Protein AF-A0A818ICC1-F1 (afdb_monomer)

Sequence (560 aa):
MNYYYYNKTNQCQLQPTDWTPQFDLTGRYQLGWGNFFMDISQTGYDVQWTYETTDDRYTFVGQYINETMISGMQTNIKKRTNCVVLQNFELSVVGKRNFCRIRATFTCYCIDELPGINDISSGYEAAKMLSASEQNSKYRIFDLSEESTTPFRTKVLEQDRIFTRPKLVQITEINVRKQDTYHQAYYNQFIETYGTHYISRIIVGGTAHLYTLLDSSYHKVSSYEETSSQVSLMFQYKGSYGQYGSDTNQIWASMKETFKKTSATFSIFQPPVASQNNKSDWETWQQTAGNYPVVVNRTLFSIHNLIKNKPTIREHLRKTIEFYLQKGVMPTLAELNGQITSRSSLILSKPQNSIMGLDIVGCGYDPLLMESKYCLFDQNNFTDNEQWSDPYNKTLTYSIPNGWFVVNTPESLTFDGSILITSIEDYFRSIRTVNVRKSGNWLGIDRRHSQKLVTEFYRRFYQDNYNLVLRMKQIGWYTLSVTAFPYPKLNPTAQIAFNNLPTYFDIKDLKIWKNFFNIFGTHIVVSSNMGGQVWAETWYETCLTYEYPQTWIDEQVNKN

Foldseek 3Di:
DWFWWDDDDDFQDADDDDPWQRDQPADWTAGPPPRKIKGWHDDTQWIWIWIDDPVDIWIWIWGDPDNFATATATDDDDDDAPWGWHWGWTFDQDPDPRDGTTTTDTDTDRPPPDACPLQQQFAAAPLCVPPPDPPRTADGQFDPDPPPPDPPQDFDQDPNDTDTDTDGPPPVVPPPPPDDDPFLVVLVVVCVHGNFKGFPDFDWFKDKDKDKDFAPVCPVPDDVVLVVLLVVLVVCLLQVLQPPVDDSVVSVVPHDPNRVVGMDMWMQMVVGDPDTDDSVRNNVRNVCRVVPIHGPDTDIDTPLVVVDPCVVVSVSSVLQSVCCSVPVDGDGPCVSVVCVVADDPPPDPDPDFADPCPQAAQAFAALVQLDTFGGFFDFNQFDPPDWDAQPVHNVRIHTGHPQKDKFFPPDFPFPFDKQKALDVVSVVCVQVVQPPPDDDHARDDDNVCPPVVVVVCCCCVPVVQKIKIKTKTTGFGIKMFGHPPPGHHTDPVNVVLVVPDDPDDDPVCVVSVVSNCSRGNPDGRGMHGDDDMDMDMDIDHNVCVVVDPPVVVVVVVVVD

Mean predicted aligned error: 19.07 Å

Radius of gyration: 32.46 Å; Cα contacts (8 Å, |Δi|>4): 835; chains: 1; bounding box: 69×84×82 Å

Solvent-accessible surface area (backbone atoms only — not comparable to full-atom values): 32923 Å² total; per-residue (Å²): 110,90,58,67,55,84,82,94,82,79,84,91,70,88,80,87,87,66,105,57,76,84,64,85,71,55,45,78,41,66,43,84,68,75,94,33,46,34,41,30,47,62,59,86,59,40,38,35,38,37,37,48,57,99,88,50,65,45,39,35,46,25,35,58,79,49,101,51,35,51,54,53,53,68,58,77,80,85,94,85,73,89,57,65,57,65,61,62,49,49,48,53,75,55,90,71,78,98,49,67,44,54,42,61,44,76,51,81,44,76,68,68,75,64,67,50,51,70,54,47,23,12,9,25,41,74,86,54,64,84,52,91,61,92,74,54,65,40,44,67,47,39,44,77,69,83,81,62,86,61,94,75,65,53,70,43,82,53,94,96,37,82,43,72,54,68,43,65,41,77,68,66,72,71,83,72,62,93,63,99,63,88,56,42,63,57,54,46,51,48,34,74,48,31,22,49,22,30,38,82,44,73,42,69,28,58,50,76,47,81,45,75,47,68,42,72,72,46,64,75,76,43,54,66,68,54,48,51,50,45,51,50,40,48,50,47,31,62,55,40,50,34,73,64,85,52,71,42,65,58,44,53,64,73,42,54,70,65,54,66,73,35,43,51,74,50,69,50,50,38,41,76,57,100,57,85,84,55,68,59,38,52,41,50,30,54,51,41,14,70,77,48,36,32,70,69,43,76,42,75,42,57,49,39,74,74,46,75,93,41,62,71,60,21,52,53,40,43,53,48,43,53,48,23,69,75,68,76,47,79,68,52,61,64,60,58,55,67,44,53,84,70,64,77,81,79,76,68,85,71,63,91,49,53,48,86,60,57,89,46,40,41,9,11,22,25,84,90,71,38,38,84,32,44,49,41,36,42,77,79,50,58,54,100,78,47,68,48,59,40,92,90,45,71,88,46,62,22,44,42,30,56,41,49,51,75,44,76,38,95,54,60,57,64,51,80,47,77,47,78,26,86,42,72,66,42,46,53,38,58,57,41,63,37,55,67,62,71,97,83,54,59,77,95,53,65,54,89,51,47,62,60,46,49,51,49,43,51,44,39,40,71,74,65,42,31,26,36,39,39,36,40,43,37,37,37,55,27,35,41,29,49,38,90,72,71,62,46,58,59,15,70,68,40,49,53,52,59,74,68,51,70,97,62,96,47,82,89,48,44,66,58,54,52,51,48,35,71,41,33,21,85,42,64,32,50,58,45,73,41,71,53,73,49,76,49,80,48,75,44,55,48,68,53,67,78,77,43,61,66,72,57,55,54,53,59,60,71,75,112

Secondary structure (DSSP, 8-state):
--------S-------SSSS-SS---EEEE-SSSS-EEEEEEETTEEEEEEE-SS-EEEEEEEEEETTEEEEEEE---SS---B--EEEE-----SSS-PPPEEEE--B---S-TTHHHHHEEE-TTTTTS--S--EEEESEE--TT---TT--EEEETTEEEEPPEEP--------S-S---HHHHHHHHHHHBSEEEEEEEEE-EEEEEEEE-HHHHTTS-HHHHHHHHHHHHHHHHHHTTT---HHHHHHHS-HHHHHHEEEEEEEESPPS-SSSTHHHHHHHHHHHHS-EEEEEEEEEGGGG--S-HHHHHHHHHHHHHHHHHSSPPPHHHHHHHHTT-------PPTTBPTTTTTTTEEEETTTTEEEEESB-TT---TT-EEE-SS-TT-EEE--TTEEEEE-SS-----EEEEE-SHHHHHHHHHHHHHSSSS------HHHHHHHHHHHHIIIIIS-EEEEEEEEEEEEEEEEE-SSSPPPBPHHHHHHHHTS-SS--GGGHHHHHHHHHHH-SEE--EEEEEEEEEEEEEEETTHHHHS-HHHHHHHHTT-

Structure (mmCIF, N/CA/C/O backbone):
data_AF-A0A818ICC1-F1
#
_entry.id   AF-A0A818ICC1-F1
#
loop_
_atom_site.group_PDB
_atom_site.id
_atom_site.type_symbol
_atom_site.label_atom_id
_atom_site.label_alt_id
_atom_site.label_comp_id
_atom_site.label_asym_id
_atom_site.label_entity_id
_atom_site.label_seq_id
_atom_site.pdbx_PDB_ins_code
_atom_site.Cartn_x
_atom_site.Cartn_y
_atom_site.Cartn_z
_atom_site.occupancy
_atom_site.B_iso_or_equiv
_atom_site.auth_seq_id
_atom_site.auth_comp_id
_atom_site.auth_asym_id
_atom_site.auth_atom_id
_atom_site.pdbx_PDB_model_num
ATOM 1 N N . MET A 1 1 ? -14.261 28.613 -37.392 1.00 32.12 1 MET A N 1
ATOM 2 C CA . MET A 1 1 ? -14.937 29.540 -38.338 1.00 32.12 1 MET A CA 1
ATOM 3 C C . MET A 1 1 ? -14.171 30.865 -38.349 1.00 32.12 1 MET A C 1
ATOM 5 O O . MET A 1 1 ? -13.723 31.267 -37.286 1.00 32.12 1 MET A O 1
ATOM 9 N N . ASN A 1 2 ? -13.960 31.504 -39.508 1.00 27.84 2 ASN A N 1
ATOM 10 C CA . ASN A 1 2 ? -13.250 32.793 -39.620 1.00 27.84 2 ASN A CA 1
ATOM 11 C C . ASN A 1 2 ? -14.263 33.936 -39.788 1.00 27.84 2 ASN A C 1
ATOM 13 O O . ASN A 1 2 ? -15.087 33.860 -40.696 1.00 27.84 2 ASN A O 1
ATOM 17 N N . TYR A 1 3 ? -14.174 34.995 -38.980 1.00 41.56 3 TYR A N 1
ATOM 18 C CA . TYR A 1 3 ? -15.092 36.143 -39.045 1.00 41.56 3 TYR A CA 1
ATOM 19 C C . TYR A 1 3 ? -14.359 37.464 -39.331 1.00 41.56 3 TYR A C 1
ATOM 21 O O . TYR A 1 3 ? -13.153 37.578 -39.099 1.00 41.56 3 TYR A O 1
ATOM 29 N N . TYR A 1 4 ? -15.089 38.443 -39.875 1.00 36.34 4 TYR A N 1
ATOM 30 C CA . TYR A 1 4 ? -14.592 39.758 -40.295 1.00 36.34 4 TYR A CA 1
ATOM 31 C C . TYR A 1 4 ? -15.503 40.854 -39.721 1.00 36.34 4 TYR A C 1
ATOM 33 O O . TYR A 1 4 ? -16.720 40.681 -39.724 1.00 36.34 4 TYR A O 1
ATOM 41 N N . TYR A 1 5 ? -14.928 41.973 -39.266 1.00 45.31 5 TYR A N 1
ATOM 42 C CA . TYR A 1 5 ? -15.661 43.085 -38.644 1.00 45.31 5 TYR A CA 1
ATOM 43 C C . TYR A 1 5 ? -15.259 44.431 -39.251 1.00 45.31 5 TYR A C 1
ATOM 45 O O . TYR A 1 5 ? -14.113 44.603 -39.667 1.00 45.31 5 TYR A O 1
ATOM 53 N N . TYR A 1 6 ? -16.191 45.388 -39.262 1.00 38.62 6 TYR A N 1
ATOM 54 C CA . TYR A 1 6 ? -15.980 46.752 -39.751 1.00 38.62 6 TYR A CA 1
ATOM 55 C C . TYR A 1 6 ? -16.524 47.761 -38.732 1.00 38.62 6 TYR A C 1
ATOM 57 O O . TYR A 1 6 ? -17.697 47.697 -38.376 1.00 38.62 6 TYR A O 1
ATOM 65 N N . ASN A 1 7 ? -15.697 48.716 -38.299 1.00 42.44 7 ASN A N 1
ATOM 66 C CA . ASN A 1 7 ? -16.136 49.909 -37.570 1.00 42.44 7 ASN A CA 1
ATOM 67 C C . ASN A 1 7 ? -15.894 51.135 -38.467 1.00 42.44 7 ASN A C 1
ATOM 69 O O . ASN A 1 7 ? -14.825 51.254 -39.065 1.00 42.44 7 ASN A O 1
ATOM 73 N N . LYS A 1 8 ? -16.895 52.011 -38.615 1.00 41.28 8 LYS A N 1
ATOM 74 C CA . LYS A 1 8 ? -16.864 53.153 -39.543 1.00 41.28 8 LYS A CA 1
ATOM 75 C C . LYS A 1 8 ? -16.506 54.494 -38.892 1.00 41.28 8 LYS A C 1
ATOM 77 O O . LYS A 1 8 ? -16.390 55.463 -39.635 1.00 41.28 8 LYS A O 1
ATOM 82 N N . THR A 1 9 ? -16.334 54.584 -37.569 1.00 44.50 9 THR A N 1
ATOM 83 C CA . THR A 1 9 ? -16.364 55.905 -36.902 1.00 44.50 9 THR A CA 1
ATOM 84 C C . THR A 1 9 ? -15.182 56.299 -36.019 1.00 44.50 9 THR A C 1
ATOM 86 O O . THR A 1 9 ? -15.086 57.486 -35.733 1.00 44.50 9 THR A O 1
ATOM 89 N N . ASN A 1 10 ? -14.231 55.424 -35.674 1.00 43.75 10 ASN A N 1
ATOM 90 C CA . ASN A 1 10 ? -13.093 55.821 -34.823 1.00 43.75 10 ASN A CA 1
ATOM 91 C C . ASN A 1 10 ? -11.738 55.583 -35.513 1.00 43.75 10 ASN A C 1
ATOM 93 O O . ASN A 1 10 ? -11.404 54.457 -35.875 1.00 43.75 10 ASN A O 1
ATOM 97 N N . GLN A 1 11 ? -10.958 56.655 -35.704 1.00 41.56 11 GLN A N 1
ATOM 98 C CA . GLN A 1 11 ? -9.563 56.585 -36.152 1.00 41.56 11 GLN A CA 1
ATOM 99 C C . GLN A 1 11 ? -8.666 56.152 -34.984 1.00 41.56 11 GLN A C 1
ATOM 101 O O . GLN A 1 11 ? -8.707 56.759 -33.917 1.00 41.56 11 GLN A O 1
ATOM 106 N N . CYS A 1 12 ? -7.837 55.125 -35.182 1.00 36.06 12 CYS A N 1
ATOM 107 C CA . CYS A 1 12 ? -6.843 54.697 -34.197 1.00 36.06 12 CYS A CA 1
ATOM 108 C C . CYS A 1 12 ? -5.711 55.735 -34.113 1.00 36.06 12 CYS A C 1
ATOM 110 O O . CYS A 1 12 ? -4.927 55.855 -35.055 1.00 36.06 12 CYS A O 1
ATOM 112 N N . GLN A 1 13 ? -5.612 56.475 -33.007 1.00 36.75 13 GLN A N 1
ATOM 113 C CA . GLN A 1 13 ? -4.448 57.313 -32.703 1.00 36.75 13 GLN A CA 1
ATOM 114 C C . GLN A 1 13 ? -3.625 56.673 -31.581 1.00 36.75 13 GLN A C 1
ATOM 116 O O . GLN A 1 13 ? -4.163 56.331 -30.534 1.00 36.75 13 GLN A O 1
ATOM 121 N N . LEU A 1 14 ? -2.323 56.506 -31.824 1.00 33.41 14 LEU A N 1
ATOM 122 C CA . LEU A 1 14 ? -1.356 55.975 -30.861 1.00 33.41 14 LEU A CA 1
ATOM 123 C C . LEU A 1 14 ? -0.844 57.109 -29.957 1.00 33.41 14 LEU A C 1
ATOM 125 O O . LEU A 1 14 ? -0.434 58.153 -30.463 1.00 33.41 14 LEU A O 1
ATOM 129 N N . GLN A 1 15 ? -0.823 56.889 -28.642 1.00 34.72 15 GLN A N 1
ATOM 130 C CA . GLN A 1 15 ? -0.141 57.738 -27.654 1.00 34.72 15 GLN A CA 1
ATOM 131 C C . GLN A 1 15 ? 0.983 56.916 -26.997 1.00 34.72 15 GLN A C 1
ATOM 133 O O . GLN A 1 15 ? 0.758 55.734 -26.721 1.00 34.72 15 GLN A O 1
ATOM 138 N N . PRO A 1 16 ? 2.190 57.470 -26.768 1.00 37.41 16 PRO A N 1
ATOM 139 C CA . PRO A 1 16 ? 3.297 56.691 -26.238 1.00 37.41 16 PRO A CA 1
ATOM 140 C C . PRO A 1 16 ? 3.344 56.681 -24.704 1.00 37.41 16 PRO A C 1
ATOM 142 O O . PRO A 1 16 ? 3.225 57.714 -24.053 1.00 37.41 16 PRO A O 1
ATOM 145 N N . THR A 1 17 ? 3.626 55.476 -24.201 1.00 45.06 17 THR A N 1
ATOM 146 C CA . THR A 1 17 ? 4.262 55.132 -22.918 1.00 45.06 17 THR A CA 1
ATOM 147 C C . THR A 1 17 ? 3.549 55.559 -21.638 1.00 45.06 17 THR A C 1
ATOM 149 O O . THR A 1 17 ? 3.961 56.502 -20.980 1.00 45.06 17 THR A O 1
ATOM 152 N N . ASP A 1 18 ? 2.553 54.759 -21.266 1.00 43.19 18 ASP A N 1
ATOM 153 C CA . ASP A 1 18 ? 2.395 54.161 -19.935 1.00 43.19 18 ASP A CA 1
ATOM 154 C C . ASP A 1 18 ? 1.570 52.876 -20.113 1.00 43.19 18 ASP A C 1
ATOM 156 O O . ASP A 1 18 ? 0.815 52.775 -21.085 1.00 43.19 18 ASP A O 1
ATOM 160 N N . TRP A 1 19 ? 1.752 51.864 -19.251 1.00 48.62 19 TRP A N 1
ATOM 161 C CA . TRP A 1 19 ? 1.046 50.570 -19.316 1.00 48.62 19 TRP A CA 1
ATOM 162 C C . TRP A 1 19 ? -0.463 50.768 -19.075 1.00 48.62 19 TRP A C 1
ATOM 164 O O . TRP A 1 19 ? -1.004 50.514 -18.002 1.00 48.62 19 TRP A O 1
ATOM 174 N N . THR A 1 20 ? -1.137 51.259 -20.102 1.00 53.56 20 THR A N 1
ATOM 175 C CA . THR A 1 20 ? -2.576 51.444 -20.251 1.00 53.56 20 THR A CA 1
ATOM 176 C C . THR A 1 20 ? -2.927 50.795 -21.588 1.00 53.56 20 THR A C 1
ATOM 178 O O . THR A 1 20 ? -2.155 50.952 -22.539 1.00 53.56 20 THR A O 1
ATOM 181 N N . PRO A 1 21 ? -4.032 50.035 -21.697 1.00 54.91 21 PRO A N 1
ATOM 182 C CA . PRO A 1 21 ? -4.400 49.391 -22.954 1.00 54.91 21 PRO A CA 1
ATOM 183 C C . PRO A 1 21 ? -4.428 50.425 -24.086 1.00 54.91 21 PRO A C 1
ATOM 185 O O . PRO A 1 21 ? -5.155 51.411 -24.001 1.00 54.91 21 PRO A O 1
ATOM 188 N N . GLN A 1 22 ? -3.622 50.220 -25.132 1.00 56.84 22 GLN A N 1
ATOM 189 C CA . GLN A 1 22 ? -3.441 51.209 -26.207 1.00 56.84 22 GLN A CA 1
ATOM 190 C C . GLN A 1 22 ? -4.710 51.455 -27.041 1.00 56.84 22 GLN A C 1
ATOM 192 O O . GLN A 1 22 ? -4.756 52.391 -27.839 1.00 56.84 22 GLN A O 1
ATOM 197 N N . PHE A 1 23 ? -5.741 50.626 -26.868 1.00 64.50 23 PHE A N 1
ATOM 198 C CA . PHE A 1 23 ? -6.998 50.702 -27.597 1.00 64.50 23 PHE A CA 1
ATOM 199 C C . PHE A 1 23 ? -8.171 50.641 -26.616 1.00 64.50 23 PHE A C 1
ATOM 201 O O . PHE A 1 23 ? -8.264 49.707 -25.817 1.00 64.50 23 PHE A O 1
ATOM 208 N N . ASP A 1 24 ? -9.078 51.615 -26.706 1.00 77.25 24 ASP A N 1
ATOM 209 C CA . ASP A 1 24 ? -10.407 51.510 -26.106 1.00 77.25 24 ASP A CA 1
ATOM 210 C C . ASP A 1 24 ? -11.279 50.649 -27.026 1.00 77.25 24 ASP A C 1
ATOM 212 O O . ASP A 1 24 ? -11.613 51.044 -28.148 1.00 77.25 24 ASP A O 1
ATOM 216 N N . LEU A 1 25 ? -11.591 49.434 -26.571 1.00 78.06 25 LEU A N 1
ATOM 217 C CA . LEU A 1 25 ? -12.466 48.510 -27.291 1.00 78.06 25 LEU A CA 1
ATOM 218 C C . LEU A 1 25 ? -13.950 48.746 -26.986 1.00 78.06 25 LEU A C 1
ATOM 220 O O . LEU A 1 25 ? -14.789 47.997 -27.481 1.00 78.06 25 LEU A O 1
ATOM 224 N N . THR A 1 26 ? -14.290 49.746 -26.169 1.00 82.12 26 THR A N 1
ATOM 225 C CA . THR A 1 26 ? -15.672 50.009 -25.770 1.00 82.12 26 THR A CA 1
ATOM 226 C C . THR A 1 26 ? -16.515 50.413 -26.977 1.00 82.12 26 THR A C 1
ATOM 228 O O . THR A 1 26 ? -16.231 51.388 -27.675 1.00 82.12 26 THR A O 1
ATOM 231 N N . GLY A 1 27 ? -17.591 49.671 -27.230 1.00 86.75 27 GLY A N 1
ATOM 232 C CA . GLY A 1 27 ? -18.484 49.953 -28.345 1.00 86.75 27 GLY A CA 1
ATOM 233 C C . GLY A 1 27 ? -19.417 48.805 -28.703 1.00 86.75 27 GLY A C 1
ATOM 234 O O . GLY A 1 27 ? -19.283 47.683 -28.220 1.00 86.75 27 GLY A O 1
ATOM 235 N N . ARG A 1 28 ? -20.372 49.105 -29.587 1.00 84.94 28 ARG A N 1
ATOM 236 C CA . ARG A 1 28 ? -21.294 48.128 -30.170 1.00 84.94 28 ARG A CA 1
ATOM 237 C C . ARG A 1 28 ? -20.820 47.738 -31.567 1.00 84.94 28 ARG A C 1
ATOM 239 O O . ARG A 1 28 ? -20.679 48.593 -32.440 1.00 84.94 28 ARG A O 1
ATOM 246 N N . TYR A 1 29 ? -20.632 46.444 -31.793 1.00 82.19 29 TYR A N 1
ATOM 247 C CA . TYR A 1 29 ? -20.128 45.872 -33.037 1.00 82.19 29 TYR A CA 1
ATOM 248 C C . TYR A 1 29 ? -21.181 44.956 -33.654 1.00 82.19 29 TYR A C 1
ATOM 250 O O . TYR A 1 29 ? -21.694 44.055 -32.995 1.00 82.19 29 TYR A O 1
ATOM 258 N N . GLN A 1 30 ? -21.508 45.167 -34.928 1.00 79.31 30 GLN A N 1
ATOM 259 C CA . GLN A 1 30 ? -22.394 44.259 -35.653 1.00 79.31 30 GLN A CA 1
ATOM 260 C C . GLN A 1 30 ? -21.620 43.002 -36.067 1.00 79.31 30 GLN A C 1
ATOM 262 O O . GLN A 1 30 ? -20.548 43.090 -36.674 1.00 79.31 30 GLN A O 1
ATOM 267 N N . LEU A 1 31 ? -22.166 41.830 -35.748 1.00 74.31 31 LEU A N 1
ATOM 268 C CA . LEU A 1 31 ? -21.604 40.552 -36.169 1.00 74.31 31 LEU A CA 1
ATOM 269 C C . LEU A 1 31 ? -21.960 40.308 -37.642 1.00 74.31 31 LEU A C 1
ATOM 271 O O . LEU A 1 31 ? -23.080 40.575 -38.063 1.00 74.31 31 LEU A O 1
ATOM 275 N N . GLY A 1 32 ? -21.022 39.790 -38.441 1.00 65.69 32 GLY A N 1
ATOM 276 C CA . GLY A 1 32 ? -21.166 39.669 -39.904 1.00 65.69 32 GLY A CA 1
ATOM 277 C C . GLY A 1 32 ? -22.286 38.745 -40.419 1.00 65.69 32 GLY A C 1
ATOM 278 O O . GLY A 1 32 ? -22.362 38.510 -41.620 1.00 65.69 32 GLY A O 1
ATOM 279 N N . TRP A 1 33 ? -23.131 38.206 -39.538 1.00 48.19 33 TRP A N 1
ATOM 280 C CA . TRP A 1 33 ? -24.251 37.327 -39.857 1.00 48.19 33 TRP A CA 1
ATOM 281 C C . TRP A 1 33 ? -25.515 37.914 -39.214 1.00 48.19 33 TRP A C 1
ATOM 283 O O . TRP A 1 33 ? -25.744 37.723 -38.030 1.00 48.19 33 TRP A O 1
ATOM 293 N N . GLY A 1 34 ? -26.340 38.641 -39.970 1.00 68.88 34 GLY A N 1
ATOM 294 C CA . GLY A 1 34 ? -27.637 39.140 -39.486 1.00 68.88 34 GLY A CA 1
ATOM 295 C C . GLY A 1 34 ? -27.589 40.374 -38.565 1.00 68.88 34 GLY A C 1
ATOM 296 O O . GLY A 1 34 ? -26.669 41.190 -38.620 1.00 68.88 34 GLY A O 1
ATOM 297 N N . ASN A 1 35 ? -28.637 40.532 -37.747 1.00 74.19 35 ASN A N 1
ATOM 298 C CA . ASN A 1 35 ? -28.851 41.676 -36.845 1.00 74.19 35 ASN A CA 1
ATOM 299 C C . ASN A 1 35 ? -28.319 41.416 -35.423 1.00 74.19 35 ASN A C 1
ATOM 301 O O . ASN A 1 35 ? -28.901 41.893 -34.451 1.00 74.19 35 ASN A O 1
ATOM 305 N N . PHE A 1 36 ? -27.252 40.626 -35.280 1.00 76.94 36 PHE A N 1
ATOM 306 C CA . PHE A 1 36 ? -26.649 40.376 -33.972 1.00 76.94 36 PHE A CA 1
ATOM 307 C C . PHE A 1 36 ? -25.603 41.439 -33.655 1.00 76.94 36 PHE A C 1
ATOM 309 O O . PHE A 1 36 ? -24.783 41.809 -34.502 1.00 76.94 36 PHE A O 1
ATOM 316 N N . PHE A 1 37 ? -25.628 41.909 -32.414 1.00 82.12 37 PHE A N 1
ATOM 317 C CA . PHE A 1 37 ? -24.724 42.931 -31.915 1.00 82.12 37 PHE A CA 1
ATOM 318 C C . PHE A 1 37 ? -23.919 42.381 -30.743 1.00 82.12 37 PHE A C 1
ATOM 320 O O . PHE A 1 37 ? -24.418 41.602 -29.931 1.00 82.12 37 PHE A O 1
ATOM 327 N N . MET A 1 38 ? -22.663 42.800 -30.679 1.00 84.38 38 MET A N 1
ATOM 328 C CA . MET A 1 38 ? -21.761 42.571 -29.565 1.00 84.38 38 MET A CA 1
ATOM 329 C C . MET A 1 38 ? -21.450 43.916 -28.925 1.00 84.38 38 MET A C 1
ATOM 331 O O . MET A 1 38 ? -20.893 44.797 -29.573 1.00 84.38 38 MET A O 1
ATOM 335 N N . ASP A 1 39 ? -21.816 44.065 -27.664 1.00 85.69 39 ASP A N 1
ATOM 336 C CA . ASP A 1 39 ? -21.476 45.210 -26.835 1.00 85.69 39 ASP A CA 1
ATOM 337 C C . ASP A 1 39 ? -20.214 44.884 -26.053 1.00 85.69 39 ASP A C 1
ATOM 339 O O . ASP A 1 39 ? -20.205 43.938 -25.273 1.00 85.69 39 ASP A O 1
ATOM 343 N N . ILE A 1 40 ? -19.150 45.648 -26.259 1.00 84.88 40 ILE A N 1
ATOM 344 C CA . ILE A 1 40 ? -17.906 45.543 -25.501 1.00 84.88 40 ILE A CA 1
ATOM 345 C C . ILE A 1 40 ? -17.836 46.745 -24.559 1.00 84.88 40 ILE A C 1
ATOM 347 O O . ILE A 1 40 ? -18.061 47.881 -24.974 1.00 84.88 40 ILE A O 1
ATOM 351 N N . SER A 1 41 ? -17.524 46.498 -23.293 1.00 85.75 41 SER A N 1
ATOM 352 C CA . SER A 1 41 ? -17.233 47.503 -22.276 1.00 85.75 41 SER A CA 1
ATOM 353 C C . SER A 1 41 ? -15.888 47.197 -21.639 1.00 85.75 41 SER A C 1
ATOM 355 O O . SER A 1 41 ? -15.664 46.078 -21.176 1.00 85.75 41 SER A O 1
ATOM 357 N N . GLN A 1 42 ? -15.010 48.190 -21.589 1.00 82.69 42 GLN A N 1
ATOM 358 C CA . GLN A 1 42 ? -13.689 48.058 -20.993 1.00 82.69 42 GLN A CA 1
ATOM 359 C C . GLN A 1 42 ? -13.573 48.943 -19.749 1.00 82.69 42 GLN A C 1
ATOM 361 O O . GLN A 1 42 ? -14.000 50.095 -19.742 1.00 82.69 42 GLN A O 1
ATOM 366 N N . THR A 1 43 ? -13.009 48.411 -18.667 1.00 81.50 43 THR A N 1
ATOM 367 C CA . THR A 1 43 ? -12.703 49.165 -17.444 1.00 81.50 43 THR A CA 1
ATOM 368 C C . THR A 1 43 ? -11.299 48.793 -16.984 1.00 81.50 43 THR A C 1
ATOM 370 O O . THR A 1 43 ? -11.070 47.733 -16.412 1.00 81.50 43 THR A O 1
ATOM 373 N N . GLY A 1 44 ? -10.326 49.657 -17.282 1.00 85.44 44 GLY A N 1
ATOM 374 C CA . GLY A 1 44 ? -8.915 49.330 -17.085 1.00 85.44 44 GLY A CA 1
ATOM 375 C C . GLY A 1 44 ? -8.503 48.133 -17.946 1.00 85.44 44 GLY A C 1
ATOM 376 O O . GLY A 1 44 ? -8.629 48.177 -19.170 1.00 85.44 44 GLY A O 1
ATOM 377 N N . TYR A 1 45 ? -8.018 47.075 -17.295 1.00 76.19 45 TYR A N 1
ATOM 378 C CA . TYR A 1 45 ? -7.605 45.826 -17.941 1.00 76.19 45 TYR A CA 1
ATOM 379 C C . TYR A 1 45 ? -8.744 44.826 -18.132 1.00 76.19 45 TYR A C 1
ATOM 381 O O . TYR A 1 45 ? -8.579 43.881 -18.904 1.00 76.19 45 TYR A O 1
ATOM 389 N N . ASP A 1 46 ? -9.875 45.039 -17.459 1.00 78.62 46 ASP A N 1
ATOM 390 C CA . ASP A 1 46 ? -11.047 44.187 -17.576 1.00 78.62 46 ASP A CA 1
ATOM 391 C C . ASP A 1 46 ? -11.818 44.552 -18.845 1.00 78.62 46 ASP A C 1
ATOM 393 O O . ASP A 1 46 ? -12.216 45.700 -19.060 1.00 78.62 46 ASP A O 1
ATOM 397 N N . VAL A 1 47 ? -12.043 43.558 -19.692 1.00 79.75 47 VAL A N 1
ATOM 398 C CA . VAL A 1 47 ? -12.889 43.645 -20.875 1.00 79.75 47 VAL A CA 1
ATOM 399 C C . VAL A 1 47 ? -14.073 42.728 -20.648 1.00 79.75 47 VAL A C 1
ATOM 401 O O . VAL A 1 47 ? -13.929 41.515 -20.492 1.00 79.75 47 VAL A O 1
ATOM 404 N N . GLN A 1 48 ? -15.259 43.314 -20.653 1.00 83.88 48 GLN A N 1
ATOM 405 C CA . GLN A 1 48 ? -16.502 42.575 -20.701 1.00 83.88 48 GLN A CA 1
ATOM 406 C C . GLN A 1 48 ? -17.100 42.737 -22.089 1.00 83.88 48 GLN A C 1
ATOM 408 O O . GLN A 1 48 ? -17.201 43.852 -22.589 1.00 83.88 48 GLN A O 1
ATOM 413 N N . TRP A 1 49 ? -17.552 41.652 -22.706 1.00 85.25 49 TRP A N 1
ATOM 414 C CA . TRP A 1 49 ? -18.451 41.779 -23.844 1.00 85.25 49 TRP A CA 1
ATOM 415 C C . TRP A 1 49 ? -19.694 40.938 -23.672 1.00 85.25 49 TRP A C 1
ATOM 417 O O . TRP A 1 49 ? -19.702 39.870 -23.058 1.00 85.25 49 TRP A O 1
ATOM 427 N N . THR A 1 50 ? -20.774 41.451 -24.226 1.00 81.56 50 THR A N 1
ATOM 428 C CA . THR A 1 50 ? -22.073 40.824 -24.239 1.00 81.56 50 THR A CA 1
ATOM 429 C C . THR A 1 50 ? -22.522 40.709 -25.681 1.00 81.56 50 THR A C 1
ATOM 431 O O . THR A 1 50 ? -22.494 41.696 -26.406 1.00 81.56 50 THR A O 1
ATOM 434 N N . TYR A 1 51 ? -22.960 39.530 -26.108 1.00 81.81 51 TYR A N 1
ATOM 435 C CA . TYR A 1 51 ? -23.719 39.419 -27.349 1.00 81.81 51 TYR A CA 1
ATOM 436 C C . TYR A 1 51 ? -25.088 38.814 -27.064 1.00 81.81 51 TYR A C 1
ATOM 438 O O . TYR A 1 51 ? -25.226 37.894 -26.253 1.00 81.81 51 TYR A O 1
ATOM 446 N N . GLU A 1 52 ? -26.104 39.370 -27.711 1.00 75.94 52 GLU A N 1
ATOM 447 C CA . GLU A 1 52 ? -27.488 38.923 -27.591 1.00 75.94 52 GLU A CA 1
ATOM 448 C C . GLU A 1 52 ? -27.912 38.254 -28.899 1.00 75.94 52 GLU A C 1
ATOM 450 O O . GLU A 1 52 ? -27.705 38.777 -29.996 1.00 75.94 52 GLU A O 1
ATOM 455 N N . THR A 1 53 ? -28.481 37.063 -28.764 1.00 76.12 53 THR A N 1
ATOM 456 C CA . THR A 1 53 ? -29.216 36.357 -29.814 1.00 76.12 53 THR A CA 1
ATOM 457 C C . THR A 1 53 ? -30.715 36.532 -29.568 1.00 76.12 53 THR A C 1
ATOM 459 O O . THR A 1 53 ? -31.113 37.143 -28.579 1.00 76.12 53 THR A O 1
ATOM 462 N N . THR A 1 54 ? -31.565 36.008 -30.454 1.00 71.94 54 THR A N 1
ATOM 463 C CA . THR A 1 54 ? -33.026 36.059 -30.272 1.00 71.94 54 THR A CA 1
ATOM 464 C C . THR A 1 54 ? -33.493 35.406 -28.974 1.00 71.94 54 THR A C 1
ATOM 466 O O . THR A 1 54 ? -34.499 35.836 -28.417 1.00 71.94 54 THR A O 1
ATOM 469 N N . ASP A 1 55 ? -32.755 34.404 -28.493 1.00 70.00 55 ASP A N 1
ATOM 470 C CA . ASP A 1 55 ? -33.189 33.538 -27.397 1.00 70.00 55 ASP A CA 1
ATOM 471 C C . ASP A 1 55 ? -32.293 33.640 -26.154 1.00 70.00 55 ASP A C 1
ATOM 473 O O . ASP A 1 55 ? -32.745 33.341 -25.051 1.00 70.00 55 ASP A O 1
ATOM 477 N N . ASP A 1 56 ? -31.053 34.120 -26.304 1.00 68.69 56 ASP A N 1
ATOM 478 C CA . ASP A 1 56 ? -30.044 34.097 -25.243 1.00 68.69 56 ASP A CA 1
ATOM 479 C C . ASP A 1 56 ? -29.140 35.334 -25.219 1.00 68.69 56 ASP A C 1
ATOM 481 O O . ASP A 1 56 ? -28.773 35.886 -26.260 1.00 68.69 56 ASP A O 1
ATOM 485 N N . ARG A 1 57 ? -28.678 35.688 -24.015 1.00 75.50 57 ARG A N 1
ATOM 486 C CA . ARG A 1 57 ? -27.636 36.691 -23.767 1.00 75.50 57 ARG A CA 1
ATOM 487 C C . ARG A 1 57 ? -26.383 36.014 -23.228 1.00 75.50 57 ARG A C 1
ATOM 489 O O . ARG A 1 57 ? -26.438 35.314 -22.221 1.00 75.50 57 ARG A O 1
ATOM 496 N N . TYR A 1 58 ? -25.247 36.277 -23.855 1.00 74.56 58 TYR A N 1
ATOM 497 C CA . TYR A 1 58 ? -23.965 35.703 -23.467 1.00 74.56 58 TYR A CA 1
ATOM 498 C C . TYR A 1 58 ? -23.031 36.807 -22.992 1.00 74.56 58 TYR A C 1
ATOM 500 O O . TYR A 1 58 ? -22.775 37.741 -23.748 1.00 74.56 58 TYR A O 1
ATOM 508 N N . THR A 1 59 ? -22.502 36.685 -21.773 1.00 78.06 59 THR A N 1
ATOM 509 C CA . THR A 1 59 ? -21.518 37.622 -21.216 1.00 78.06 59 THR A CA 1
ATOM 510 C C . THR A 1 59 ? -20.176 36.927 -21.019 1.00 78.06 59 THR A C 1
ATOM 512 O O . THR A 1 59 ? -20.091 35.801 -20.526 1.00 78.06 59 THR A O 1
ATOM 515 N N . PHE A 1 60 ? -19.114 37.619 -21.402 1.00 75.00 60 PHE A N 1
ATOM 516 C CA . PHE A 1 60 ? -17.736 37.191 -21.223 1.00 75.00 60 PHE A CA 1
ATOM 517 C C . PHE A 1 60 ? -17.008 38.277 -20.469 1.00 75.00 60 PHE A C 1
ATOM 519 O O . PHE A 1 60 ? -17.211 39.455 -20.756 1.00 75.00 60 PHE A O 1
ATOM 526 N N . VAL A 1 61 ? -16.170 37.870 -19.523 1.00 75.88 61 VAL A N 1
ATOM 527 C CA . VAL A 1 61 ? -15.300 38.778 -18.783 1.00 75.88 61 VAL A CA 1
ATOM 528 C C . VAL A 1 61 ? -13.886 38.236 -18.900 1.00 75.88 61 VAL A C 1
ATOM 530 O O . VAL A 1 61 ? -13.632 37.066 -18.601 1.00 75.88 61 VAL A O 1
ATOM 533 N N . GLY A 1 62 ? -12.977 39.071 -19.379 1.00 78.19 62 GLY A N 1
ATOM 534 C CA . GLY A 1 62 ? -11.568 38.745 -19.515 1.00 78.19 62 GLY A CA 1
ATOM 535 C C . GLY A 1 62 ? -10.675 39.910 -19.144 1.00 78.19 62 GLY A C 1
ATOM 536 O O . GLY A 1 62 ? -11.135 41.034 -18.985 1.00 78.19 62 GLY A O 1
ATOM 537 N N . GLN A 1 63 ? -9.390 39.621 -19.011 1.00 75.75 63 GLN A N 1
ATOM 538 C CA . GLN A 1 63 ? -8.342 40.593 -18.759 1.00 75.75 63 GLN A CA 1
ATOM 539 C C . GLN A 1 63 ? -7.314 40.545 -19.881 1.00 75.75 63 GLN A C 1
ATOM 541 O O . GLN A 1 63 ? -6.995 39.471 -20.404 1.00 75.75 63 GLN A O 1
ATOM 546 N N . TYR A 1 64 ? -6.776 41.704 -20.254 1.00 68.06 64 TYR A N 1
ATOM 547 C CA . TYR A 1 64 ? -5.595 41.744 -21.113 1.00 68.06 64 TYR A CA 1
ATOM 548 C C . TYR A 1 64 ? -4.429 41.028 -20.423 1.00 68.06 64 TYR A C 1
ATOM 550 O O . TYR A 1 64 ? -4.023 41.399 -19.325 1.00 68.06 64 TYR A O 1
ATOM 558 N N . ILE A 1 65 ? -3.870 40.018 -21.085 1.00 59.38 65 ILE A N 1
ATOM 559 C CA . ILE A 1 65 ? -2.617 39.375 -20.672 1.00 59.38 65 ILE A CA 1
ATOM 560 C C . ILE A 1 65 ? -1.421 40.157 -21.228 1.00 59.38 65 ILE A C 1
ATOM 562 O O . ILE A 1 65 ? -0.362 40.210 -20.611 1.00 59.38 65 ILE A O 1
ATOM 566 N N . ASN A 1 66 ? -1.578 40.752 -22.412 1.00 66.12 66 ASN A N 1
ATOM 567 C CA . ASN A 1 66 ? -0.609 41.652 -23.033 1.00 66.12 66 ASN A CA 1
ATOM 568 C C . ASN A 1 66 ? -1.316 42.574 -24.041 1.00 66.12 66 ASN A C 1
ATOM 570 O O . ASN A 1 66 ? -2.530 42.484 -24.211 1.00 66.12 66 ASN A O 1
ATOM 574 N N . GLU A 1 67 ? -0.556 43.418 -24.745 1.00 59.38 67 GLU A N 1
ATOM 575 C CA . GLU A 1 67 ? -1.060 44.419 -25.705 1.00 59.38 67 GLU A CA 1
ATOM 576 C C . GLU A 1 67 ? -1.986 43.863 -26.808 1.00 59.38 67 GLU A C 1
ATOM 578 O O . GLU A 1 67 ? -2.714 44.624 -27.441 1.00 59.38 67 GLU A O 1
ATOM 583 N N . THR A 1 68 ? -1.979 42.547 -27.050 1.00 55.50 68 THR A N 1
ATOM 584 C CA . T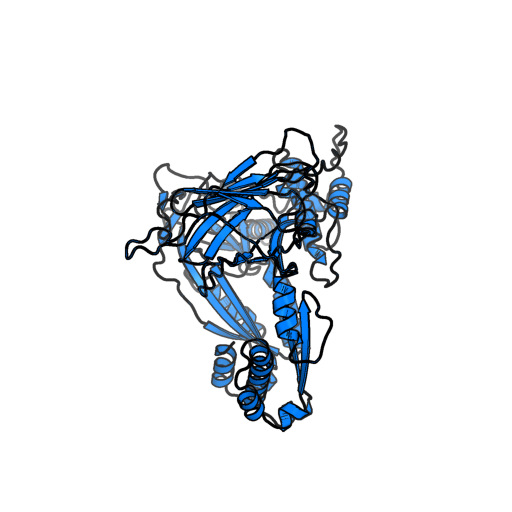HR A 1 68 ? -2.706 41.900 -28.159 1.00 55.50 68 THR A CA 1
ATOM 585 C C . THR A 1 68 ? -3.571 40.710 -27.741 1.00 55.50 68 THR A C 1
ATOM 587 O O . THR A 1 68 ? -4.261 40.123 -28.576 1.00 55.50 68 THR A O 1
ATOM 590 N N . MET A 1 69 ? -3.563 40.332 -26.461 1.00 52.66 69 MET A N 1
ATOM 591 C CA . MET A 1 69 ? -4.195 39.098 -25.998 1.00 52.66 69 MET A CA 1
ATOM 592 C C . MET A 1 69 ? -5.056 39.352 -24.769 1.00 52.66 69 MET A C 1
ATOM 594 O O . MET A 1 69 ? -4.572 39.871 -23.767 1.00 52.66 69 MET A O 1
ATOM 598 N N . ILE A 1 70 ? -6.321 38.940 -24.839 1.00 60.34 70 ILE A N 1
ATOM 599 C CA . ILE A 1 70 ? -7.271 38.965 -23.725 1.00 60.34 70 ILE A CA 1
ATOM 600 C C . ILE A 1 70 ? -7.572 37.512 -23.361 1.00 60.34 70 ILE A C 1
ATOM 602 O O . ILE A 1 70 ? -7.955 36.730 -24.231 1.00 60.34 70 ILE A O 1
ATOM 606 N N . SER A 1 71 ? -7.416 37.149 -22.090 1.00 57.06 71 SER A N 1
ATOM 607 C CA . SER A 1 71 ? -7.887 35.864 -21.561 1.00 57.06 71 SER A CA 1
ATOM 608 C C . SER A 1 71 ? -9.043 36.097 -20.619 1.00 57.06 71 SER A C 1
ATOM 610 O O . SER A 1 71 ? -8.994 36.974 -19.762 1.00 57.06 71 SER A O 1
ATOM 612 N N . GLY A 1 72 ? -10.098 35.315 -20.782 1.00 55.88 72 GLY A N 1
ATOM 613 C CA . GLY A 1 72 ? -11.301 35.449 -19.984 1.00 55.88 72 GLY A CA 1
ATOM 614 C C . GLY A 1 72 ? -12.069 34.151 -19.884 1.00 55.88 72 GLY A C 1
ATOM 615 O O . GLY A 1 72 ? -11.844 33.208 -20.642 1.00 55.88 72 GLY A O 1
ATOM 616 N N . MET A 1 73 ? -13.000 34.119 -18.939 1.00 43.62 73 MET A N 1
ATOM 617 C CA . MET A 1 73 ? -13.951 33.026 -18.787 1.00 43.62 73 MET A CA 1
ATOM 618 C C . MET A 1 73 ? -15.337 33.501 -19.213 1.00 43.62 73 MET A C 1
ATOM 620 O O . MET A 1 73 ? -15.768 34.615 -18.905 1.00 43.62 73 MET A O 1
ATOM 624 N N . GLN A 1 74 ? -16.063 32.631 -19.913 1.00 55.31 74 GLN A N 1
ATOM 625 C CA . GLN A 1 74 ? -17.482 32.838 -20.154 1.00 55.31 74 GLN A CA 1
ATOM 626 C C . GLN A 1 74 ? -18.241 32.683 -18.839 1.00 55.31 74 GLN A C 1
ATOM 628 O O . GLN A 1 74 ? -18.149 31.645 -18.184 1.00 55.31 74 GLN A O 1
ATOM 633 N N . THR A 1 75 ? -19.049 33.674 -18.483 1.00 48.00 75 THR A N 1
ATOM 634 C CA . THR A 1 75 ? -19.998 33.553 -17.380 1.00 48.00 75 THR A CA 1
ATOM 635 C C . THR A 1 75 ? -21.395 33.550 -17.983 1.00 48.00 75 THR A C 1
ATOM 637 O O . THR A 1 75 ? -21.947 34.593 -18.321 1.00 48.00 75 THR A O 1
ATOM 640 N N . ASN A 1 76 ? -21.977 32.361 -18.186 1.00 55.31 76 ASN A N 1
ATOM 641 C CA . ASN A 1 76 ? -23.380 32.275 -18.588 1.00 55.31 76 ASN A CA 1
ATOM 642 C C . ASN A 1 76 ? -24.293 31.805 -17.446 1.00 55.31 76 ASN A C 1
ATOM 644 O O . ASN A 1 76 ? -23.955 30.928 -16.653 1.00 55.31 76 ASN A O 1
ATOM 648 N N . ILE A 1 77 ? -25.476 32.414 -17.429 1.00 50.19 77 ILE A N 1
ATOM 649 C CA . ILE A 1 77 ? -26.680 32.159 -16.642 1.00 50.19 77 ILE A CA 1
ATOM 650 C C . ILE A 1 77 ? -27.774 32.084 -17.743 1.00 50.19 77 ILE A C 1
ATOM 652 O O . ILE A 1 77 ? -28.120 33.132 -18.266 1.00 50.19 77 ILE A O 1
ATOM 656 N N . LYS A 1 78 ? -28.359 30.954 -18.203 1.00 47.41 78 LYS A N 1
ATOM 657 C CA . LYS A 1 78 ? -29.071 29.893 -17.452 1.00 47.41 78 LYS A CA 1
ATOM 658 C C . LYS A 1 78 ? -29.649 28.748 -18.353 1.00 47.41 78 LYS A C 1
ATOM 660 O O . LYS A 1 78 ? -30.010 28.969 -19.496 1.00 47.41 78 LYS A O 1
ATOM 665 N N . LYS A 1 79 ? -29.965 27.613 -17.695 1.00 43.44 79 LYS A N 1
ATOM 666 C CA . LYS A 1 79 ? -31.150 26.702 -17.780 1.00 43.44 79 LYS A CA 1
ATOM 667 C C . LYS A 1 79 ? -31.295 25.473 -18.704 1.00 43.44 79 LYS A C 1
ATOM 669 O O . LYS A 1 79 ? -32.118 24.654 -18.296 1.00 43.44 79 LYS A O 1
ATOM 674 N N . ARG A 1 80 ? -30.610 25.247 -19.838 1.00 40.47 80 ARG A N 1
ATOM 675 C CA . ARG A 1 80 ? -30.937 24.032 -20.646 1.00 40.47 80 ARG A CA 1
ATOM 676 C C . ARG A 1 80 ? -29.820 23.191 -21.261 1.00 40.47 80 ARG A C 1
ATOM 678 O O . ARG A 1 80 ? -30.132 22.097 -21.717 1.00 40.47 80 ARG A O 1
ATOM 685 N N . THR A 1 81 ? -28.555 23.592 -21.220 1.00 43.12 81 THR A N 1
ATOM 686 C CA . THR A 1 81 ? -27.479 22.769 -21.802 1.00 43.12 81 THR A CA 1
ATOM 687 C C . THR A 1 81 ? -26.185 22.911 -21.008 1.00 43.12 81 THR A C 1
ATOM 689 O O . THR A 1 81 ? -25.658 24.014 -20.880 1.00 43.12 81 THR A O 1
ATOM 692 N N . ASN A 1 82 ? -25.668 21.787 -20.501 1.00 40.81 82 ASN A N 1
ATOM 693 C CA . ASN A 1 82 ? -24.409 21.664 -19.750 1.00 40.81 82 ASN A CA 1
ATOM 694 C C . ASN A 1 82 ? -23.176 21.793 -20.665 1.00 40.81 82 ASN A C 1
ATOM 696 O O . ASN A 1 82 ? -22.301 20.933 -20.680 1.00 40.81 82 ASN A O 1
ATOM 700 N N . CYS A 1 83 ? -23.114 22.848 -21.475 1.00 38.06 83 CYS A N 1
ATOM 701 C CA . CYS A 1 83 ? -21.959 23.146 -22.316 1.00 38.06 83 CYS A CA 1
ATOM 702 C C . CYS A 1 83 ? -21.143 24.266 -21.670 1.00 38.06 83 CYS A C 1
ATOM 704 O O . CYS A 1 83 ? -21.634 25.382 -21.498 1.00 38.06 83 CYS A O 1
ATOM 706 N N . VAL A 1 84 ? -19.886 23.977 -21.334 1.00 40.50 84 VAL A N 1
ATOM 707 C CA . VAL A 1 84 ? -18.889 25.001 -21.010 1.00 40.50 84 VAL A CA 1
ATOM 708 C C . VAL A 1 84 ? -18.117 25.284 -22.293 1.00 40.50 84 VAL A C 1
ATOM 710 O O . VAL A 1 84 ? -17.407 24.418 -22.798 1.00 40.50 84 VAL A O 1
ATOM 713 N N . VAL A 1 85 ? -18.260 26.489 -22.843 1.00 42.47 85 VAL A N 1
ATOM 714 C CA . VAL A 1 85 ? -17.483 26.910 -24.014 1.00 42.47 85 VAL A CA 1
ATOM 715 C C . VAL A 1 85 ? -16.195 27.562 -23.515 1.00 42.47 85 VAL A C 1
ATOM 717 O O . VAL A 1 85 ? -16.224 28.620 -22.890 1.00 42.47 85 VAL A O 1
ATOM 720 N N . LEU A 1 86 ? -15.056 26.929 -23.784 1.00 39.19 86 LEU A N 1
ATOM 721 C CA . LEU A 1 86 ? -13.744 27.557 -23.635 1.00 39.19 86 LEU A CA 1
ATOM 722 C C . LEU A 1 86 ? -13.422 28.302 -24.933 1.00 39.19 86 LEU A C 1
ATOM 724 O O . LEU A 1 86 ? -13.387 27.701 -26.006 1.00 39.19 86 LEU A O 1
ATOM 728 N N . GLN A 1 87 ? -13.221 29.617 -24.841 1.00 49.59 87 GLN A N 1
ATOM 729 C CA . GLN A 1 87 ? -12.943 30.477 -25.992 1.00 49.59 87 GLN A CA 1
ATOM 730 C C . GLN A 1 87 ? -11.512 31.009 -25.926 1.00 49.59 87 GLN A C 1
ATOM 732 O O . GLN A 1 87 ? -11.127 31.622 -24.936 1.00 49.59 87 GLN A O 1
ATOM 737 N N . ASN A 1 88 ? -10.753 30.824 -27.009 1.00 41.47 88 ASN A N 1
ATOM 738 C CA . ASN A 1 88 ? -9.493 31.530 -27.228 1.00 41.47 88 ASN A CA 1
ATOM 739 C C . ASN A 1 88 ? -9.761 32.708 -28.171 1.00 41.47 88 ASN A C 1
ATOM 741 O O . ASN A 1 88 ? -10.183 32.513 -29.316 1.00 41.47 88 ASN A O 1
ATOM 745 N N . PHE A 1 89 ? -9.515 33.927 -27.691 1.00 45.12 89 PHE A N 1
ATOM 746 C CA . PHE A 1 89 ? -9.580 35.142 -28.501 1.00 45.12 89 PHE A CA 1
ATOM 747 C C . PHE A 1 89 ? -8.180 35.565 -28.916 1.00 45.12 89 PHE A C 1
ATOM 749 O O . PHE A 1 89 ? -7.300 35.727 -28.076 1.00 45.12 89 PHE A O 1
ATOM 756 N N . GLU A 1 90 ? -7.991 35.789 -30.213 1.00 44.25 90 GLU A N 1
ATOM 757 C CA . GLU A 1 90 ? -6.761 36.364 -30.743 1.00 44.25 90 GLU A CA 1
ATOM 758 C C . GLU A 1 90 ? -7.096 37.689 -31.437 1.00 44.25 90 GLU A C 1
ATOM 760 O O . GLU A 1 90 ? -7.733 37.733 -32.497 1.00 44.25 90 GLU A O 1
ATOM 765 N N . LEU A 1 91 ? -6.698 38.800 -30.815 1.00 44.28 91 LEU A N 1
ATOM 766 C CA . LEU A 1 91 ? -6.899 40.136 -31.361 1.00 44.28 91 LEU A CA 1
ATOM 767 C C . LEU A 1 91 ? -5.670 40.533 -32.193 1.00 44.28 91 LEU A C 1
ATOM 769 O O . LEU A 1 91 ? -4.731 41.146 -31.697 1.00 44.28 91 LEU A O 1
ATOM 773 N N . SER A 1 92 ? -5.664 40.207 -33.485 1.00 44.53 92 SER A N 1
ATOM 774 C CA . SER A 1 92 ? -4.579 40.626 -34.382 1.00 44.53 92 SER A CA 1
ATOM 775 C C . SER A 1 92 ? -4.865 42.003 -35.004 1.00 44.53 92 SER A C 1
ATOM 777 O O . SER A 1 92 ? -5.564 42.100 -36.018 1.00 44.53 92 SER A O 1
ATOM 779 N N . VAL A 1 93 ? -4.303 43.083 -34.455 1.00 45.88 93 VAL A N 1
ATOM 780 C CA . VAL A 1 93 ? -4.388 44.417 -35.080 1.00 45.88 93 VAL A CA 1
ATOM 781 C C . VAL A 1 93 ? -3.408 44.493 -36.257 1.00 45.88 93 VAL A C 1
ATOM 783 O O . VAL A 1 93 ? -2.231 44.804 -36.101 1.00 45.88 93 VAL A O 1
ATOM 786 N N . VAL A 1 94 ? -3.876 44.182 -37.469 1.00 46.12 94 VAL A N 1
ATOM 787 C CA . VAL A 1 94 ? -3.038 44.260 -38.677 1.00 46.12 94 VAL A CA 1
ATOM 788 C C . VAL A 1 94 ? -3.042 45.691 -39.217 1.00 46.12 94 VAL A C 1
ATOM 790 O O . VAL A 1 94 ? -3.897 46.080 -40.010 1.00 46.12 94 VAL A O 1
ATOM 793 N N . GLY A 1 95 ? -2.061 46.486 -38.792 1.00 41.66 95 GLY A N 1
ATOM 794 C CA . GLY A 1 95 ? -1.872 47.870 -39.225 1.00 41.66 95 GLY A CA 1
ATOM 795 C C . GLY A 1 95 ? -1.387 48.001 -40.672 1.00 41.66 95 GLY A C 1
ATOM 796 O O . GLY A 1 95 ? -0.222 48.295 -40.918 1.00 41.66 95 GLY A O 1
ATOM 797 N N . LYS A 1 96 ? -2.281 47.847 -41.653 1.00 43.84 96 LYS A N 1
ATOM 798 C CA . LYS A 1 96 ? -2.116 48.467 -42.978 1.00 43.84 96 LYS A CA 1
ATOM 799 C C . LYS A 1 96 ? -3.436 49.110 -43.400 1.00 43.84 96 LYS A C 1
ATOM 801 O O . LYS A 1 96 ? -4.334 48.431 -43.878 1.00 43.84 96 LYS A O 1
ATOM 806 N N . ARG A 1 97 ? -3.488 50.443 -43.252 1.00 46.31 97 ARG A N 1
ATOM 807 C CA . ARG A 1 97 ? -4.589 51.360 -43.618 1.00 46.31 97 ARG A CA 1
ATOM 808 C C . ARG A 1 97 ? -5.878 51.148 -42.808 1.00 46.31 97 ARG A C 1
ATOM 810 O O . ARG A 1 97 ? -6.749 50.431 -43.253 1.00 46.31 97 ARG A O 1
ATOM 817 N N . ASN A 1 98 ? -6.014 51.821 -41.663 1.00 49.28 98 ASN A N 1
ATOM 818 C CA . ASN A 1 98 ? -7.281 52.143 -40.970 1.00 49.28 98 ASN A CA 1
ATOM 819 C C . ASN A 1 98 ? -8.311 51.012 -40.719 1.00 49.28 98 ASN A C 1
ATOM 821 O O . ASN A 1 98 ? -9.477 51.313 -40.474 1.00 49.28 98 ASN A O 1
ATOM 825 N N . PHE A 1 99 ? -7.922 49.734 -40.744 1.00 47.75 99 PHE A N 1
ATOM 826 C CA . PHE A 1 99 ? -8.828 48.615 -40.467 1.00 47.75 99 PHE A CA 1
ATOM 827 C C . PHE A 1 99 ? -8.310 47.769 -39.301 1.00 47.75 99 PHE A C 1
ATOM 829 O O . PHE A 1 99 ? -7.260 47.136 -39.401 1.00 47.75 99 PHE A O 1
ATOM 836 N N . CYS A 1 100 ? -9.071 47.718 -38.207 1.00 48.59 100 CYS A N 1
ATOM 837 C CA . CYS A 1 100 ? -8.857 46.756 -37.128 1.00 48.59 100 CYS A CA 1
ATOM 838 C C . CYS A 1 100 ? -9.590 45.455 -37.464 1.00 48.59 100 CYS A C 1
ATOM 840 O O . CYS A 1 100 ? -10.809 45.450 -37.635 1.00 48.59 100 CYS A O 1
ATOM 842 N N . ARG A 1 101 ? -8.854 44.343 -37.554 1.00 52.03 101 ARG A N 1
ATOM 843 C CA . ARG A 1 101 ? -9.430 43.012 -37.771 1.00 52.03 101 ARG A CA 1
ATOM 844 C C . ARG A 1 101 ? -9.455 42.242 -36.455 1.00 52.03 101 ARG A C 1
ATOM 846 O O . ARG A 1 101 ? -8.408 41.920 -35.915 1.00 52.03 101 ARG A O 1
ATOM 853 N N . ILE A 1 102 ? -10.646 41.895 -35.981 1.00 54.50 102 ILE A N 1
ATOM 854 C CA . ILE A 1 102 ? -10.825 41.041 -34.799 1.00 54.50 102 ILE A CA 1
ATOM 855 C C . ILE A 1 102 ? -11.116 39.616 -35.277 1.00 54.50 102 ILE A C 1
ATOM 857 O O . ILE A 1 102 ? -12.042 39.413 -36.063 1.00 54.50 102 ILE A O 1
ATOM 861 N N . ARG A 1 103 ? -10.333 38.621 -34.842 1.00 51.50 103 ARG A N 1
ATOM 862 C CA . ARG A 1 103 ? -10.579 37.206 -35.156 1.00 51.50 103 ARG A CA 1
ATOM 863 C C . ARG A 1 103 ? -10.990 36.467 -33.882 1.00 51.50 103 ARG A C 1
ATOM 865 O O . ARG A 1 103 ? -10.166 36.161 -33.034 1.00 51.50 103 ARG A O 1
ATOM 872 N N . ALA A 1 104 ? -12.275 36.143 -33.775 1.00 51.88 104 ALA A N 1
ATOM 873 C CA . ALA A 1 104 ? -12.791 35.284 -32.711 1.00 51.88 104 ALA A CA 1
ATOM 874 C C . ALA A 1 104 ? -12.952 33.850 -33.237 1.00 51.88 104 ALA A C 1
ATOM 876 O O . ALA A 1 104 ? -13.631 33.643 -34.246 1.00 51.88 104 ALA A O 1
ATOM 877 N N . THR A 1 105 ? -12.338 32.869 -32.571 1.00 47.69 105 THR A N 1
ATOM 878 C CA . THR A 1 105 ? -12.505 31.447 -32.901 1.00 47.69 105 THR A CA 1
ATOM 879 C C . THR A 1 105 ? -13.294 30.770 -31.788 1.00 47.69 105 THR A C 1
ATOM 881 O O . THR A 1 105 ? -12.863 30.743 -30.640 1.00 47.69 105 THR A O 1
ATOM 884 N N . PHE A 1 106 ? -14.454 30.212 -32.133 1.00 44.97 106 PHE A N 1
ATOM 885 C CA . PHE A 1 106 ? -15.308 29.489 -31.193 1.00 44.97 106 PHE A CA 1
ATOM 886 C C . PHE A 1 106 ? -15.062 27.986 -31.327 1.00 44.97 106 PHE A C 1
ATOM 888 O O . PHE A 1 106 ? -15.266 27.433 -32.412 1.00 44.97 106 PHE A O 1
ATOM 895 N N . THR A 1 107 ? -14.673 27.336 -30.231 1.00 42.22 107 THR A N 1
ATOM 896 C CA . THR A 1 107 ? -14.625 25.874 -30.127 1.00 42.22 107 THR A CA 1
ATOM 897 C C . THR A 1 107 ? -15.614 25.453 -29.049 1.00 42.22 107 THR A C 1
ATOM 899 O O . THR A 1 107 ? -15.453 25.793 -27.880 1.00 42.22 107 THR A O 1
ATOM 902 N N . CYS A 1 108 ? -16.682 24.767 -29.450 1.00 40.16 108 CYS A N 1
ATOM 903 C CA . CYS A 1 108 ? -17.690 24.270 -28.522 1.00 40.16 108 CYS A CA 1
ATOM 904 C C . CYS A 1 108 ? -17.296 22.852 -28.101 1.00 40.16 108 CYS A C 1
ATOM 906 O O . CYS A 1 108 ? -17.244 21.964 -28.950 1.00 40.16 108 CYS A O 1
ATOM 908 N N . TYR A 1 109 ? -17.015 22.642 -26.816 1.00 41.78 109 TYR A N 1
ATOM 909 C CA . TYR A 1 109 ? -16.827 21.306 -26.261 1.00 41.78 109 TYR A CA 1
ATOM 910 C C . TYR A 1 109 ? -18.129 20.903 -25.568 1.00 41.78 109 TYR A C 1
ATOM 912 O O . TYR A 1 109 ? -18.518 21.496 -24.561 1.00 41.78 109 TYR A O 1
ATOM 920 N N . CYS A 1 110 ? -18.817 19.899 -26.111 1.00 41.09 110 CYS A N 1
ATOM 921 C CA . CYS A 1 110 ? -19.742 19.123 -25.295 1.00 41.09 110 CYS A CA 1
ATOM 922 C C . CYS A 1 110 ? -18.847 18.292 -24.379 1.00 41.09 110 CYS A C 1
ATOM 924 O O . CYS A 1 110 ? -18.124 17.426 -24.864 1.00 41.09 110 CYS A O 1
ATOM 926 N N . ILE A 1 111 ? -18.793 18.625 -23.090 1.00 46.19 111 ILE A N 1
ATOM 927 C CA . ILE A 1 111 ? -18.090 17.777 -22.129 1.00 46.19 111 ILE A CA 1
ATOM 928 C C . ILE A 1 111 ? -18.975 16.545 -21.964 1.00 46.19 111 ILE A C 1
ATOM 930 O O . ILE A 1 111 ? -19.891 16.536 -21.141 1.00 46.19 111 ILE A O 1
ATOM 934 N N . ASP A 1 112 ? -18.730 15.531 -22.792 1.00 55.00 112 ASP A N 1
ATOM 935 C CA . ASP A 1 112 ? -19.078 14.161 -22.443 1.00 55.00 112 ASP A CA 1
ATOM 936 C C . ASP A 1 112 ? -18.515 13.917 -21.033 1.00 55.00 112 ASP A C 1
ATOM 938 O O . ASP A 1 112 ? -17.403 14.353 -20.729 1.00 55.00 112 ASP A O 1
ATOM 942 N N . GLU A 1 113 ? -19.341 13.357 -20.147 1.00 63.75 113 GLU A N 1
ATOM 943 C CA . GLU A 1 113 ? -19.107 13.177 -18.707 1.00 63.75 113 GLU A CA 1
ATOM 944 C C . GLU A 1 113 ? -17.620 13.144 -18.295 1.00 63.75 113 GLU A C 1
ATOM 946 O O . GLU A 1 113 ? -16.853 12.333 -18.811 1.00 63.75 113 GLU A O 1
ATOM 951 N N . LEU A 1 114 ? -17.220 13.998 -17.333 1.00 72.25 114 LEU A N 1
ATOM 952 C CA . LEU A 1 114 ? -15.844 14.061 -16.812 1.00 72.25 114 LEU A CA 1
ATOM 953 C C . LEU A 1 114 ? -15.251 12.647 -16.651 1.00 72.25 114 LEU A C 1
ATOM 955 O O . LEU A 1 114 ? -15.855 11.824 -15.955 1.00 72.25 114 LEU A O 1
ATOM 959 N N . PRO A 1 115 ? -14.086 12.334 -17.244 1.00 74.25 115 PRO A N 1
ATOM 960 C CA . PRO A 1 115 ? -13.566 10.976 -17.211 1.00 74.25 115 PRO A CA 1
ATOM 961 C C . PRO A 1 115 ? -13.426 10.433 -15.790 1.00 74.25 115 PRO A C 1
ATOM 963 O O . PRO A 1 115 ? -12.897 11.093 -14.895 1.00 74.25 115 PRO A O 1
ATOM 966 N N . GLY A 1 116 ? -13.948 9.226 -15.569 1.00 74.06 116 GLY A N 1
ATOM 967 C CA . GLY A 1 116 ? -13.980 8.600 -14.248 1.00 74.06 116 GLY A CA 1
ATOM 968 C C . GLY A 1 116 ? -15.036 9.153 -13.285 1.00 74.06 116 GLY A C 1
ATOM 969 O O . GLY A 1 116 ? -15.059 8.750 -12.124 1.00 74.06 116 GLY A O 1
ATOM 970 N N . ILE A 1 117 ? -15.950 10.029 -13.710 1.00 79.12 117 ILE A N 1
ATOM 971 C CA . ILE A 1 117 ? -17.043 10.487 -12.837 1.00 79.12 117 ILE A CA 1
ATOM 972 C C . ILE A 1 117 ? -17.980 9.334 -12.452 1.00 79.12 117 ILE A C 1
ATOM 974 O O . ILE A 1 117 ? -18.369 9.199 -11.288 1.00 79.12 117 ILE A O 1
ATOM 978 N N . ASN A 1 118 ? -18.254 8.434 -13.403 1.00 79.00 118 ASN A N 1
ATOM 979 C CA . ASN A 1 118 ? -18.958 7.180 -13.150 1.00 79.00 118 ASN A CA 1
ATOM 980 C C . ASN A 1 118 ? -18.181 6.301 -12.173 1.00 79.00 118 ASN A C 1
ATOM 982 O O . ASN A 1 118 ? -18.790 5.679 -11.295 1.00 79.00 118 ASN A O 1
ATOM 986 N N . ASP A 1 119 ? -16.849 6.338 -12.255 1.00 79.56 119 ASP A N 1
ATOM 987 C CA . ASP A 1 119 ? -16.004 5.586 -11.351 1.00 79.56 119 ASP A CA 1
ATOM 988 C C . ASP A 1 119 ? -16.145 6.094 -9.917 1.00 79.56 119 ASP A C 1
ATOM 990 O O . ASP A 1 119 ? -16.391 5.299 -9.020 1.00 79.56 119 ASP A O 1
ATOM 994 N N . ILE A 1 120 ? -16.068 7.407 -9.689 1.00 81.31 120 ILE A N 1
ATOM 995 C CA . ILE A 1 120 ? -16.243 8.004 -8.353 1.00 81.31 120 ILE A CA 1
ATOM 996 C C . ILE A 1 120 ? -17.633 7.701 -7.788 1.00 81.31 120 ILE A C 1
ATOM 998 O O . ILE A 1 120 ? -17.785 7.466 -6.590 1.00 81.31 120 ILE A O 1
ATOM 1002 N N . SER A 1 121 ? -18.656 7.701 -8.645 1.00 82.88 121 SER A N 1
ATOM 1003 C CA . SER A 1 121 ? -20.037 7.493 -8.212 1.00 82.88 121 SER A CA 1
ATOM 1004 C C . SER A 1 121 ? -20.336 6.066 -7.751 1.00 82.88 121 SER A C 1
ATOM 1006 O O . SER A 1 121 ? -21.345 5.862 -7.079 1.00 82.88 121 SER A O 1
ATOM 1008 N N . SER A 1 122 ? -19.485 5.093 -8.083 1.00 84.81 122 SER A N 1
ATOM 1009 C CA . SER A 1 122 ? -19.787 3.665 -7.971 1.00 84.81 122 SER A CA 1
ATOM 1010 C C . SER A 1 122 ? -19.047 2.966 -6.835 1.00 84.81 122 SER A C 1
ATOM 1012 O O . SER A 1 122 ? -18.013 3.409 -6.333 1.00 84.81 122 SER A O 1
ATOM 1014 N N . GLY A 1 123 ? -19.611 1.838 -6.421 1.00 84.38 123 GLY A N 1
ATOM 1015 C CA . GLY A 1 123 ? -18.959 0.897 -5.528 1.00 84.38 123 GLY A CA 1
ATOM 1016 C C . GLY A 1 123 ? -17.933 0.003 -6.219 1.00 84.38 123 GLY A C 1
ATOM 1017 O O . GLY A 1 123 ? -17.995 -0.183 -7.430 1.00 84.38 123 GLY A O 1
ATOM 1018 N N . TYR A 1 124 ? -16.996 -0.564 -5.459 1.00 83.94 124 TYR A N 1
ATOM 1019 C CA . TYR A 1 124 ? -15.904 -1.391 -5.983 1.00 83.94 124 TYR A CA 1
ATOM 1020 C C . TYR A 1 124 ? -15.631 -2.620 -5.142 1.00 83.94 124 TYR A C 1
ATOM 1022 O O . TYR A 1 124 ? -15.564 -2.584 -3.910 1.00 83.94 124 TYR A O 1
ATOM 1030 N N . GLU A 1 125 ? -15.372 -3.717 -5.839 1.00 82.81 125 GLU A N 1
ATOM 1031 C CA . GLU A 1 125 ? -14.931 -4.971 -5.252 1.00 82.81 125 GLU A CA 1
ATOM 1032 C C . GLU A 1 125 ? -13.397 -5.017 -5.249 1.00 82.81 125 GLU A C 1
ATOM 1034 O O . GLU A 1 125 ? -12.767 -5.466 -6.204 1.00 82.81 125 GLU A O 1
ATOM 1039 N N . ALA A 1 126 ? -12.775 -4.541 -4.165 1.00 74.25 126 ALA A N 1
ATOM 1040 C CA . ALA A 1 126 ? -11.311 -4.436 -4.087 1.00 74.25 126 ALA A CA 1
ATOM 1041 C C . ALA A 1 126 ? -10.579 -5.777 -4.299 1.00 74.25 126 ALA A C 1
ATOM 1043 O O . ALA A 1 126 ? -9.450 -5.786 -4.780 1.00 74.25 126 ALA A O 1
ATOM 1044 N N . ALA A 1 127 ? -11.228 -6.910 -4.009 1.00 69.00 127 ALA A N 1
ATOM 1045 C CA . ALA A 1 127 ? -10.680 -8.241 -4.269 1.00 69.00 127 ALA A CA 1
ATOM 1046 C C . ALA A 1 127 ? -10.494 -8.549 -5.771 1.00 69.00 127 ALA A C 1
ATOM 1048 O O . ALA A 1 127 ? -9.650 -9.371 -6.117 1.00 69.00 127 ALA A O 1
ATOM 1049 N N . LYS A 1 128 ? -11.246 -7.883 -6.661 1.00 68.75 128 LYS A N 1
ATOM 1050 C CA . LYS A 1 128 ? -11.264 -8.142 -8.113 1.00 68.75 128 LYS A CA 1
ATOM 1051 C C . LYS A 1 128 ? -10.587 -7.065 -8.961 1.00 68.75 128 LYS A C 1
ATOM 1053 O O . LYS A 1 128 ? -10.390 -7.280 -10.154 1.00 68.75 128 LYS A O 1
ATOM 1058 N N . MET A 1 129 ? -10.158 -5.953 -8.361 1.00 56.19 129 MET A N 1
ATOM 1059 C CA . MET A 1 129 ? -9.591 -4.802 -9.083 1.00 56.19 129 MET A CA 1
ATOM 1060 C C . MET A 1 129 ? -8.307 -5.082 -9.877 1.00 56.19 129 MET A C 1
ATOM 1062 O O . MET A 1 129 ? -7.955 -4.279 -10.732 1.00 56.19 129 MET A O 1
ATOM 1066 N N . LEU A 1 130 ? -7.612 -6.193 -9.616 1.00 47.53 130 LEU A N 1
ATOM 1067 C CA . LEU A 1 130 ? -6.410 -6.584 -10.365 1.00 47.53 130 LEU A CA 1
ATOM 1068 C C . LEU A 1 130 ? -6.722 -7.350 -11.658 1.00 47.53 130 LEU A C 1
ATOM 1070 O O . LEU A 1 130 ? -5.825 -7.560 -12.469 1.00 47.53 130 LEU A O 1
ATOM 1074 N N . SER A 1 131 ? -7.973 -7.770 -11.864 1.00 51.22 131 SER A N 1
ATOM 1075 C CA . SER A 1 131 ? -8.391 -8.285 -13.166 1.00 51.22 131 SER A CA 1
ATOM 1076 C C . SER A 1 131 ? -8.554 -7.097 -14.111 1.00 51.22 131 SER A C 1
ATOM 1078 O O . SER A 1 131 ? -9.351 -6.199 -13.853 1.00 51.22 131 SER A O 1
ATOM 1080 N N . ALA A 1 132 ? -7.763 -7.069 -15.184 1.00 42.31 132 ALA A N 1
ATOM 1081 C CA . ALA A 1 132 ? -7.674 -5.966 -16.146 1.00 42.31 132 ALA A CA 1
ATOM 1082 C C . ALA A 1 132 ? -8.977 -5.680 -16.930 1.00 42.31 132 ALA A C 1
ATOM 1084 O O . ALA A 1 132 ? -8.964 -4.906 -17.881 1.00 42.31 132 ALA A O 1
ATOM 1085 N N . SER A 1 133 ? -10.107 -6.289 -16.560 1.00 47.50 133 SER A N 1
ATOM 1086 C CA . SER A 1 133 ? -11.406 -5.966 -17.135 1.00 47.50 133 SER A CA 1
ATOM 1087 C C . SER A 1 133 ? -11.979 -4.712 -16.474 1.00 47.50 133 SER A C 1
ATOM 1089 O O . SER A 1 133 ? -12.231 -4.689 -15.267 1.00 47.50 133 SER A O 1
ATOM 1091 N N . GLU A 1 134 ? -12.245 -3.694 -17.287 1.00 52.88 134 GLU A N 1
ATOM 1092 C CA . GLU A 1 134 ? -12.752 -2.359 -16.931 1.00 52.88 134 GLU A CA 1
ATOM 1093 C C . GLU A 1 134 ? -14.139 -2.333 -16.246 1.00 52.88 134 GLU A C 1
ATOM 1095 O O . GLU A 1 134 ? -14.660 -1.265 -15.946 1.00 52.88 134 GLU A O 1
ATOM 1100 N N . GLN A 1 135 ? -14.745 -3.480 -15.922 1.00 56.66 135 GLN A N 1
ATOM 1101 C CA . GLN A 1 135 ? -16.114 -3.584 -15.392 1.00 56.66 135 GLN A CA 1
ATOM 1102 C C . GLN A 1 135 ? -16.188 -3.982 -13.909 1.00 56.66 135 GLN A C 1
ATOM 1104 O O . GLN A 1 135 ? -17.083 -4.710 -13.486 1.00 56.66 135 GLN A O 1
ATOM 1109 N N . ASN A 1 136 ? -15.255 -3.503 -13.086 1.00 67.31 136 ASN A N 1
ATOM 1110 C CA . ASN A 1 136 ? -15.304 -3.742 -11.636 1.00 67.31 136 ASN A CA 1
ATOM 1111 C C . ASN A 1 136 ? -16.161 -2.717 -10.866 1.00 67.31 136 ASN A C 1
ATOM 1113 O O . ASN A 1 136 ? -16.293 -2.831 -9.643 1.00 67.31 136 ASN A O 1
ATOM 1117 N N . SER A 1 137 ? -16.746 -1.733 -11.560 1.00 73.31 137 SER A N 1
ATOM 1118 C CA . SER A 1 137 ? -17.709 -0.800 -10.978 1.00 73.31 137 SER A CA 1
ATOM 1119 C C . SER A 1 137 ? -19.026 -1.515 -10.671 1.00 73.31 137 SER A C 1
ATOM 1121 O O . SER A 1 137 ? -19.629 -2.159 -11.530 1.00 73.31 137 SER A O 1
ATOM 1123 N N . LYS A 1 138 ? -19.479 -1.387 -9.431 1.00 83.81 138 LYS A N 1
ATOM 1124 C CA . LYS A 1 138 ? -20.758 -1.886 -8.927 1.00 83.81 138 LYS A CA 1
ATOM 1125 C C . LYS A 1 138 ? -21.836 -0.801 -9.030 1.00 83.81 138 LYS A C 1
ATOM 1127 O O . LYS A 1 138 ? -21.675 0.185 -9.742 1.00 83.81 138 LYS A O 1
ATOM 1132 N N . TYR A 1 139 ? -22.945 -0.975 -8.314 1.00 83.88 139 TYR A N 1
ATOM 1133 C CA . TYR A 1 139 ? -24.013 0.021 -8.264 1.00 83.88 139 TYR A CA 1
ATOM 1134 C C . TYR A 1 139 ? -23.510 1.383 -7.753 1.00 83.88 139 TYR A C 1
ATOM 1136 O O . TYR A 1 139 ? -22.599 1.461 -6.919 1.00 83.88 139 TYR A O 1
ATOM 1144 N N . ARG A 1 140 ? -24.139 2.461 -8.242 1.00 83.25 140 ARG A N 1
ATOM 1145 C CA . ARG A 1 140 ? -23.855 3.836 -7.814 1.00 83.25 140 ARG A CA 1
ATOM 1146 C C . ARG A 1 140 ? -24.159 4.011 -6.321 1.00 83.25 140 ARG A C 1
ATOM 1148 O O . ARG A 1 140 ? -25.249 3.694 -5.853 1.00 83.25 140 ARG A O 1
ATOM 1155 N N . ILE A 1 141 ? -23.182 4.534 -5.590 1.00 82.50 141 ILE A N 1
ATOM 1156 C CA . ILE A 1 141 ? -23.261 4.929 -4.179 1.00 82.50 141 ILE A CA 1
ATOM 1157 C C . ILE A 1 141 ? -23.585 6.421 -4.066 1.00 82.50 141 ILE A C 1
ATOM 1159 O O . ILE A 1 141 ? -24.307 6.830 -3.156 1.00 82.50 141 ILE A O 1
ATOM 1163 N N . PHE A 1 142 ? -23.074 7.237 -4.990 1.00 83.69 142 PHE A N 1
ATOM 1164 C CA . PHE A 1 142 ? -23.286 8.681 -4.995 1.00 83.69 142 PHE A CA 1
ATOM 1165 C C . PHE A 1 142 ? -24.144 9.105 -6.182 1.00 83.69 142 PHE A C 1
ATOM 1167 O O . PHE A 1 142 ? -23.861 8.770 -7.330 1.00 83.69 142 PHE A O 1
ATOM 1174 N N . ASP A 1 143 ? -25.191 9.867 -5.889 1.00 82.31 143 ASP A N 1
ATOM 1175 C CA . ASP A 1 143 ? -25.992 10.554 -6.885 1.00 82.31 143 ASP A CA 1
ATOM 1176 C C . ASP A 1 143 ? -25.319 11.887 -7.212 1.00 82.31 143 ASP A C 1
ATOM 1178 O O . ASP A 1 143 ? -25.271 12.813 -6.391 1.00 82.31 143 ASP A O 1
ATOM 1182 N N . LEU A 1 144 ? -24.763 11.955 -8.418 1.00 77.69 144 LEU A N 1
ATOM 1183 C CA . LEU A 1 144 ? -24.106 13.143 -8.946 1.00 77.69 144 LEU A CA 1
ATOM 1184 C C . LEU A 1 144 ? -25.060 14.007 -9.786 1.00 77.69 144 LEU A C 1
ATOM 1186 O O . LEU A 1 144 ? -24.708 15.145 -10.097 1.00 77.69 144 LEU A O 1
ATOM 1190 N N . SER A 1 145 ? -26.280 13.535 -10.081 1.00 76.75 145 SER A N 1
ATOM 1191 C CA . SER A 1 145 ? -27.228 14.225 -10.965 1.00 76.75 145 SER A CA 1
ATOM 1192 C C . SER A 1 145 ? -27.652 15.587 -10.406 1.00 76.75 145 SER A C 1
ATOM 1194 O O . SER A 1 145 ? -28.122 15.710 -9.270 1.00 76.75 145 SER A O 1
ATOM 1196 N N . GLU A 1 146 ? -27.460 16.647 -11.193 1.00 62.44 146 GLU A N 1
ATOM 1197 C CA . GLU A 1 146 ? -27.846 18.015 -10.816 1.00 62.44 146 GLU A CA 1
ATOM 1198 C C . GLU A 1 146 ? -29.367 18.203 -10.699 1.00 62.44 146 GLU A C 1
ATOM 1200 O O . GLU A 1 146 ? -29.820 19.133 -10.034 1.00 62.44 146 GLU A O 1
ATOM 1205 N N . GLU A 1 147 ? -30.158 17.296 -11.279 1.00 58.34 147 GLU A N 1
ATOM 1206 C CA . GLU A 1 147 ? -31.619 17.398 -11.396 1.00 58.34 147 GLU A CA 1
ATOM 1207 C C . GLU A 1 147 ? -32.395 17.139 -10.098 1.00 58.34 147 GLU A C 1
ATOM 1209 O O . GLU A 1 147 ? -33.612 17.326 -10.050 1.00 58.34 147 GLU A O 1
ATOM 1214 N N . SER A 1 148 ? -31.720 16.767 -9.009 1.00 50.34 148 SER A N 1
ATOM 1215 C CA . SER A 1 148 ? -32.359 16.719 -7.697 1.00 50.34 148 SER A CA 1
ATOM 1216 C C . SER A 1 148 ? -32.733 18.144 -7.254 1.00 50.34 148 SER A C 1
ATOM 1218 O O . SER A 1 148 ? -31.972 18.817 -6.557 1.00 50.34 148 SER A O 1
ATOM 1220 N N . THR A 1 149 ? -33.964 18.560 -7.549 1.00 50.69 149 THR A N 1
ATOM 1221 C CA . THR A 1 149 ? -34.636 19.767 -7.026 1.00 50.69 149 THR A CA 1
ATOM 1222 C C . THR A 1 149 ? -34.802 19.772 -5.500 1.00 50.69 149 THR A C 1
ATOM 1224 O O . THR A 1 149 ? -35.373 20.703 -4.934 1.00 50.69 149 THR A O 1
ATOM 1227 N N . THR A 1 150 ? -34.297 18.750 -4.799 1.00 52.97 150 THR A N 1
ATOM 1228 C CA . THR A 1 150 ? -34.365 18.675 -3.341 1.00 52.97 150 THR A CA 1
ATOM 1229 C C . THR A 1 150 ? -33.332 19.605 -2.671 1.00 52.97 150 THR A C 1
ATOM 1231 O O . THR A 1 150 ? -32.155 19.585 -3.035 1.00 52.97 150 THR A O 1
ATOM 1234 N N . PRO A 1 151 ? -33.726 20.399 -1.655 1.00 49.44 151 PRO A N 1
ATOM 1235 C CA . PRO A 1 151 ? -32.922 21.477 -1.051 1.00 49.44 151 PRO A CA 1
ATOM 1236 C C . PRO A 1 151 ? -31.719 21.023 -0.192 1.00 49.44 151 PRO A C 1
ATOM 1238 O O . PRO A 1 151 ? -31.172 21.809 0.574 1.00 49.44 151 PRO A O 1
ATOM 1241 N N . PHE A 1 152 ? -31.276 19.766 -0.294 1.00 49.09 152 PHE A N 1
ATOM 1242 C CA . PHE A 1 152 ? -30.330 19.150 0.651 1.00 49.09 152 PHE A CA 1
ATOM 1243 C C . PHE A 1 152 ? -28.874 19.055 0.164 1.00 49.09 152 PHE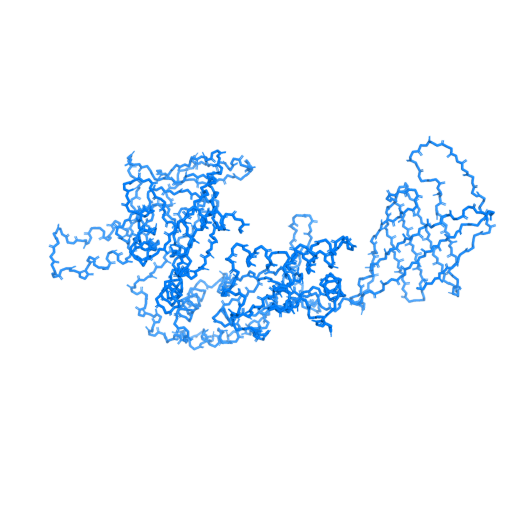 A C 1
ATOM 1245 O O . PHE A 1 152 ? -28.040 18.445 0.837 1.00 49.09 152 PHE A O 1
ATOM 1252 N N . ARG A 1 153 ? -28.523 19.657 -0.979 1.00 56.00 153 ARG A N 1
ATOM 1253 C CA . ARG A 1 153 ? -27.118 19.756 -1.408 1.00 56.00 153 ARG A CA 1
ATOM 1254 C C . ARG A 1 153 ? -26.393 20.770 -0.522 1.00 56.00 153 ARG A C 1
ATOM 1256 O O . ARG A 1 153 ? -26.503 21.978 -0.710 1.00 56.00 153 ARG A O 1
ATOM 1263 N N . THR A 1 154 ? -25.652 20.272 0.467 1.00 63.25 154 THR A N 1
ATOM 1264 C CA . THR A 1 154 ? -24.795 21.114 1.306 1.00 63.25 154 THR A CA 1
ATOM 1265 C C . THR A 1 154 ? -23.616 21.593 0.467 1.00 63.25 154 THR A C 1
ATOM 1267 O O . THR A 1 154 ? -22.785 20.796 0.022 1.00 63.25 154 THR A O 1
ATOM 1270 N N . LYS A 1 155 ? -23.567 22.905 0.240 1.00 72.25 155 LYS A N 1
ATOM 1271 C CA . LYS A 1 155 ? -22.397 23.590 -0.300 1.00 72.25 155 LYS A CA 1
ATOM 1272 C C . LYS A 1 155 ? -21.366 23.727 0.817 1.00 72.25 155 LYS A C 1
ATOM 1274 O O . LYS A 1 155 ? -21.707 24.165 1.913 1.00 72.25 155 LYS A O 1
ATOM 1279 N N . VAL A 1 156 ? -20.133 23.325 0.553 1.00 72.06 156 VAL A N 1
ATOM 1280 C CA . VAL A 1 156 ? -19.007 23.451 1.481 1.00 72.06 156 VAL A CA 1
ATOM 1281 C C . VAL A 1 156 ? -17.991 24.374 0.843 1.00 72.06 156 VAL A C 1
ATOM 1283 O O . VAL A 1 156 ? -17.604 24.152 -0.300 1.00 72.06 156 VAL A O 1
ATOM 1286 N N . LEU A 1 157 ? -17.592 25.414 1.567 1.00 65.50 157 LEU A N 1
ATOM 1287 C CA . LEU A 1 157 ? -16.478 26.258 1.168 1.00 65.50 157 LEU A CA 1
ATOM 1288 C C . LEU A 1 157 ? -15.188 25.603 1.665 1.00 65.50 157 LEU A C 1
ATOM 1290 O O . LEU A 1 157 ? -15.034 25.383 2.864 1.00 65.50 157 LEU A O 1
ATOM 1294 N N . GLU A 1 158 ? -14.285 25.275 0.752 1.00 63.59 158 GLU A N 1
ATOM 1295 C CA . GLU A 1 158 ? -12.965 24.735 1.069 1.00 63.59 158 GLU A CA 1
ATOM 1296 C C . GLU A 1 158 ? -11.963 25.394 0.114 1.00 63.59 158 GLU A C 1
ATOM 1298 O O . GLU A 1 158 ? -12.201 25.438 -1.090 1.00 63.59 158 GLU A O 1
ATOM 1303 N N . GLN A 1 159 ? -10.882 25.983 0.638 1.00 66.25 159 GLN A N 1
ATOM 1304 C CA . GLN A 1 159 ? -9.858 26.670 -0.173 1.00 66.25 159 GLN A CA 1
ATOM 1305 C C . GLN A 1 159 ? -10.442 27.689 -1.182 1.00 66.25 159 GLN A C 1
ATOM 1307 O O . GLN A 1 159 ? -10.124 27.649 -2.370 1.00 66.25 159 GLN A O 1
ATOM 1312 N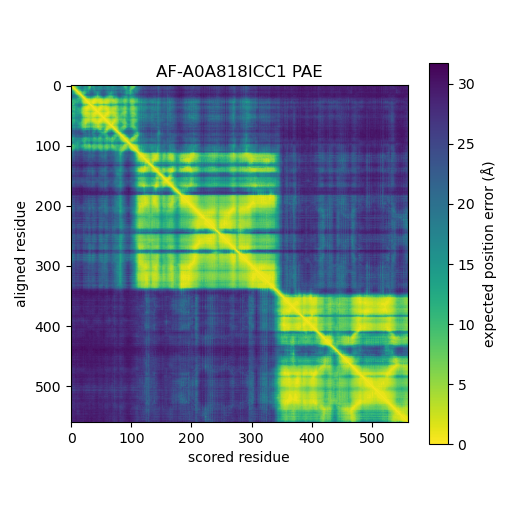 N . ASP A 1 160 ? -11.359 28.548 -0.724 1.00 71.19 160 ASP A N 1
ATOM 1313 C CA . ASP A 1 160 ? -12.057 29.570 -1.529 1.00 71.19 160 ASP A CA 1
ATOM 1314 C C . ASP A 1 160 ? -12.889 29.037 -2.708 1.00 71.19 160 ASP A C 1
ATOM 1316 O O . ASP A 1 160 ? -13.335 29.791 -3.575 1.00 71.19 160 ASP A O 1
ATOM 1320 N N . ARG A 1 161 ? -13.162 27.727 -2.735 1.00 55.94 161 ARG A N 1
ATOM 1321 C CA . ARG A 1 161 ? -14.017 27.083 -3.736 1.00 55.94 161 ARG A CA 1
ATOM 1322 C C . ARG A 1 161 ? -15.243 26.475 -3.077 1.00 55.94 161 ARG A C 1
ATOM 1324 O O . ARG A 1 161 ? -15.185 25.909 -1.987 1.00 55.94 161 ARG A O 1
ATOM 1331 N N . ILE A 1 162 ? -16.382 26.601 -3.752 1.00 64.31 162 ILE A N 1
ATOM 1332 C CA . ILE A 1 162 ? -17.649 26.036 -3.292 1.00 64.31 162 ILE A CA 1
ATOM 1333 C C . ILE A 1 162 ? -17.801 24.640 -3.886 1.00 64.31 162 ILE A C 1
ATOM 1335 O O . ILE A 1 162 ? -18.046 24.482 -5.081 1.00 64.31 162 ILE A O 1
ATOM 1339 N N . PHE A 1 163 ? -17.721 23.627 -3.036 1.00 70.44 163 PHE A N 1
ATOM 1340 C CA . PHE A 1 163 ? -17.961 22.240 -3.400 1.00 70.44 163 PHE A CA 1
ATOM 1341 C C . PHE A 1 163 ? -19.390 21.842 -3.064 1.00 70.44 163 PHE A C 1
ATOM 1343 O O . PHE A 1 163 ? -19.912 22.155 -1.994 1.00 70.44 163 PHE A O 1
ATOM 1350 N N . THR A 1 164 ? -20.031 21.106 -3.964 1.00 70.62 164 THR A N 1
ATOM 1351 C CA . THR A 1 164 ? -21.318 20.472 -3.676 1.00 70.62 164 THR A CA 1
ATOM 1352 C C . THR A 1 164 ? -21.059 19.058 -3.187 1.00 70.62 164 THR A C 1
ATOM 1354 O O . THR A 1 164 ? -20.464 18.263 -3.912 1.00 70.62 164 THR A O 1
ATOM 1357 N N . ARG A 1 165 ? -21.501 18.721 -1.970 1.00 71.88 165 ARG A N 1
ATOM 1358 C CA . ARG A 1 165 ? -21.384 17.341 -1.488 1.00 71.88 165 ARG A CA 1
ATOM 1359 C C . ARG A 1 165 ? -22.296 16.417 -2.303 1.00 71.88 165 ARG A C 1
ATOM 1361 O O . ARG A 1 165 ? -23.498 16.694 -2.374 1.00 71.88 165 ARG A O 1
ATOM 1368 N N . PRO A 1 166 ? -21.763 15.318 -2.867 1.00 71.75 166 PRO A N 1
ATOM 1369 C CA . PRO A 1 166 ? -22.582 14.288 -3.485 1.00 71.75 166 PRO A CA 1
ATOM 1370 C C . PRO A 1 166 ? -23.611 13.759 -2.494 1.00 71.75 166 PRO A C 1
ATOM 1372 O O . PRO A 1 166 ? -23.293 13.502 -1.327 1.00 71.75 166 PRO A O 1
ATOM 1375 N N . LYS A 1 167 ? -24.848 13.579 -2.955 1.00 76.88 167 LYS A N 1
ATOM 1376 C CA . LYS A 1 167 ? -25.865 12.905 -2.154 1.00 76.88 167 LYS A CA 1
ATOM 1377 C C . LYS A 1 167 ? -25.555 11.415 -2.220 1.00 76.88 167 LYS A C 1
ATOM 1379 O O . LYS A 1 167 ? -25.354 10.878 -3.303 1.00 76.88 167 LYS A O 1
ATOM 1384 N N . LEU A 1 168 ? -25.508 10.733 -1.079 1.00 71.75 168 LEU A N 1
ATOM 1385 C CA . LEU A 1 168 ? -25.595 9.276 -1.102 1.00 71.75 168 LEU A CA 1
ATOM 1386 C C . LEU A 1 168 ? -26.906 8.930 -1.804 1.00 71.75 168 LEU A C 1
ATOM 1388 O O . LEU A 1 168 ? -27.960 9.393 -1.352 1.00 71.75 168 LEU A O 1
ATOM 1392 N N . VAL A 1 169 ? -26.848 8.147 -2.888 1.00 75.25 169 VAL A N 1
ATOM 1393 C CA . VAL A 1 169 ? -28.053 7.487 -3.408 1.00 75.25 169 VAL A CA 1
ATOM 1394 C C . VAL A 1 169 ? -28.712 6.892 -2.177 1.00 75.25 169 VAL A C 1
ATOM 1396 O O . VAL A 1 169 ? -27.999 6.308 -1.355 1.00 75.25 169 VAL A O 1
ATOM 1399 N N . GLN A 1 170 ? -30.012 7.130 -1.962 1.00 63.03 170 GLN A N 1
ATOM 1400 C CA . GLN A 1 170 ? -30.695 6.433 -0.881 1.00 63.03 170 GLN A CA 1
ATOM 1401 C C . GLN A 1 170 ? -30.503 4.956 -1.191 1.00 63.03 170 GLN A C 1
ATOM 1403 O O . GLN A 1 170 ? -31.155 4.419 -2.080 1.00 63.03 170 GLN A O 1
ATOM 1408 N N . ILE A 1 171 ? -29.526 4.352 -0.514 1.00 59.56 171 ILE A N 1
ATOM 1409 C CA . ILE A 1 171 ? -29.305 2.924 -0.430 1.00 59.56 171 ILE A CA 1
ATOM 1410 C C . ILE A 1 171 ? -30.618 2.501 0.176 1.00 59.56 171 ILE A C 1
ATOM 1412 O O . ILE A 1 171 ? -30.781 2.724 1.380 1.00 59.56 171 ILE A O 1
ATOM 1416 N N . THR A 1 172 ? -31.564 2.128 -0.704 1.00 47.91 172 THR A N 1
ATOM 1417 C CA . THR A 1 172 ? -33.002 1.977 -0.440 1.00 47.91 172 THR A CA 1
ATOM 1418 C C . THR A 1 172 ? -33.090 1.540 0.976 1.00 47.91 172 THR A C 1
ATOM 1420 O O . THR A 1 172 ? -32.540 0.461 1.215 1.00 47.91 172 THR A O 1
ATOM 1423 N N . GLU A 1 173 ? -33.575 2.431 1.864 1.00 48.28 173 GLU A N 1
ATOM 1424 C CA . GLU A 1 173 ? -33.555 2.227 3.309 1.00 48.28 173 GLU A CA 1
ATOM 1425 C C . GLU A 1 173 ? -33.809 0.757 3.487 1.00 48.28 173 GLU A C 1
ATOM 1427 O O . GLU A 1 173 ? -34.912 0.307 3.165 1.00 48.28 173 GLU A O 1
ATOM 1432 N N . ILE A 1 174 ? -32.746 -0.014 3.782 1.00 51.19 174 ILE A N 1
ATOM 1433 C CA . ILE A 1 174 ? -32.917 -1.451 3.911 1.00 51.19 174 ILE A CA 1
ATOM 1434 C C . ILE A 1 174 ? -33.999 -1.464 4.960 1.00 51.19 174 ILE A C 1
ATOM 1436 O O . ILE A 1 174 ? -33.815 -0.830 6.007 1.00 51.19 174 ILE A O 1
ATOM 1440 N N . ASN A 1 175 ? -35.173 -1.979 4.590 1.00 42.22 175 ASN A N 1
ATOM 1441 C CA . ASN A 1 175 ? -36.348 -1.987 5.436 1.00 42.22 175 ASN A CA 1
ATOM 1442 C C . ASN A 1 175 ? -35.994 -3.010 6.512 1.00 42.22 175 ASN A C 1
ATOM 1444 O O . ASN A 1 175 ? -36.476 -4.139 6.524 1.00 42.22 175 ASN A O 1
ATOM 1448 N N . VAL A 1 176 ? -35.048 -2.627 7.371 1.00 46.22 176 VAL A N 1
ATOM 1449 C CA . VAL A 1 176 ? -34.613 -3.285 8.575 1.00 46.22 176 VAL A CA 1
ATOM 1450 C C . VAL A 1 176 ? -35.804 -3.041 9.470 1.00 46.22 176 VAL A C 1
ATOM 1452 O O . VAL A 1 176 ? -35.842 -2.109 10.275 1.00 46.22 176 VAL A O 1
ATOM 1455 N N . ARG A 1 177 ? -36.857 -3.826 9.220 1.00 43.28 177 ARG A N 1
ATOM 1456 C CA . ARG A 1 177 ? -37.958 -3.991 10.145 1.00 43.28 177 ARG A CA 1
ATOM 1457 C C . ARG A 1 177 ? -37.293 -4.213 11.492 1.00 43.28 177 ARG A C 1
ATOM 1459 O O . ARG A 1 177 ? -36.388 -5.037 11.608 1.00 43.28 177 ARG A O 1
ATOM 1466 N N . LYS A 1 178 ? -37.683 -3.393 12.464 1.00 43.97 178 LYS A N 1
ATOM 1467 C CA . LYS A 1 178 ? -37.272 -3.496 13.862 1.00 43.97 178 LYS A CA 1
ATOM 1468 C C . LYS A 1 178 ? -37.586 -4.912 14.358 1.00 43.97 178 LYS A C 1
ATOM 1470 O O . LYS A 1 178 ? -38.694 -5.143 14.819 1.00 43.97 178 LYS A O 1
ATOM 1475 N N . GLN A 1 179 ? -36.667 -5.855 14.191 1.00 42.38 179 GLN A N 1
ATOM 1476 C CA . GLN A 1 179 ? -36.719 -7.183 14.796 1.00 42.38 179 GLN A CA 1
ATOM 1477 C C . GLN A 1 179 ? -35.320 -7.810 14.728 1.00 42.38 179 GLN A C 1
ATOM 1479 O O . GLN A 1 179 ? -34.947 -8.425 13.737 1.00 42.38 179 GLN A O 1
ATOM 1484 N N . ASP A 1 180 ? -34.523 -7.498 15.751 1.00 44.81 180 ASP A N 1
ATOM 1485 C CA . ASP A 1 180 ? -33.566 -8.295 16.547 1.00 44.81 180 ASP A CA 1
ATOM 1486 C C . ASP A 1 180 ? -32.721 -9.447 15.968 1.00 44.81 180 ASP A C 1
ATOM 1488 O O . ASP A 1 180 ? -31.925 -10.033 16.700 1.00 44.81 180 ASP A O 1
ATOM 1492 N N . THR A 1 181 ? -32.733 -9.720 14.668 1.00 52.28 181 THR A N 1
ATOM 1493 C CA . THR A 1 181 ? -31.723 -10.559 14.018 1.00 52.28 181 THR A CA 1
ATOM 1494 C C . THR A 1 181 ? -31.073 -9.775 12.890 1.00 52.28 181 THR A C 1
ATOM 1496 O O . THR A 1 181 ? -31.607 -9.641 11.793 1.00 52.28 181 THR A O 1
ATOM 1499 N N . TYR A 1 182 ? -29.879 -9.238 13.156 1.00 57.19 182 TYR A N 1
ATOM 1500 C CA . TYR A 1 182 ? -28.987 -8.723 12.118 1.00 57.19 182 TYR A CA 1
ATOM 1501 C C . TYR A 1 182 ? -28.603 -9.885 11.197 1.00 57.19 182 TYR A C 1
ATOM 1503 O O . TYR A 1 182 ? -27.637 -10.607 11.446 1.00 57.19 182 TYR A O 1
ATOM 1511 N N . HIS A 1 183 ? -29.393 -10.116 10.150 1.00 77.88 183 HIS A N 1
ATOM 1512 C CA . HIS A 1 183 ? -29.090 -11.171 9.198 1.00 77.88 183 HIS A CA 1
ATOM 1513 C C . HIS A 1 183 ? -27.824 -10.772 8.444 1.00 77.88 183 HIS A C 1
ATOM 1515 O O . HIS A 1 183 ? -27.835 -9.839 7.642 1.00 77.88 183 HIS A O 1
ATOM 1521 N N . GLN A 1 184 ? -26.737 -11.507 8.689 1.00 89.12 184 GLN A N 1
ATOM 1522 C CA . GLN A 1 184 ? -25.476 -11.410 7.949 1.00 89.12 184 GLN A CA 1
ATOM 1523 C C . GLN A 1 184 ? -25.695 -11.340 6.430 1.00 89.12 184 GLN A C 1
ATOM 1525 O O . GLN A 1 184 ? -24.983 -10.626 5.730 1.00 89.12 184 GLN A O 1
ATOM 1530 N N . ALA A 1 185 ? -26.735 -12.022 5.941 1.00 85.88 185 ALA A N 1
ATOM 1531 C CA . ALA A 1 185 ? -27.178 -11.986 4.555 1.00 85.88 185 ALA A CA 1
ATOM 1532 C C . ALA A 1 185 ? -27.357 -10.561 4.000 1.00 85.88 185 ALA A C 1
ATOM 1534 O O . ALA A 1 185 ? -26.963 -10.323 2.867 1.00 85.88 185 ALA A O 1
ATOM 1535 N N . TYR A 1 186 ? -27.856 -9.596 4.783 1.00 87.00 186 TYR A N 1
ATOM 1536 C CA . TYR A 1 186 ? -27.997 -8.210 4.319 1.00 87.00 186 TYR A CA 1
ATOM 1537 C C . TYR A 1 186 ? -26.650 -7.521 4.106 1.00 87.00 186 TYR A C 1
ATOM 1539 O O . TYR A 1 186 ? -26.494 -6.769 3.150 1.00 87.00 186 TYR A O 1
ATOM 1547 N N . TYR A 1 187 ? -25.667 -7.777 4.969 1.00 90.44 187 TYR A N 1
ATOM 1548 C CA . TYR A 1 187 ? -24.318 -7.231 4.808 1.00 90.44 187 TYR A CA 1
ATOM 1549 C C . TYR A 1 187 ? -23.605 -7.867 3.615 1.00 90.44 187 TYR A C 1
ATOM 1551 O O . TYR A 1 187 ? -22.945 -7.165 2.854 1.00 90.44 187 TYR A O 1
ATOM 1559 N N . ASN A 1 188 ? -23.791 -9.174 3.420 1.00 90.75 188 ASN A N 1
ATOM 1560 C CA . ASN A 1 188 ? -23.260 -9.889 2.263 1.00 90.75 188 ASN A CA 1
ATOM 1561 C C . ASN A 1 188 ? -23.885 -9.351 0.969 1.00 90.75 188 ASN A C 1
ATOM 1563 O O . ASN A 1 188 ? -23.155 -8.916 0.086 1.00 90.75 188 ASN A O 1
ATOM 1567 N N . GLN A 1 189 ? -25.217 -9.256 0.909 1.00 86.56 189 GLN A N 1
ATOM 1568 C CA . GLN A 1 189 ? -25.942 -8.681 -0.226 1.00 86.56 189 GLN A CA 1
ATOM 1569 C C . GLN A 1 189 ? -25.517 -7.233 -0.489 1.00 86.56 189 GLN A C 1
ATOM 1571 O O . GLN A 1 189 ? -25.348 -6.830 -1.639 1.00 86.56 189 GLN A O 1
ATOM 1576 N N . PHE A 1 190 ? -25.308 -6.442 0.565 1.00 87.06 190 PHE A N 1
ATOM 1577 C CA . PHE A 1 190 ? -24.816 -5.076 0.444 1.00 87.06 190 PHE A CA 1
ATOM 1578 C C . PHE A 1 190 ? -23.430 -5.028 -0.212 1.00 87.06 190 PHE A C 1
ATOM 1580 O O . PHE A 1 190 ? -23.233 -4.250 -1.141 1.00 87.06 190 PHE A O 1
ATOM 1587 N N . ILE A 1 191 ? -22.489 -5.875 0.214 1.00 88.88 191 ILE A N 1
ATOM 1588 C CA . ILE A 1 191 ? -21.150 -5.951 -0.391 1.00 88.88 191 ILE A CA 1
ATOM 1589 C C . ILE A 1 191 ? -21.210 -6.506 -1.818 1.00 88.88 191 ILE A C 1
ATOM 1591 O O . ILE A 1 191 ? -20.479 -6.043 -2.688 1.00 88.88 191 ILE A O 1
ATOM 1595 N N . GLU A 1 192 ? -22.082 -7.468 -2.103 1.00 85.75 192 GLU A N 1
ATOM 1596 C CA . GLU A 1 192 ? -22.270 -7.986 -3.463 1.00 85.75 192 GLU A CA 1
ATOM 1597 C C . GLU A 1 192 ? -22.797 -6.902 -4.414 1.00 85.75 192 GLU A C 1
ATOM 1599 O O . GLU A 1 192 ? -22.329 -6.797 -5.555 1.00 85.75 192 GLU A O 1
ATOM 1604 N N . THR A 1 193 ? -23.721 -6.075 -3.911 1.00 84.75 193 THR A N 1
ATOM 1605 C CA . THR A 1 193 ? -24.392 -5.001 -4.655 1.00 84.75 193 THR A CA 1
ATOM 1606 C C . THR A 1 193 ? -23.499 -3.778 -4.830 1.00 84.75 193 THR A C 1
ATOM 1608 O O . THR A 1 193 ? -23.387 -3.267 -5.935 1.00 84.75 193 THR A O 1
ATOM 1611 N N . TYR A 1 194 ? -22.848 -3.297 -3.771 1.00 86.19 194 TYR A N 1
ATOM 1612 C CA . TYR A 1 194 ? -22.102 -2.030 -3.770 1.00 86.19 194 TYR A CA 1
ATOM 1613 C C . TYR A 1 194 ? -20.587 -2.214 -3.623 1.00 86.19 194 TYR A C 1
ATOM 1615 O O . TYR A 1 194 ? -19.844 -1.243 -3.545 1.00 86.19 194 TYR A O 1
ATOM 1623 N N . GLY A 1 195 ? -20.088 -3.443 -3.569 1.00 90.06 195 GLY A N 1
ATOM 1624 C CA . GLY A 1 195 ? -18.678 -3.702 -3.310 1.00 90.06 195 GLY A CA 1
ATOM 1625 C C . GLY A 1 195 ? -18.261 -3.423 -1.861 1.00 90.06 195 GLY A C 1
ATOM 1626 O O . GLY A 1 195 ? -19.063 -3.204 -0.955 1.00 90.06 195 GLY A O 1
ATOM 1627 N N . THR A 1 196 ? -16.953 -3.460 -1.630 1.00 89.44 196 THR A N 1
ATOM 1628 C CA . THR A 1 196 ? -16.330 -3.249 -0.313 1.00 89.44 196 THR A CA 1
ATOM 1629 C C . THR A 1 196 ? -15.803 -1.830 -0.117 1.00 89.44 196 THR A C 1
ATOM 1631 O O . THR A 1 196 ? -15.566 -1.402 1.019 1.00 89.44 196 THR A O 1
ATOM 1634 N N . HIS A 1 197 ? -15.586 -1.106 -1.213 1.00 90.38 197 HIS A N 1
ATOM 1635 C CA . HIS A 1 197 ? -14.968 0.211 -1.224 1.00 90.38 197 HIS A CA 1
ATOM 1636 C C . HIS A 1 197 ? -15.703 1.155 -2.168 1.00 90.38 197 HIS A C 1
ATOM 1638 O O . HIS A 1 197 ? -16.411 0.723 -3.070 1.00 90.38 197 HIS A O 1
ATOM 1644 N N . TYR A 1 198 ? -15.494 2.446 -1.968 1.00 85.94 198 TYR A N 1
ATOM 1645 C CA . TYR A 1 198 ? -15.828 3.485 -2.930 1.00 85.94 198 TYR A CA 1
ATOM 1646 C C . TYR A 1 198 ? -14.558 4.251 -3.291 1.00 85.94 198 TYR A C 1
ATOM 1648 O O . TYR A 1 198 ? -13.596 4.287 -2.513 1.00 85.94 198 TYR A O 1
ATOM 1656 N N . ILE A 1 199 ? -14.551 4.866 -4.467 1.00 80.81 199 ILE A N 1
ATOM 1657 C CA . ILE A 1 199 ? -13.446 5.716 -4.897 1.00 80.81 199 ILE A CA 1
ATOM 1658 C C . ILE A 1 199 ? -13.664 7.116 -4.333 1.00 80.81 199 ILE A C 1
ATOM 1660 O O . ILE A 1 199 ? -14.672 7.758 -4.610 1.00 80.81 199 ILE A O 1
ATOM 1664 N N . SER A 1 200 ? -12.713 7.606 -3.540 1.00 79.06 200 SER A N 1
ATOM 1665 C CA . SER A 1 200 ? -12.750 8.982 -3.029 1.00 79.06 200 SER A CA 1
ATOM 1666 C C . SER A 1 200 ? -12.015 9.965 -3.933 1.00 79.06 200 SER A C 1
ATOM 1668 O O . SER A 1 200 ? -12.262 11.165 -3.872 1.00 79.06 200 SER A O 1
ATOM 1670 N N . ARG A 1 201 ? -11.046 9.467 -4.706 1.00 75.88 201 ARG A N 1
ATOM 1671 C CA . ARG A 1 201 ? -10.174 10.264 -5.566 1.00 75.88 201 ARG A CA 1
ATOM 1672 C C . ARG A 1 201 ? -9.750 9.428 -6.760 1.00 75.88 201 ARG A C 1
ATOM 1674 O O . ARG A 1 201 ? -9.382 8.266 -6.603 1.00 75.88 201 ARG A O 1
ATOM 1681 N N . ILE A 1 202 ? -9.744 10.051 -7.927 1.00 74.12 202 ILE A N 1
ATOM 1682 C CA . ILE A 1 202 ? -9.122 9.519 -9.136 1.00 74.12 202 ILE A CA 1
ATOM 1683 C C . ILE A 1 202 ? -7.984 10.438 -9.560 1.00 74.12 202 ILE A C 1
ATOM 1685 O O . ILE A 1 202 ? -8.001 11.639 -9.283 1.00 74.12 202 ILE A O 1
ATOM 1689 N N . ILE A 1 203 ? -6.996 9.859 -10.225 1.00 75.69 203 ILE A N 1
ATOM 1690 C CA . ILE A 1 203 ? -6.048 10.590 -11.057 1.00 75.69 203 ILE A CA 1
ATOM 1691 C C . ILE A 1 203 ? -6.435 10.256 -12.491 1.00 75.69 203 ILE A C 1
ATOM 1693 O O . ILE A 1 203 ? -6.555 9.077 -12.831 1.00 75.69 203 ILE A O 1
ATOM 1697 N N . VAL A 1 204 ? -6.664 11.287 -13.297 1.00 80.31 204 VAL A N 1
ATOM 1698 C CA . VAL A 1 204 ? -6.991 11.161 -14.719 1.00 80.31 204 VAL A CA 1
ATOM 1699 C C . VAL A 1 204 ? -5.813 11.647 -15.555 1.00 80.31 204 VAL A C 1
ATOM 1701 O O . VAL A 1 204 ? -5.112 12.574 -15.153 1.00 80.31 204 VAL A O 1
ATOM 1704 N N . GLY A 1 205 ? -5.566 10.995 -16.683 1.00 86.94 205 GLY A N 1
ATOM 1705 C CA . GLY A 1 205 ? -4.448 11.293 -17.572 1.00 86.94 205 GLY A CA 1
ATOM 1706 C C . GLY A 1 205 ? -4.328 10.229 -18.655 1.00 86.94 205 GLY A C 1
ATOM 1707 O O . GLY A 1 205 ? -5.333 9.756 -19.169 1.00 86.94 205 GLY A O 1
ATOM 1708 N N . GLY A 1 206 ? -3.109 9.812 -18.970 1.00 83.94 206 GLY A N 1
ATOM 1709 C CA . GLY A 1 206 ? -2.874 8.640 -19.806 1.00 83.94 206 GLY A CA 1
ATOM 1710 C C . GLY A 1 206 ? -1.786 7.755 -19.219 1.00 83.94 206 GLY A C 1
ATOM 1711 O O . GLY A 1 206 ? -0.909 8.231 -18.498 1.00 83.94 206 GLY A O 1
ATOM 1712 N N . THR A 1 207 ? -1.821 6.474 -19.560 1.00 82.44 207 THR A N 1
ATOM 1713 C CA . THR A 1 207 ? -0.727 5.527 -19.325 1.00 82.44 207 THR A CA 1
ATOM 1714 C C . THR A 1 207 ? -0.193 5.031 -20.663 1.00 82.44 207 THR A C 1
ATOM 1716 O O . THR A 1 207 ? -0.946 4.774 -21.600 1.00 82.44 207 THR A O 1
ATOM 1719 N N . ALA A 1 208 ? 1.125 4.908 -20.761 1.00 81.38 208 ALA A N 1
ATOM 1720 C CA . ALA A 1 208 ? 1.796 4.285 -21.889 1.00 81.38 208 ALA A CA 1
ATOM 1721 C C . ALA A 1 208 ? 2.734 3.213 -21.339 1.00 81.38 208 ALA A C 1
ATOM 1723 O O . ALA A 1 208 ? 3.621 3.506 -20.538 1.00 81.38 208 ALA A O 1
ATOM 1724 N N . HIS A 1 209 ? 2.526 1.973 -21.759 1.00 79.00 209 HIS A N 1
ATOM 1725 C CA . HIS A 1 209 ? 3.379 0.844 -21.425 1.00 79.00 209 HIS A CA 1
ATOM 1726 C C . HIS A 1 209 ? 4.191 0.473 -22.660 1.00 79.00 209 HIS A C 1
ATOM 1728 O O . HIS A 1 209 ? 3.619 0.121 -23.689 1.00 79.00 209 HIS A O 1
ATOM 1734 N N . LEU A 1 210 ? 5.516 0.566 -22.561 1.00 76.88 210 LEU A N 1
ATOM 1735 C CA . LEU A 1 210 ? 6.433 0.197 -23.632 1.00 76.88 210 LEU A CA 1
ATOM 1736 C C . LEU A 1 210 ? 7.064 -1.155 -23.303 1.00 76.88 210 LEU A C 1
ATOM 1738 O O . LEU A 1 210 ? 7.722 -1.298 -22.274 1.00 76.88 210 LEU A O 1
ATOM 1742 N N . TYR A 1 211 ? 6.872 -2.133 -24.177 1.00 78.69 211 TYR A N 1
ATOM 1743 C CA . TYR A 1 211 ? 7.422 -3.472 -24.026 1.00 78.69 211 TYR A CA 1
ATOM 1744 C C . TYR A 1 211 ? 8.457 -3.706 -25.112 1.00 78.69 211 TYR A C 1
ATOM 1746 O O . TYR A 1 211 ? 8.134 -3.603 -26.291 1.00 78.69 211 TYR A O 1
ATOM 1754 N N . THR A 1 212 ? 9.681 -4.056 -24.726 1.00 81.62 212 THR A N 1
ATOM 1755 C CA . THR A 1 212 ? 10.725 -4.493 -25.659 1.00 81.62 212 THR A CA 1
ATOM 1756 C C . THR A 1 212 ? 10.967 -5.976 -25.441 1.00 81.62 212 THR A C 1
ATOM 1758 O O . THR A 1 212 ? 11.466 -6.389 -24.399 1.00 81.62 212 THR A O 1
ATOM 1761 N N . LEU A 1 213 ? 10.571 -6.772 -26.425 1.00 82.62 213 LEU A N 1
ATOM 1762 C CA . LEU A 1 213 ? 10.835 -8.198 -26.507 1.00 82.62 213 LEU A CA 1
ATOM 1763 C C . LEU A 1 213 ? 12.197 -8.413 -27.157 1.00 82.62 213 LEU A C 1
ATOM 1765 O O . LEU A 1 213 ? 12.552 -7.713 -28.105 1.00 82.62 213 LEU A O 1
ATOM 1769 N N . LEU A 1 214 ? 12.935 -9.400 -26.666 1.00 82.50 214 LEU A N 1
ATOM 1770 C CA . LEU A 1 214 ? 14.254 -9.757 -27.168 1.00 82.50 214 LEU A CA 1
ATOM 1771 C C . LEU A 1 214 ? 14.263 -11.227 -27.560 1.00 82.50 214 LEU A C 1
ATOM 1773 O O . LEU A 1 214 ? 13.778 -12.079 -26.816 1.00 82.50 214 LEU A O 1
ATOM 1777 N N . ASP A 1 215 ? 14.828 -11.527 -28.725 1.00 86.62 215 ASP A N 1
ATOM 1778 C CA . ASP A 1 215 ? 15.131 -12.898 -29.098 1.00 86.62 215 ASP A CA 1
ATOM 1779 C C . ASP A 1 215 ? 16.193 -13.446 -28.142 1.00 86.62 215 ASP A C 1
ATOM 1781 O O . ASP A 1 215 ? 17.219 -12.812 -27.869 1.00 86.62 215 ASP A O 1
ATOM 1785 N N . SER A 1 216 ? 15.974 -14.673 -27.678 1.00 79.81 216 SER A N 1
ATOM 1786 C CA . SER A 1 216 ? 16.948 -15.444 -26.909 1.00 79.81 216 SER A CA 1
ATOM 1787 C C . SER A 1 216 ? 18.346 -15.491 -27.552 1.00 79.81 216 SER A C 1
ATOM 1789 O O . SER A 1 216 ? 19.341 -15.613 -26.841 1.00 79.81 216 SER A O 1
ATOM 1791 N N . SER A 1 217 ? 18.455 -15.383 -28.883 1.00 84.69 217 SER A N 1
ATOM 1792 C CA . SER A 1 217 ? 19.726 -15.350 -29.608 1.00 84.69 217 SER A CA 1
ATOM 1793 C C . SER A 1 217 ? 20.560 -14.113 -29.294 1.00 84.69 217 SER A C 1
ATOM 1795 O O . SER A 1 217 ? 21.782 -14.192 -29.351 1.00 84.69 217 SER A O 1
ATOM 1797 N N . TYR A 1 218 ? 19.923 -12.986 -28.963 1.00 79.62 218 TYR A N 1
ATOM 1798 C CA . TYR A 1 218 ? 20.612 -11.753 -28.590 1.00 79.62 218 TYR A CA 1
ATOM 1799 C C . TYR A 1 218 ? 21.263 -11.877 -27.213 1.00 79.62 218 TYR A C 1
ATOM 1801 O O . TYR A 1 218 ? 22.446 -11.590 -27.061 1.00 79.62 218 TYR A O 1
ATOM 1809 N N . HIS A 1 219 ? 20.531 -12.430 -26.242 1.00 71.44 219 HIS A N 1
ATOM 1810 C CA . HIS A 1 219 ? 21.041 -12.690 -24.892 1.00 71.44 219 HIS A CA 1
ATOM 1811 C C . HIS A 1 219 ? 22.240 -13.647 -24.865 1.00 71.44 219 HIS A C 1
ATOM 1813 O O . HIS A 1 219 ? 23.068 -13.570 -23.969 1.00 71.44 219 HIS A O 1
ATOM 1819 N N . LYS A 1 220 ? 22.369 -14.535 -25.859 1.00 81.44 220 LYS A N 1
ATOM 1820 C CA . LYS A 1 220 ? 23.506 -15.467 -25.963 1.00 81.44 220 LYS A CA 1
ATOM 1821 C C . LYS A 1 220 ? 24.809 -14.810 -26.421 1.00 81.44 220 LYS A C 1
ATOM 1823 O O . LYS A 1 220 ? 25.863 -15.420 -26.273 1.00 81.44 220 LYS A O 1
ATOM 1828 N N . VAL A 1 221 ? 24.741 -13.632 -27.047 1.00 83.75 221 VAL A N 1
ATOM 1829 C CA . VAL A 1 221 ? 25.898 -12.978 -27.693 1.00 83.75 221 VAL A CA 1
ATOM 1830 C C . VAL A 1 221 ? 26.163 -11.559 -27.194 1.00 83.75 221 VAL A C 1
ATOM 1832 O O . VAL A 1 221 ? 27.212 -10.997 -27.505 1.00 83.75 221 VAL A O 1
ATOM 1835 N N . SER A 1 222 ? 25.232 -10.984 -26.438 1.00 76.75 222 SER A N 1
ATOM 1836 C CA . SER A 1 222 ? 25.317 -9.638 -25.886 1.00 76.75 222 SER A CA 1
ATOM 1837 C C . SER A 1 222 ? 25.251 -9.696 -24.369 1.00 76.75 222 SER A C 1
ATOM 1839 O O . SER A 1 222 ? 24.441 -10.417 -23.793 1.00 76.75 222 SER A O 1
ATOM 1841 N N . SER A 1 223 ? 26.102 -8.900 -23.727 1.00 83.06 223 SER A N 1
ATOM 1842 C CA . SER A 1 223 ? 26.122 -8.764 -22.275 1.00 83.06 223 SER A CA 1
ATOM 1843 C C . SER A 1 223 ? 24.820 -8.112 -21.775 1.00 83.06 223 SER A C 1
ATOM 1845 O O . SER A 1 223 ? 24.093 -7.468 -22.544 1.00 83.06 223 SER A O 1
ATOM 1847 N N . TYR A 1 224 ? 24.492 -8.237 -20.491 1.00 64.25 224 TYR A N 1
ATOM 1848 C CA . TYR A 1 224 ? 23.316 -7.566 -19.935 1.00 64.25 224 TYR A CA 1
ATOM 1849 C C . TYR A 1 224 ? 23.454 -6.038 -19.952 1.00 64.25 224 TYR A C 1
ATOM 1851 O O . TYR A 1 224 ? 22.483 -5.357 -20.249 1.00 64.25 224 TYR A O 1
ATOM 1859 N N . GLU A 1 225 ? 24.635 -5.473 -19.684 1.00 66.62 225 GLU A N 1
ATOM 1860 C CA . GLU A 1 225 ? 24.912 -4.028 -19.807 1.00 66.62 225 GLU A CA 1
ATOM 1861 C C . GLU A 1 225 ? 24.565 -3.536 -21.191 1.00 66.62 225 GLU A C 1
ATOM 1863 O O . GLU A 1 225 ? 23.932 -2.498 -21.356 1.00 66.62 225 GLU A O 1
ATOM 1868 N N . GLU A 1 226 ? 25.025 -4.288 -22.185 1.00 81.81 226 GLU A N 1
ATOM 1869 C CA . GLU A 1 226 ? 24.769 -3.997 -23.569 1.00 81.81 226 GLU A CA 1
ATOM 1870 C C . GLU A 1 226 ? 23.273 -4.096 -23.820 1.00 81.81 226 GLU A C 1
ATOM 1872 O O . GLU A 1 226 ? 22.687 -3.131 -24.279 1.00 81.81 226 GLU A O 1
ATOM 1877 N N . THR A 1 227 ? 22.626 -5.185 -23.421 1.00 80.44 227 THR A N 1
ATOM 1878 C CA . THR A 1 227 ? 21.184 -5.379 -23.598 1.00 80.44 227 THR A CA 1
ATOM 1879 C C . THR A 1 227 ? 20.355 -4.281 -22.931 1.00 80.44 227 THR A C 1
ATOM 1881 O O . THR A 1 227 ? 19.499 -3.686 -23.574 1.00 80.44 227 THR A O 1
ATOM 1884 N N . SER A 1 228 ? 20.628 -3.959 -21.671 1.00 75.44 228 SER A N 1
ATOM 1885 C CA . SER A 1 228 ? 19.958 -2.913 -20.898 1.00 75.44 228 SER A CA 1
ATOM 1886 C C . SER A 1 228 ? 20.220 -1.526 -21.483 1.00 75.44 228 SER A C 1
ATOM 1888 O O . SER A 1 228 ? 19.291 -0.733 -21.638 1.00 75.44 228 SER A O 1
ATOM 1890 N N . SER A 1 229 ? 21.461 -1.249 -21.897 1.00 80.38 229 SER A N 1
ATOM 1891 C CA . SER A 1 229 ? 21.816 -0.026 -22.621 1.00 80.38 229 SER A CA 1
ATOM 1892 C C . SER A 1 229 ? 21.035 0.070 -23.929 1.00 80.38 229 SER A C 1
ATOM 1894 O O . SER A 1 229 ? 20.435 1.099 -24.209 1.00 80.38 229 SER A O 1
ATOM 1896 N N . GLN A 1 230 ? 20.938 -1.015 -24.693 1.00 87.50 230 GLN A N 1
ATOM 1897 C CA . GLN A 1 230 ? 20.203 -1.065 -25.952 1.00 87.50 230 GLN A CA 1
ATOM 1898 C C . GLN A 1 230 ? 18.680 -0.951 -25.758 1.00 87.50 230 GLN A C 1
ATOM 1900 O O . GLN A 1 230 ? 18.030 -0.235 -26.515 1.00 87.50 230 GLN A O 1
ATOM 1905 N N . VAL A 1 231 ? 18.103 -1.558 -24.713 1.00 83.31 231 VAL A N 1
ATOM 1906 C CA . VAL A 1 231 ? 16.683 -1.397 -24.338 1.00 83.31 231 VAL A CA 1
ATOM 1907 C C . VAL A 1 231 ? 16.399 0.026 -23.864 1.00 83.31 231 VAL A C 1
ATOM 1909 O O . VAL A 1 231 ? 15.385 0.604 -24.248 1.00 83.31 231 VAL A O 1
ATOM 1912 N N . SER A 1 232 ? 17.300 0.623 -23.086 1.00 79.38 232 SER A N 1
ATOM 1913 C CA . SER A 1 232 ? 17.194 2.014 -22.637 1.00 79.38 232 SER A CA 1
ATOM 1914 C C . SER A 1 232 ? 17.313 2.981 -23.809 1.00 79.38 232 SER A C 1
ATOM 1916 O O . SER A 1 232 ? 16.513 3.905 -23.924 1.00 79.38 232 SER A O 1
ATOM 1918 N N . LEU A 1 233 ? 18.252 2.733 -24.728 1.00 81.69 233 LEU A N 1
ATOM 1919 C CA . LEU A 1 233 ? 18.350 3.450 -25.994 1.00 81.69 233 LEU A CA 1
ATOM 1920 C C . LEU A 1 233 ? 17.074 3.259 -26.812 1.00 81.69 233 LEU A C 1
ATOM 1922 O O . LEU A 1 233 ? 16.630 4.214 -27.431 1.00 81.69 233 LEU A O 1
ATOM 1926 N N . MET A 1 234 ? 16.456 2.073 -26.822 1.00 83.62 234 MET A N 1
ATOM 1927 C CA . MET A 1 234 ? 15.193 1.818 -27.529 1.00 83.62 234 MET A CA 1
ATOM 1928 C C . MET A 1 234 ? 14.026 2.574 -26.901 1.00 83.62 234 MET A C 1
ATOM 1930 O O . MET A 1 234 ? 13.221 3.159 -27.623 1.00 83.62 234 MET A O 1
ATOM 1934 N N . PHE A 1 235 ? 13.954 2.624 -25.572 1.00 81.31 235 PHE A N 1
ATOM 1935 C CA . PHE A 1 235 ? 12.975 3.433 -24.856 1.00 81.31 235 PHE A CA 1
ATOM 1936 C C . PHE A 1 235 ? 13.177 4.922 -25.141 1.00 81.31 235 PHE A C 1
ATOM 1938 O O . PHE A 1 235 ? 12.223 5.600 -25.506 1.00 81.31 235 PHE A O 1
ATOM 1945 N N . GLN A 1 236 ? 14.413 5.420 -25.050 1.00 79.88 236 GLN A N 1
ATOM 1946 C CA . GLN A 1 236 ? 14.754 6.801 -25.397 1.00 79.88 236 GLN A CA 1
ATOM 1947 C C . GLN A 1 236 ? 14.441 7.088 -26.860 1.00 79.88 236 GLN A C 1
ATOM 1949 O O . GLN A 1 236 ? 13.801 8.084 -27.157 1.00 79.88 236 GLN A O 1
ATOM 1954 N N . TYR A 1 237 ? 14.804 6.195 -27.777 1.00 81.06 237 TYR A N 1
ATOM 1955 C CA . TYR A 1 237 ? 14.473 6.317 -29.188 1.00 81.06 237 TYR A CA 1
ATOM 1956 C C . TYR A 1 237 ? 12.965 6.449 -29.355 1.00 81.06 237 TYR A C 1
ATOM 1958 O O . TYR A 1 237 ? 12.522 7.453 -29.885 1.00 81.06 237 TYR A O 1
ATOM 1966 N N . LYS A 1 238 ? 12.157 5.522 -28.833 1.00 76.00 238 LYS A N 1
ATOM 1967 C CA . LYS A 1 238 ? 10.693 5.556 -28.982 1.00 76.00 238 LYS A CA 1
ATOM 1968 C C . LYS A 1 238 ? 10.027 6.732 -28.256 1.00 76.00 238 LYS A C 1
ATOM 1970 O O . LYS A 1 238 ? 9.113 7.327 -28.817 1.00 76.00 238 LYS A O 1
ATOM 1975 N N . GLY A 1 239 ? 10.488 7.089 -27.058 1.00 69.19 239 GLY A N 1
ATOM 1976 C CA . GLY A 1 239 ? 9.967 8.210 -26.270 1.00 69.19 239 GLY A CA 1
ATOM 1977 C C . GLY A 1 239 ? 10.353 9.575 -26.847 1.00 69.19 239 GLY A C 1
ATOM 1978 O O . GLY A 1 239 ? 9.502 10.446 -27.010 1.00 69.19 239 GLY A O 1
ATOM 1979 N N . SER A 1 240 ? 11.616 9.761 -27.240 1.00 66.88 240 SER A N 1
ATOM 1980 C CA . SER A 1 240 ? 12.111 10.993 -27.871 1.00 66.88 240 SER A CA 1
ATOM 1981 C C . SER A 1 240 ? 11.591 11.169 -29.298 1.00 66.88 240 SER A C 1
ATOM 1983 O O . SER A 1 240 ? 11.331 12.303 -29.708 1.00 66.88 240 SER A O 1
ATOM 1985 N N . TYR A 1 241 ? 11.369 10.072 -30.035 1.00 63.34 241 TYR A N 1
ATOM 1986 C CA . TYR A 1 241 ? 10.755 10.096 -31.368 1.00 63.34 241 TYR A CA 1
ATOM 1987 C C . TYR A 1 241 ? 9.357 10.719 -31.358 1.00 63.34 241 TYR A C 1
ATOM 1989 O O . TYR A 1 241 ? 8.960 11.271 -32.383 1.00 63.34 241 TYR A O 1
ATOM 1997 N N . GLY A 1 242 ? 8.660 10.681 -30.215 1.00 58.06 242 GLY A N 1
ATOM 1998 C CA . GLY A 1 242 ? 7.336 11.269 -30.032 1.00 58.06 242 GLY A CA 1
ATOM 1999 C C . GLY A 1 242 ? 7.272 12.612 -29.293 1.00 58.06 242 GLY A C 1
ATOM 2000 O O . GLY A 1 242 ? 6.179 13.142 -29.159 1.00 58.06 242 GLY A O 1
ATOM 2001 N N . GLN A 1 243 ? 8.371 13.173 -28.772 1.00 55.62 243 GLN A N 1
ATOM 2002 C CA . GLN A 1 243 ? 8.302 14.452 -28.033 1.00 55.62 243 GLN A CA 1
ATOM 2003 C C . GLN A 1 243 ? 9.060 15.614 -28.673 1.00 55.62 243 GLN A C 1
ATOM 2005 O O . GLN A 1 243 ? 8.643 16.756 -28.496 1.00 55.62 243 GLN A O 1
ATOM 2010 N N . TYR A 1 244 ? 10.165 15.370 -29.387 1.00 48.50 244 TYR A N 1
ATOM 2011 C CA . TYR A 1 244 ? 11.099 16.468 -29.681 1.00 48.50 244 TYR A CA 1
ATOM 2012 C C . TYR A 1 244 ? 11.536 16.611 -31.132 1.00 48.50 244 TYR A C 1
ATOM 2014 O O . TYR A 1 244 ? 12.231 17.575 -31.442 1.00 48.50 244 TYR A O 1
ATOM 2022 N N . GLY A 1 245 ? 11.168 15.696 -32.035 1.00 53.56 245 GLY A N 1
ATOM 2023 C CA . GLY A 1 245 ? 11.602 15.760 -33.440 1.00 53.56 245 GLY A CA 1
ATOM 2024 C C . GLY A 1 245 ? 13.129 15.819 -33.645 1.00 53.56 245 GLY A C 1
ATOM 2025 O O . GLY A 1 245 ? 13.580 15.955 -34.780 1.00 53.56 245 GLY A O 1
ATOM 2026 N N . SER A 1 246 ? 13.914 15.711 -32.572 1.00 53.81 246 SER A N 1
ATOM 2027 C CA . SER A 1 246 ? 15.362 15.839 -32.528 1.00 53.81 246 SER A CA 1
ATOM 2028 C C . SER A 1 246 ? 16.021 14.471 -32.664 1.00 53.81 246 SER A C 1
ATOM 2030 O O . SER A 1 246 ? 15.369 13.443 -32.502 1.00 53.81 246 SER A O 1
ATOM 2032 N N . ASP A 1 247 ? 17.300 14.508 -33.037 1.00 64.12 247 ASP A N 1
ATOM 2033 C CA . ASP A 1 247 ? 18.238 13.495 -33.549 1.00 64.12 247 ASP A CA 1
ATOM 2034 C C . ASP A 1 247 ? 18.070 12.005 -33.154 1.00 64.12 247 ASP A C 1
ATOM 2036 O O . ASP A 1 247 ? 19.002 11.311 -32.751 1.00 64.12 247 ASP A O 1
ATOM 2040 N N . THR A 1 248 ? 16.877 11.442 -33.342 1.00 76.19 248 THR A N 1
ATOM 2041 C CA . THR A 1 248 ? 16.596 10.011 -33.133 1.00 76.19 248 THR A CA 1
ATOM 2042 C C . THR A 1 248 ? 17.438 9.112 -34.031 1.00 76.19 248 THR A C 1
ATOM 2044 O O . THR A 1 248 ? 17.648 7.948 -33.703 1.00 76.19 248 THR A O 1
ATOM 2047 N N . ASN A 1 249 ? 17.989 9.662 -35.115 1.00 82.56 249 ASN A N 1
ATOM 2048 C CA . ASN A 1 249 ? 18.972 8.998 -35.959 1.00 82.56 249 ASN A CA 1
ATOM 2049 C C . ASN A 1 249 ? 20.269 8.704 -35.199 1.00 82.56 249 ASN A C 1
ATOM 2051 O O . ASN A 1 249 ? 20.836 7.637 -35.399 1.00 82.56 249 ASN A O 1
ATOM 2055 N N . GLN A 1 250 ? 20.715 9.588 -34.299 1.00 83.81 250 GLN A N 1
ATOM 2056 C CA . GLN A 1 250 ? 21.905 9.364 -33.478 1.00 83.81 250 GLN A CA 1
ATOM 2057 C C . GLN A 1 250 ? 21.669 8.263 -32.434 1.00 83.81 250 GLN A C 1
ATOM 2059 O O . GLN A 1 250 ? 22.520 7.393 -32.263 1.00 83.81 250 GLN A O 1
ATOM 2064 N N . ILE A 1 251 ? 20.496 8.256 -31.790 1.00 85.12 251 ILE A N 1
ATOM 2065 C CA . ILE A 1 251 ? 20.102 7.217 -30.817 1.00 85.12 251 ILE A CA 1
ATOM 2066 C C . ILE A 1 251 ? 19.904 5.867 -31.521 1.00 85.12 251 ILE A C 1
ATOM 2068 O O . ILE A 1 251 ? 20.329 4.825 -31.034 1.00 85.12 251 ILE A O 1
ATOM 2072 N N . TRP A 1 252 ? 19.298 5.865 -32.710 1.00 88.31 252 TRP A N 1
ATOM 2073 C CA . TRP A 1 252 ? 19.192 4.657 -33.522 1.00 88.31 252 TRP A CA 1
ATOM 2074 C C . TRP A 1 252 ? 20.565 4.184 -34.010 1.00 88.31 252 TRP A C 1
ATOM 2076 O O . TRP A 1 252 ? 20.839 2.990 -34.020 1.00 88.31 252 TRP A O 1
ATOM 2086 N N . ALA A 1 253 ? 21.460 5.091 -34.400 1.00 92.00 253 ALA A N 1
ATOM 2087 C CA . ALA A 1 253 ? 22.812 4.745 -34.831 1.00 92.00 253 ALA A CA 1
ATOM 2088 C C . ALA A 1 253 ? 23.678 4.197 -33.686 1.00 92.00 253 ALA A C 1
ATOM 2090 O O . ALA A 1 253 ? 24.511 3.330 -33.937 1.00 92.00 253 ALA A O 1
ATOM 2091 N N . SER A 1 254 ? 23.465 4.646 -32.443 1.00 91.06 254 SER A N 1
ATOM 2092 C CA . SER A 1 254 ? 24.154 4.107 -31.263 1.00 91.06 254 SER A CA 1
ATOM 2093 C C . SER A 1 254 ? 23.634 2.730 -30.837 1.00 91.06 254 SER A C 1
ATOM 2095 O O . SER A 1 254 ? 24.297 2.028 -30.066 1.00 91.06 254 SER A O 1
ATOM 2097 N N . MET A 1 255 ? 22.486 2.298 -31.371 1.00 92.69 255 MET A N 1
ATOM 2098 C CA . MET A 1 255 ? 22.033 0.928 -31.194 1.00 92.69 255 MET A CA 1
ATOM 2099 C C . MET A 1 255 ? 22.808 -0.053 -32.073 1.00 92.69 255 MET A C 1
ATOM 2101 O O . MET A 1 255 ? 23.016 0.168 -33.270 1.00 92.69 255 MET A O 1
ATOM 2105 N N . LYS A 1 256 ? 23.164 -1.197 -31.496 1.00 94.81 256 LYS A N 1
ATOM 2106 C CA . LYS A 1 256 ? 23.808 -2.300 -32.196 1.00 94.81 256 LYS A CA 1
ATOM 2107 C C . LYS A 1 256 ? 22.870 -2.925 -33.214 1.00 94.81 256 LYS A C 1
ATOM 2109 O O . LYS A 1 256 ? 21.693 -3.165 -32.962 1.00 94.81 256 LYS A O 1
ATOM 2114 N N . GLU A 1 257 ? 23.437 -3.260 -34.364 1.00 94.75 257 GLU A N 1
ATOM 2115 C CA . GLU A 1 257 ? 22.680 -3.833 -35.473 1.00 94.75 257 GLU A CA 1
ATOM 2116 C C . GLU A 1 257 ? 22.085 -5.205 -35.139 1.00 94.75 257 GLU A C 1
ATOM 2118 O O . GLU A 1 257 ? 20.995 -5.542 -35.591 1.00 94.75 257 GLU A O 1
ATOM 2123 N N . THR A 1 258 ? 22.774 -5.985 -34.303 1.00 93.06 258 THR A N 1
ATOM 2124 C CA . THR A 1 258 ? 22.252 -7.249 -33.779 1.00 93.06 258 THR A CA 1
ATOM 2125 C C . THR A 1 258 ? 20.996 -7.012 -32.948 1.00 93.06 258 THR A C 1
ATOM 2127 O O . THR A 1 258 ? 19.981 -7.626 -33.248 1.00 93.06 258 THR A O 1
ATOM 2130 N N . PHE A 1 259 ? 21.017 -6.051 -32.017 1.00 91.38 259 PHE A N 1
ATOM 2131 C CA . PHE A 1 259 ? 19.869 -5.704 -31.173 1.00 91.38 259 PHE A CA 1
ATOM 2132 C C . PHE A 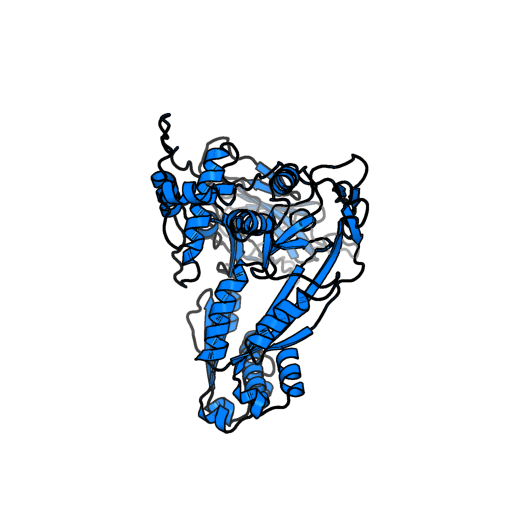1 259 ? 18.657 -5.288 -31.999 1.00 91.38 259 PHE A C 1
ATOM 2134 O O . PHE A 1 259 ? 17.555 -5.778 -31.776 1.00 91.38 259 PHE A O 1
ATOM 2141 N N . LYS A 1 260 ? 18.855 -4.418 -32.995 1.00 93.75 260 LYS A N 1
ATOM 2142 C CA . LYS A 1 260 ? 17.775 -3.959 -33.882 1.00 93.75 260 LYS A CA 1
ATOM 2143 C C . LYS A 1 260 ? 17.088 -5.109 -34.615 1.00 93.75 260 LYS A C 1
ATOM 2145 O O . LYS A 1 260 ? 15.886 -5.050 -34.840 1.00 93.75 260 LYS A O 1
ATOM 2150 N N . LYS A 1 261 ? 17.846 -6.140 -35.003 1.00 94.31 261 LYS A N 1
ATOM 2151 C CA . LYS A 1 261 ? 17.334 -7.308 -35.739 1.00 94.31 261 LYS A CA 1
ATOM 2152 C C . LYS A 1 261 ? 16.645 -8.331 -34.844 1.00 94.31 261 LYS A C 1
ATOM 2154 O O . LYS A 1 261 ? 15.808 -9.082 -35.328 1.00 94.31 261 LYS A O 1
ATOM 2159 N N . THR A 1 262 ? 17.013 -8.377 -33.569 1.00 91.75 262 THR A N 1
ATOM 2160 C CA . THR A 1 262 ? 16.559 -9.388 -32.607 1.00 91.75 262 THR A CA 1
ATOM 2161 C C . THR A 1 262 ? 15.675 -8.809 -31.509 1.00 91.75 262 THR A C 1
ATOM 2163 O O . THR A 1 262 ? 15.431 -9.480 -30.513 1.00 91.75 262 THR A O 1
ATOM 2166 N N . SER A 1 263 ? 15.231 -7.562 -31.637 1.00 87.31 263 SER A N 1
ATOM 2167 C CA . SER A 1 263 ? 14.309 -6.931 -30.697 1.00 87.31 263 SER A CA 1
ATOM 2168 C C . SER A 1 263 ? 13.019 -6.544 -31.405 1.00 87.31 263 SER A C 1
ATOM 2170 O O . SER A 1 263 ? 13.015 -6.165 -32.575 1.00 87.31 263 SER A O 1
ATOM 2172 N N . ALA A 1 264 ? 11.909 -6.645 -30.685 1.00 85.31 264 ALA A N 1
ATOM 2173 C CA . ALA A 1 264 ? 10.614 -6.164 -31.127 1.00 85.31 264 ALA A CA 1
ATOM 2174 C C . ALA A 1 264 ? 10.009 -5.322 -30.009 1.00 85.31 264 ALA A C 1
ATOM 2176 O O . ALA A 1 264 ? 9.867 -5.791 -28.885 1.00 85.31 264 ALA A O 1
ATOM 2177 N N . THR A 1 265 ? 9.641 -4.081 -30.308 1.00 79.69 265 THR A N 1
ATOM 2178 C CA . THR A 1 265 ? 9.002 -3.199 -29.328 1.00 79.69 265 THR A CA 1
ATOM 2179 C C . THR A 1 265 ? 7.549 -2.994 -29.703 1.00 79.69 265 THR A C 1
ATOM 2181 O O . THR A 1 265 ? 7.252 -2.694 -30.858 1.00 79.69 265 THR A O 1
ATOM 2184 N N . PHE A 1 266 ? 6.657 -3.101 -28.726 1.00 80.38 266 PHE A N 1
ATOM 2185 C CA . PHE A 1 266 ? 5.261 -2.713 -28.871 1.00 80.38 266 PHE A CA 1
ATOM 2186 C C . PHE A 1 266 ? 4.829 -1.840 -27.697 1.00 80.38 266 PHE A C 1
ATOM 2188 O O . PHE A 1 266 ? 5.415 -1.871 -26.613 1.00 80.38 266 PHE A O 1
ATOM 2195 N N . SER A 1 267 ? 3.790 -1.049 -27.931 1.00 79.38 267 SER A N 1
ATOM 2196 C CA . SER A 1 267 ? 3.286 -0.075 -26.973 1.00 79.38 267 SER A CA 1
ATOM 2197 C C . SER A 1 267 ? 1.819 -0.350 -26.689 1.00 79.38 267 SER A C 1
ATOM 2199 O O . SER A 1 267 ? 1.044 -0.597 -27.612 1.00 79.38 267 SER A O 1
ATOM 2201 N N . ILE A 1 268 ? 1.423 -0.267 -25.424 1.00 81.88 268 ILE A N 1
ATOM 2202 C CA . ILE A 1 268 ? 0.020 -0.258 -25.015 1.00 81.88 268 ILE A CA 1
ATOM 2203 C C . ILE A 1 268 ? -0.278 1.116 -24.432 1.00 81.88 268 ILE A C 1
ATOM 2205 O O . ILE A 1 268 ? 0.328 1.528 -23.444 1.00 81.88 268 ILE A O 1
ATOM 2209 N N . PHE A 1 269 ? -1.215 1.817 -25.054 1.00 83.62 269 PHE A N 1
ATOM 2210 C CA . PHE A 1 269 ? -1.614 3.167 -24.687 1.00 83.62 269 PHE A CA 1
ATOM 2211 C C . PHE A 1 269 ? -3.009 3.163 -24.063 1.00 83.62 269 PHE A C 1
ATOM 2213 O O . PHE A 1 269 ? -3.904 2.463 -24.539 1.00 83.62 269 PHE A O 1
ATOM 2220 N N . GLN A 1 270 ? -3.202 3.965 -23.020 1.00 83.75 270 GLN A N 1
ATOM 2221 C CA . GLN A 1 270 ? -4.510 4.320 -22.478 1.00 83.75 270 GLN A CA 1
ATOM 2222 C C . GLN A 1 270 ? -4.581 5.853 -22.362 1.00 83.75 270 GLN A C 1
ATOM 2224 O O . GLN A 1 270 ? -3.695 6.439 -21.732 1.00 83.75 270 GLN A O 1
ATOM 2229 N N . PRO A 1 271 ? -5.576 6.531 -22.960 1.00 85.75 271 PRO A N 1
ATOM 2230 C CA . PRO A 1 271 ? -6.586 5.992 -23.880 1.00 85.75 271 PRO A CA 1
ATOM 2231 C C . PRO A 1 271 ? -5.963 5.290 -25.104 1.00 85.75 271 PRO A C 1
ATOM 2233 O O . PRO A 1 271 ? -4.848 5.638 -25.504 1.00 85.75 271 PRO A O 1
ATOM 2236 N N . PRO A 1 272 ? -6.646 4.286 -25.684 1.00 85.12 272 PRO A N 1
ATOM 2237 C CA . PRO A 1 272 ? -6.132 3.572 -26.845 1.00 85.12 272 PRO A CA 1
ATOM 2238 C C . PRO A 1 272 ? -6.028 4.507 -28.053 1.00 85.12 272 PRO A C 1
ATOM 2240 O O . PRO A 1 272 ? -6.922 5.311 -28.314 1.00 85.12 272 PRO A O 1
ATOM 2243 N N . VAL A 1 273 ? -4.947 4.368 -28.819 1.00 85.44 273 VAL A N 1
ATOM 2244 C CA . VAL A 1 273 ? -4.764 5.036 -30.114 1.00 85.44 273 VAL A CA 1
ATOM 2245 C C . VAL A 1 273 ? -4.996 4.044 -31.251 1.00 85.44 273 VAL A C 1
ATOM 2247 O O . VAL A 1 273 ? -4.649 2.870 -31.145 1.00 85.44 273 VAL A O 1
ATOM 2250 N N . ALA A 1 274 ? -5.604 4.506 -32.346 1.00 76.75 274 ALA A N 1
ATOM 2251 C CA . ALA A 1 274 ? -6.019 3.654 -33.466 1.00 76.75 274 ALA A CA 1
ATOM 2252 C C . ALA A 1 274 ? -4.852 3.085 -34.303 1.00 76.75 274 ALA A C 1
ATOM 2254 O O . ALA A 1 274 ? -5.062 2.214 -35.143 1.00 76.75 274 ALA A O 1
ATOM 2255 N N . SER A 1 275 ? -3.632 3.576 -34.091 1.00 63.44 275 SER A N 1
ATOM 2256 C CA . SER A 1 275 ? -2.428 3.191 -34.824 1.00 63.44 275 SER A CA 1
ATOM 2257 C C . SER A 1 275 ? -1.428 2.558 -33.853 1.00 63.44 275 SER A C 1
ATOM 2259 O O . SER A 1 275 ? -1.230 3.079 -32.758 1.00 63.44 275 SER A O 1
ATOM 2261 N N . GLN A 1 276 ? -0.864 1.402 -34.222 1.00 57.59 276 GLN A N 1
ATOM 2262 C CA . GLN A 1 276 ? 0.024 0.604 -33.361 1.00 57.59 276 GLN A CA 1
ATOM 2263 C C . GLN A 1 276 ? 1.498 0.583 -33.801 1.00 57.59 276 GLN A C 1
ATOM 2265 O O . GLN A 1 276 ? 2.290 -0.080 -33.140 1.00 57.59 276 GLN A O 1
ATOM 2270 N N . ASN A 1 277 ? 1.896 1.245 -34.895 1.00 54.53 277 ASN A N 1
ATOM 2271 C CA . ASN A 1 277 ? 3.216 1.011 -35.498 1.00 54.53 277 ASN A CA 1
ATOM 2272 C C . ASN A 1 277 ? 4.010 2.239 -35.985 1.00 54.53 277 ASN A C 1
ATOM 2274 O O . ASN A 1 277 ? 5.088 2.041 -36.545 1.00 54.53 277 ASN A O 1
ATOM 2278 N N . ASN A 1 278 ? 3.572 3.486 -35.774 1.00 58.25 278 ASN A N 1
ATOM 2279 C CA . ASN A 1 278 ? 4.241 4.656 -36.370 1.00 58.25 278 ASN A CA 1
ATOM 2280 C C . ASN A 1 278 ? 4.646 5.743 -35.360 1.00 58.25 278 ASN A C 1
ATOM 2282 O O . ASN A 1 278 ? 4.123 5.828 -34.253 1.00 58.25 278 ASN A O 1
ATOM 2286 N N . LYS A 1 279 ? 5.580 6.620 -35.780 1.00 58.88 279 LYS A N 1
ATOM 2287 C CA . LYS A 1 279 ? 6.017 7.852 -35.074 1.00 58.88 279 LYS A CA 1
ATOM 2288 C C . LYS A 1 279 ? 4.863 8.627 -34.445 1.00 58.88 279 LYS A C 1
ATOM 2290 O O . LYS A 1 279 ? 4.986 9.176 -33.356 1.00 58.88 279 LYS A O 1
ATOM 2295 N N . SER A 1 280 ? 3.750 8.638 -35.169 1.00 66.69 280 SER A N 1
ATOM 2296 C CA . SER A 1 280 ? 2.509 9.302 -34.820 1.00 66.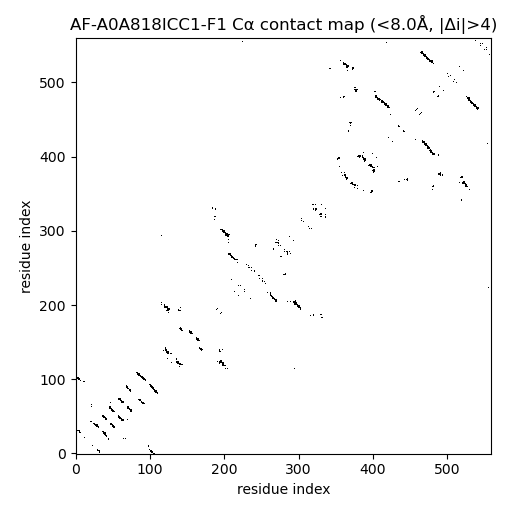69 280 SER A CA 1
ATOM 2297 C C . SER A 1 280 ? 1.911 8.830 -33.505 1.00 66.69 280 SER A C 1
ATOM 2299 O O . SER A 1 280 ? 1.163 9.592 -32.916 1.00 66.69 280 SER A O 1
ATOM 2301 N N . ASP A 1 281 ? 2.183 7.616 -33.031 1.00 78.81 281 ASP A N 1
ATOM 2302 C CA . ASP A 1 281 ? 1.314 6.981 -32.032 1.00 78.81 281 ASP A CA 1
ATOM 2303 C C . ASP A 1 281 ? 1.533 7.543 -30.634 1.00 78.81 281 ASP A C 1
ATOM 2305 O O . ASP A 1 281 ? 0.570 7.719 -29.896 1.00 78.81 281 ASP A O 1
ATOM 2309 N N . TRP A 1 282 ? 2.771 7.915 -30.301 1.00 81.12 282 TRP A N 1
ATOM 2310 C CA . TRP A 1 282 ? 3.077 8.598 -29.045 1.00 81.12 282 TRP A CA 1
ATOM 2311 C C . TRP A 1 282 ? 2.539 10.031 -29.027 1.00 81.12 282 TRP A C 1
ATOM 2313 O O . TRP A 1 282 ? 1.886 10.419 -28.064 1.00 81.12 282 TRP A O 1
ATOM 2323 N N . GLU A 1 283 ? 2.764 10.813 -30.089 1.00 81.00 283 GLU A N 1
ATOM 2324 C CA . GLU A 1 283 ? 2.237 12.185 -30.206 1.00 81.00 283 GLU A CA 1
ATOM 2325 C C . GLU A 1 283 ? 0.706 12.180 -30.209 1.00 81.00 283 GLU A C 1
ATOM 2327 O O . GLU A 1 283 ? 0.067 12.952 -29.493 1.00 81.00 283 GLU A O 1
ATOM 2332 N N . THR A 1 284 ? 0.117 11.252 -30.966 1.00 84.56 284 THR A N 1
ATOM 2333 C CA . THR A 1 284 ? -1.329 11.026 -31.011 1.00 84.56 284 THR A CA 1
ATOM 2334 C C . THR A 1 284 ? -1.829 10.603 -29.643 1.00 84.56 284 THR A C 1
ATOM 2336 O O . THR A 1 284 ? -2.835 11.141 -29.202 1.00 84.56 284 THR A O 1
ATOM 2339 N N . TRP A 1 285 ? -1.144 9.703 -28.933 1.00 87.56 285 TRP A N 1
ATOM 2340 C CA . TRP A 1 285 ? -1.535 9.303 -27.581 1.00 87.56 285 TRP A CA 1
ATOM 2341 C C . TRP A 1 285 ? -1.424 10.463 -26.604 1.00 87.56 285 TRP A C 1
ATOM 2343 O O . TRP A 1 285 ? -2.354 10.677 -25.846 1.00 87.56 285 TRP A O 1
ATOM 2353 N N . GLN A 1 286 ? -0.351 11.249 -26.635 1.00 84.00 286 GLN A N 1
ATOM 2354 C CA . GLN A 1 286 ? -0.180 12.390 -25.742 1.00 84.00 286 GLN A CA 1
ATOM 2355 C C . GLN A 1 286 ? -1.278 13.438 -25.972 1.00 84.00 286 GLN A C 1
ATOM 2357 O O . GLN A 1 286 ? -1.864 13.941 -25.012 1.00 84.00 286 GLN A O 1
ATOM 2362 N N . GLN A 1 287 ? -1.615 13.720 -27.235 1.00 83.94 287 GLN A N 1
ATOM 2363 C CA . GLN A 1 287 ? -2.748 14.579 -27.587 1.00 83.94 287 GLN A CA 1
ATOM 2364 C C . GLN A 1 287 ? -4.085 13.951 -27.172 1.00 83.94 287 GLN A C 1
ATOM 2366 O O . GLN A 1 287 ? -4.931 14.629 -26.598 1.00 83.94 287 GLN A O 1
ATOM 2371 N N . THR A 1 288 ? -4.271 12.650 -27.409 1.00 84.69 288 THR A N 1
ATOM 2372 C CA . THR A 1 288 ? -5.499 11.922 -27.056 1.00 84.69 288 THR A CA 1
ATOM 2373 C C . THR A 1 288 ? -5.677 11.858 -25.545 1.00 84.69 288 THR A C 1
ATOM 2375 O O . THR A 1 288 ? -6.770 12.102 -25.076 1.00 84.69 288 THR A O 1
ATOM 2378 N N . ALA A 1 289 ? -4.629 11.618 -24.763 1.00 86.19 289 ALA A N 1
ATOM 2379 C CA . ALA A 1 289 ? -4.651 11.632 -23.304 1.00 86.19 289 ALA A CA 1
ATOM 2380 C C . ALA A 1 289 ? -4.907 13.041 -22.751 1.00 86.19 289 ALA A C 1
ATOM 2382 O O . ALA A 1 289 ? -5.562 13.180 -21.722 1.00 86.19 289 ALA A O 1
ATOM 2383 N N . GLY A 1 290 ? -4.419 14.085 -23.431 1.00 81.88 290 GLY A N 1
ATOM 2384 C CA . GLY A 1 290 ? -4.730 15.475 -23.094 1.00 81.88 290 GLY A CA 1
ATOM 2385 C C . GLY A 1 290 ? -6.192 15.843 -23.365 1.00 81.88 290 GLY A C 1
ATOM 2386 O O . GLY A 1 290 ? -6.814 16.518 -22.549 1.00 81.88 290 GLY A O 1
ATOM 2387 N N . ASN A 1 291 ? -6.748 15.372 -24.484 1.00 82.62 291 ASN A N 1
ATOM 2388 C CA . ASN A 1 291 ? -8.120 15.673 -24.908 1.00 82.62 291 ASN A CA 1
ATOM 2389 C C . ASN A 1 291 ? -9.170 14.742 -24.272 1.00 82.62 291 ASN A C 1
ATOM 2391 O O . ASN A 1 291 ? -10.299 15.157 -24.025 1.00 82.62 291 ASN A O 1
ATOM 2395 N N . TYR A 1 292 ? -8.794 13.495 -24.003 1.00 82.69 292 TYR A N 1
ATOM 2396 C CA . TYR A 1 292 ? -9.636 12.390 -23.540 1.00 82.69 292 TYR A CA 1
ATOM 2397 C C . TYR A 1 292 ? -8.907 11.588 -22.449 1.00 82.69 292 TYR A C 1
ATOM 2399 O O . TYR A 1 292 ? -8.573 10.415 -22.650 1.00 82.69 292 TYR A O 1
ATOM 2407 N N . PRO A 1 293 ? -8.603 12.201 -21.292 1.00 85.25 293 PRO A N 1
ATOM 2408 C CA . PRO A 1 293 ? -7.887 11.502 -20.238 1.00 85.25 293 PRO A CA 1
ATOM 2409 C C . PRO A 1 293 ? -8.709 10.315 -19.725 1.00 85.25 293 PRO A C 1
ATOM 2411 O O . PRO A 1 293 ? -9.931 10.371 -19.651 1.00 85.25 293 PRO A O 1
ATOM 2414 N N . VAL A 1 294 ? -8.035 9.245 -19.324 1.00 84.19 294 VAL A N 1
ATOM 2415 C CA . VAL A 1 294 ? -8.618 8.062 -18.681 1.00 84.19 294 VAL A CA 1
ATOM 2416 C C . VAL A 1 294 ? -8.203 8.001 -17.215 1.00 84.19 294 VAL A C 1
ATOM 2418 O O . VAL A 1 294 ? -7.273 8.685 -16.786 1.00 84.19 294 VAL A O 1
ATOM 2421 N N . VAL A 1 295 ? -8.881 7.179 -16.414 1.00 80.31 295 VAL A N 1
ATOM 2422 C CA . VAL A 1 295 ? -8.509 6.978 -15.007 1.00 80.31 295 VAL A CA 1
ATOM 2423 C C . VAL A 1 295 ? -7.219 6.165 -14.924 1.00 80.31 295 VAL A C 1
ATOM 2425 O O . VAL A 1 295 ? -7.219 4.969 -15.200 1.00 80.31 295 VAL A O 1
ATOM 2428 N N . VAL A 1 296 ? -6.132 6.805 -14.490 1.00 79.75 296 VAL A N 1
ATOM 2429 C CA . VAL A 1 296 ? -4.809 6.173 -14.350 1.00 79.75 296 VAL A CA 1
ATOM 2430 C C . VAL A 1 296 ? -4.563 5.636 -12.942 1.00 79.75 296 VAL A C 1
ATOM 2432 O O . VAL A 1 296 ? -3.793 4.700 -12.754 1.00 79.75 296 VAL A O 1
ATOM 2435 N N . ASN A 1 297 ? -5.213 6.218 -11.928 1.00 74.75 297 ASN A N 1
ATOM 2436 C CA . ASN A 1 297 ? -5.077 5.775 -10.540 1.00 74.75 297 ASN A CA 1
ATOM 2437 C C . ASN A 1 297 ? -6.341 6.085 -9.722 1.00 74.75 297 ASN A C 1
ATOM 2439 O O . ASN A 1 297 ? -7.084 7.016 -10.034 1.00 74.75 297 ASN A O 1
ATOM 2443 N N . ARG A 1 298 ? -6.583 5.308 -8.661 1.00 75.62 298 ARG A N 1
ATOM 2444 C CA . ARG A 1 298 ? -7.771 5.365 -7.801 1.00 75.62 298 ARG A CA 1
ATOM 2445 C C . ARG A 1 298 ? -7.365 5.273 -6.329 1.00 75.62 298 ARG A C 1
ATOM 2447 O O . ARG A 1 298 ? -6.620 4.382 -5.937 1.00 75.62 298 ARG A O 1
ATOM 2454 N N . THR A 1 299 ? -7.909 6.150 -5.493 1.00 75.06 299 THR A N 1
ATOM 2455 C CA . THR A 1 299 ? -7.839 6.039 -4.030 1.00 75.06 299 THR A CA 1
ATOM 2456 C C . THR A 1 299 ? -9.158 5.486 -3.506 1.00 75.06 299 THR A C 1
ATOM 2458 O O . THR A 1 299 ? -10.222 6.047 -3.771 1.00 75.06 299 THR A O 1
ATOM 2461 N N . LEU A 1 300 ? -9.084 4.387 -2.757 1.00 78.56 300 LEU A N 1
ATOM 2462 C CA . LEU A 1 300 ? -10.243 3.648 -2.263 1.00 78.56 300 LEU A CA 1
ATOM 2463 C C . LEU A 1 300 ? -10.419 3.849 -0.762 1.00 78.56 300 LEU A C 1
ATOM 2465 O O . LEU A 1 300 ? -9.466 3.736 0.006 1.00 78.56 300 LEU A O 1
ATOM 2469 N N . PHE A 1 301 ? -11.661 4.049 -0.340 1.00 79.38 301 PHE A N 1
ATOM 2470 C CA . PHE A 1 301 ? -12.057 4.022 1.063 1.00 79.38 301 PHE A CA 1
ATOM 2471 C C . PHE A 1 301 ? -13.088 2.928 1.276 1.00 79.38 301 PHE A C 1
ATOM 2473 O O . PHE A 1 301 ? -13.942 2.683 0.428 1.00 79.38 301 PHE A O 1
ATOM 2480 N N . SER A 1 302 ? -13.022 2.254 2.422 1.00 85.50 302 SER A N 1
ATOM 2481 C CA . SER A 1 302 ? -13.998 1.211 2.717 1.00 85.50 302 SER A CA 1
ATOM 2482 C C . SER A 1 302 ? -15.390 1.811 2.930 1.00 85.50 302 SER A C 1
ATOM 2484 O O . SER A 1 302 ? -15.550 2.810 3.636 1.00 85.50 302 SER A O 1
ATOM 2486 N N . ILE A 1 303 ? -16.403 1.177 2.340 1.00 86.25 303 ILE A N 1
ATOM 2487 C CA . ILE A 1 303 ? -17.782 1.683 2.293 1.00 86.25 303 ILE A CA 1
ATOM 2488 C C . ILE A 1 303 ? -18.433 1.816 3.678 1.00 86.25 303 ILE A C 1
ATOM 2490 O O . ILE A 1 303 ? -19.288 2.677 3.879 1.00 86.25 303 ILE A O 1
ATOM 2494 N N . HIS A 1 304 ? -17.969 1.058 4.678 1.00 86.88 304 HIS A N 1
ATOM 2495 C CA . HIS A 1 304 ? -18.449 1.198 6.056 1.00 86.88 304 HIS A CA 1
ATOM 2496 C C . HIS A 1 304 ? -18.212 2.605 6.633 1.00 86.88 304 HIS A C 1
ATOM 2498 O O . HIS A 1 304 ? -18.968 3.048 7.497 1.00 86.88 304 HIS A O 1
ATOM 2504 N N . ASN A 1 305 ? -17.225 3.354 6.129 1.00 82.12 305 ASN A N 1
ATOM 2505 C CA . ASN A 1 305 ? -16.953 4.728 6.564 1.00 82.12 305 ASN A CA 1
ATOM 2506 C C . ASN A 1 305 ? -18.068 5.723 6.213 1.00 82.12 305 ASN A C 1
ATOM 2508 O O . ASN A 1 305 ? -18.138 6.795 6.816 1.00 82.12 305 ASN A O 1
ATOM 2512 N N . LEU A 1 306 ? -18.963 5.373 5.285 1.00 83.12 306 LEU A N 1
ATOM 2513 C CA . LEU A 1 306 ? -20.122 6.197 4.939 1.00 83.12 306 LEU A CA 1
ATOM 2514 C C . LEU A 1 306 ? -21.213 6.148 6.028 1.00 83.12 306 LEU A C 1
ATOM 2516 O O . LEU A 1 306 ? -22.049 7.048 6.111 1.00 83.12 306 LEU A O 1
ATOM 2520 N N . ILE A 1 307 ? -21.186 5.144 6.913 1.00 82.31 307 ILE A N 1
ATOM 2521 C CA . ILE A 1 307 ? -22.180 4.936 7.975 1.00 82.31 307 ILE A CA 1
ATOM 2522 C C . ILE A 1 307 ? -21.756 5.683 9.247 1.00 82.31 307 ILE A C 1
ATOM 2524 O O . ILE A 1 307 ? -21.153 5.112 10.150 1.00 82.31 307 ILE A O 1
ATOM 2528 N N . LYS A 1 308 ? -22.079 6.976 9.353 1.00 81.38 308 LYS A N 1
ATOM 2529 C CA . LYS A 1 308 ? -21.650 7.801 10.504 1.00 81.38 308 LYS A CA 1
ATOM 2530 C C . LYS A 1 308 ? -22.506 7.613 11.761 1.00 81.38 308 LYS A C 1
ATOM 2532 O O . LYS A 1 308 ? -21.971 7.493 12.855 1.00 81.38 308 LYS A O 1
ATOM 2537 N N . ASN A 1 309 ? -23.826 7.523 11.600 1.00 81.88 309 ASN A N 1
ATOM 2538 C CA . ASN A 1 309 ? -24.778 7.648 12.716 1.00 81.88 309 ASN A CA 1
ATOM 2539 C C . ASN A 1 309 ? -25.299 6.297 13.249 1.00 81.88 309 ASN A C 1
ATOM 2541 O O . ASN A 1 309 ? -26.270 6.266 13.999 1.00 81.88 309 ASN A O 1
ATOM 2545 N N . LYS A 1 310 ? -24.707 5.169 12.826 1.00 84.50 310 LYS A N 1
ATOM 2546 C CA . LYS A 1 310 ? -25.127 3.808 13.216 1.00 84.50 310 LYS A CA 1
ATOM 2547 C C . LYS A 1 310 ? -23.897 2.929 13.509 1.00 84.50 310 LYS A C 1
ATOM 2549 O O . LYS A 1 310 ? -23.540 2.099 12.670 1.00 84.50 310 LYS A O 1
ATOM 2554 N N . PRO A 1 311 ? -23.225 3.109 14.663 1.00 80.94 311 PRO A N 1
ATOM 2555 C CA . PRO A 1 311 ? -21.928 2.488 14.951 1.00 80.94 311 PRO A CA 1
ATOM 2556 C C . PRO A 1 311 ? -21.967 0.956 14.913 1.00 80.94 311 PRO A C 1
ATOM 2558 O O . PRO A 1 311 ? -21.061 0.348 14.353 1.00 80.94 311 PRO A O 1
ATOM 2561 N N . THR A 1 312 ? -23.042 0.328 15.400 1.00 83.81 312 THR A N 1
ATOM 2562 C CA . THR A 1 312 ? -23.216 -1.134 15.340 1.00 83.81 312 THR A CA 1
ATOM 2563 C C . THR A 1 312 ? -23.248 -1.648 13.901 1.00 83.81 312 THR A C 1
ATOM 2565 O O . THR A 1 312 ? -22.573 -2.619 13.573 1.00 83.81 312 THR A O 1
ATOM 2568 N N . ILE A 1 313 ? -23.978 -0.963 13.011 1.00 86.06 313 ILE A N 1
ATOM 2569 C CA . ILE A 1 313 ? -24.053 -1.342 11.593 1.00 86.06 313 ILE A CA 1
ATOM 2570 C C . ILE A 1 313 ? -22.705 -1.118 10.911 1.00 86.06 313 ILE A C 1
ATOM 2572 O O . ILE A 1 313 ? -22.249 -1.986 10.169 1.00 86.06 313 ILE A O 1
ATOM 2576 N N . ARG A 1 314 ? -22.059 0.023 11.183 1.00 85.50 314 ARG A N 1
ATOM 2577 C CA . ARG A 1 314 ? -20.725 0.342 10.666 1.00 85.50 314 ARG A CA 1
ATOM 2578 C C . ARG A 1 314 ? -19.714 -0.740 11.032 1.00 85.50 314 ARG A C 1
ATOM 2580 O O . ARG A 1 314 ? -18.991 -1.211 10.161 1.00 85.50 314 ARG A O 1
ATOM 2587 N N . GLU A 1 315 ? -19.675 -1.127 12.301 1.00 84.75 315 GLU A N 1
ATOM 2588 C CA . GLU A 1 315 ? -18.725 -2.109 12.815 1.00 84.75 315 GLU A CA 1
ATOM 2589 C C . GLU A 1 315 ? -18.977 -3.507 12.242 1.00 84.75 315 GLU A C 1
ATOM 2591 O O . GLU A 1 315 ? -18.045 -4.192 11.825 1.00 84.75 315 GLU A O 1
ATOM 2596 N N . HIS A 1 316 ? -20.242 -3.919 12.149 1.00 89.88 316 HIS A N 1
ATOM 2597 C CA . HIS A 1 316 ? -20.603 -5.206 11.557 1.00 89.88 316 HIS A CA 1
ATOM 2598 C C . HIS A 1 316 ? -20.240 -5.276 10.067 1.00 89.88 316 HIS A C 1
ATOM 2600 O O . HIS A 1 316 ? -19.662 -6.262 9.600 1.00 89.88 316 HIS A O 1
ATOM 2606 N N . LEU A 1 317 ? -20.508 -4.199 9.321 1.00 88.69 317 LEU A N 1
ATOM 2607 C CA . LEU A 1 317 ? -20.126 -4.091 7.915 1.00 88.69 317 LEU A CA 1
ATOM 2608 C C . LEU A 1 317 ? -18.601 -4.089 7.747 1.00 88.69 317 LEU A C 1
ATOM 2610 O O . LEU A 1 317 ? -18.095 -4.778 6.865 1.00 88.69 317 LEU A O 1
ATOM 2614 N N . ARG A 1 318 ? -17.859 -3.384 8.613 1.00 91.94 318 ARG A N 1
ATOM 2615 C CA . ARG A 1 318 ? -16.387 -3.399 8.624 1.00 91.94 318 ARG A CA 1
ATOM 2616 C C . ARG A 1 318 ? -15.848 -4.822 8.770 1.00 91.94 318 ARG A C 1
ATOM 2618 O O . ARG A 1 318 ? -15.054 -5.248 7.937 1.00 91.94 318 ARG A O 1
ATOM 2625 N N . LYS A 1 319 ? -16.320 -5.571 9.773 1.00 89.50 319 LYS A N 1
ATOM 2626 C CA . LYS A 1 319 ? -15.915 -6.971 9.998 1.00 89.50 319 LYS A CA 1
ATOM 2627 C C . LYS A 1 319 ? -16.240 -7.862 8.803 1.00 89.50 319 LYS A C 1
ATOM 2629 O O . LYS A 1 319 ? -15.406 -8.661 8.390 1.00 89.50 319 LYS A O 1
ATOM 2634 N N . THR A 1 320 ? -17.426 -7.684 8.221 1.00 91.44 320 THR A N 1
ATOM 2635 C CA . THR A 1 320 ? -17.837 -8.424 7.020 1.00 91.44 320 THR A CA 1
ATOM 2636 C C . THR A 1 320 ? -16.876 -8.165 5.856 1.00 91.44 320 THR A C 1
ATOM 2638 O O . THR A 1 320 ? -16.401 -9.108 5.228 1.00 91.44 320 THR A O 1
ATOM 2641 N N . ILE A 1 321 ? -16.547 -6.895 5.599 1.00 87.56 321 ILE A N 1
ATOM 2642 C CA . ILE A 1 321 ? -15.609 -6.493 4.544 1.00 87.56 321 ILE A CA 1
ATOM 2643 C C . ILE A 1 321 ? -14.216 -7.076 4.799 1.00 87.56 321 ILE A C 1
ATOM 2645 O O . ILE A 1 321 ? -13.613 -7.627 3.884 1.00 87.56 321 ILE A O 1
ATOM 2649 N N . GLU A 1 322 ? -13.700 -6.979 6.024 1.00 85.31 322 GLU A N 1
ATOM 2650 C CA . GLU A 1 322 ? -12.378 -7.509 6.373 1.00 85.31 322 GLU A CA 1
ATOM 2651 C C . GLU A 1 322 ? -12.289 -9.019 6.173 1.00 85.31 322 GLU A C 1
ATOM 2653 O O . GLU A 1 322 ? -11.329 -9.495 5.566 1.00 85.31 322 GLU A O 1
ATOM 2658 N N . PHE A 1 323 ? -13.302 -9.763 6.624 1.00 88.56 323 PHE A N 1
ATOM 2659 C CA . PHE A 1 323 ? -13.376 -11.201 6.394 1.00 88.56 323 PHE A CA 1
ATOM 2660 C C . PHE A 1 323 ? -13.372 -11.513 4.897 1.00 88.56 323 PHE A C 1
ATOM 2662 O O . PHE A 1 323 ? -12.558 -12.311 4.430 1.00 88.56 323 PHE A O 1
ATOM 2669 N N . TYR A 1 324 ? -14.238 -10.838 4.138 1.00 87.31 324 TYR A N 1
ATOM 2670 C CA . TYR A 1 324 ? -14.371 -11.046 2.703 1.00 87.31 324 TYR A CA 1
ATOM 2671 C C . TYR A 1 324 ? -13.059 -10.772 1.949 1.00 87.31 324 TYR A C 1
ATOM 2673 O O . TYR A 1 324 ? -12.642 -11.582 1.127 1.00 87.31 324 TYR A O 1
ATOM 2681 N N . LEU A 1 325 ? -12.349 -9.683 2.263 1.00 81.12 325 LEU A N 1
ATOM 2682 C CA . LEU A 1 325 ? -11.065 -9.358 1.625 1.00 81.12 325 LEU A CA 1
ATOM 2683 C C . LEU A 1 325 ? -9.956 -10.358 1.970 1.00 81.12 325 LEU A C 1
ATOM 2685 O O . LEU A 1 325 ? -9.072 -10.594 1.151 1.00 81.12 325 LEU A O 1
ATOM 2689 N N . GLN A 1 326 ? -9.983 -10.929 3.176 1.00 77.94 326 GLN A N 1
ATOM 2690 C CA . GLN A 1 326 ? -8.987 -11.906 3.618 1.00 77.94 326 GLN A CA 1
ATOM 2691 C C . GLN A 1 326 ? -9.238 -13.303 3.052 1.00 77.94 326 GLN A C 1
ATOM 2693 O O . GLN A 1 326 ? -8.287 -14.033 2.781 1.00 77.94 326 GLN A O 1
ATOM 2698 N N . LYS A 1 327 ? -10.507 -13.705 2.943 1.00 80.81 327 LYS A N 1
ATOM 2699 C CA . LYS A 1 327 ? -10.899 -15.081 2.611 1.00 80.81 327 LYS A CA 1
ATOM 2700 C C . LYS A 1 327 ? -11.401 -15.247 1.181 1.00 80.81 327 LYS A C 1
ATOM 2702 O O . LYS A 1 327 ? -11.490 -16.375 0.714 1.00 80.81 327 LYS A O 1
ATOM 2707 N N . GLY A 1 328 ? -11.740 -14.155 0.500 1.00 82.75 328 GLY A N 1
ATOM 2708 C CA . GLY A 1 328 ? -12.347 -14.179 -0.832 1.00 82.75 328 GLY A CA 1
ATOM 2709 C C . GLY A 1 328 ? -13.779 -14.728 -0.857 1.00 82.75 328 GLY A C 1
ATOM 2710 O O . GLY A 1 328 ? -14.325 -14.922 -1.938 1.00 82.75 328 GLY A O 1
ATOM 2711 N N . VAL A 1 329 ? -14.390 -14.983 0.307 1.00 87.88 329 VAL A N 1
ATOM 2712 C CA . VAL A 1 329 ? -15.745 -15.539 0.453 1.00 87.88 329 VAL A CA 1
ATOM 2713 C C . VAL A 1 329 ? -16.546 -14.750 1.488 1.00 87.88 329 VAL A C 1
ATOM 2715 O O . VAL A 1 329 ? -15.976 -14.176 2.418 1.00 87.88 329 VAL A O 1
ATOM 2718 N N . MET A 1 330 ? -17.869 -14.686 1.312 1.00 91.00 330 MET A N 1
ATOM 2719 C CA . MET A 1 330 ? -18.764 -13.972 2.228 1.00 91.00 330 MET A CA 1
ATOM 2720 C C . MET A 1 330 ? -18.914 -14.738 3.551 1.00 91.00 330 MET A C 1
ATOM 2722 O O . MET A 1 330 ? -19.152 -15.944 3.511 1.00 91.00 330 MET A O 1
ATOM 2726 N N . PRO A 1 331 ? -18.811 -14.075 4.717 1.00 92.31 331 PRO A N 1
ATOM 2727 C CA . PRO A 1 331 ? -18.923 -14.758 5.999 1.00 92.31 331 PRO A CA 1
ATOM 2728 C C . PRO A 1 331 ? -20.368 -15.111 6.355 1.00 92.31 331 PRO A C 1
ATOM 2730 O O . PRO A 1 331 ? -21.325 -14.426 5.982 1.00 92.31 331 PRO A O 1
ATOM 2733 N N . THR A 1 332 ? -20.510 -16.132 7.190 1.00 91.69 332 THR A N 1
ATOM 2734 C CA . THR A 1 332 ? -21.689 -16.409 8.012 1.00 91.69 332 THR A CA 1
ATOM 2735 C C . THR A 1 332 ? -21.640 -15.621 9.326 1.00 91.69 332 THR A C 1
ATOM 2737 O O . THR A 1 332 ? -20.588 -15.153 9.770 1.00 91.69 332 THR A O 1
ATOM 2740 N N . LEU A 1 333 ? -22.788 -15.489 10.001 1.00 87.44 333 LEU A N 1
ATOM 2741 C CA . LEU A 1 333 ? -22.848 -14.812 11.303 1.00 87.44 333 LEU A CA 1
ATOM 2742 C C . LEU A 1 333 ? -21.978 -15.523 12.357 1.00 87.44 333 LEU A C 1
ATOM 2744 O O . LEU A 1 333 ? -21.357 -14.870 13.194 1.00 87.44 333 LEU A O 1
ATOM 2748 N N . ALA A 1 334 ? -21.909 -16.856 12.298 1.00 87.75 334 ALA A N 1
ATOM 2749 C CA . ALA A 1 334 ? -21.089 -17.660 13.196 1.00 87.75 334 ALA A CA 1
ATOM 2750 C C . ALA A 1 334 ? -19.588 -17.399 12.996 1.00 87.75 334 ALA A C 1
ATOM 2752 O O . ALA A 1 334 ? -18.859 -17.299 13.977 1.00 87.75 334 ALA A O 1
ATOM 2753 N N . GLU A 1 335 ? -19.128 -17.226 11.754 1.00 88.88 335 GLU A N 1
ATOM 2754 C CA . GLU A 1 335 ? -17.723 -16.926 11.450 1.00 88.88 335 GLU A CA 1
ATOM 2755 C C . GLU A 1 335 ? -17.314 -15.527 11.915 1.00 88.88 335 GLU A C 1
ATOM 2757 O O . GLU A 1 335 ? -16.235 -15.367 12.491 1.00 88.88 335 GLU A O 1
ATOM 2762 N N . LEU A 1 336 ? -18.188 -14.527 11.746 1.00 84.31 336 LEU A N 1
ATOM 2763 C CA . LEU A 1 336 ? -17.927 -13.194 12.290 1.00 84.31 336 LEU A CA 1
ATOM 2764 C C . LEU A 1 336 ? -17.909 -13.203 13.817 1.00 84.31 336 LEU A C 1
ATOM 2766 O O . LEU A 1 336 ? -17.000 -12.629 14.413 1.00 84.31 336 LEU A O 1
ATOM 2770 N N . ASN A 1 337 ? -18.870 -13.872 14.458 1.00 81.75 337 ASN A N 1
ATOM 2771 C CA . ASN A 1 337 ? -18.951 -13.934 15.918 1.00 81.75 337 ASN A CA 1
ATOM 2772 C C . ASN A 1 337 ? -17.827 -14.780 16.532 1.00 81.75 337 ASN A C 1
ATOM 2774 O O . ASN A 1 337 ? -17.301 -14.422 17.584 1.00 81.75 337 ASN A O 1
ATOM 2778 N N . GLY A 1 338 ? -17.392 -15.840 15.848 1.00 73.31 338 GLY A N 1
ATOM 2779 C CA . GLY A 1 338 ? -16.237 -16.651 16.234 1.00 73.31 338 GLY A CA 1
ATOM 2780 C C . GLY A 1 338 ? -14.911 -15.883 16.182 1.00 73.31 338 GLY A C 1
ATOM 2781 O O . GLY A 1 338 ? -13.971 -16.230 16.895 1.00 73.31 338 GLY A O 1
ATOM 2782 N N . GLN A 1 339 ? -14.836 -14.794 15.407 1.00 56.25 339 GLN A N 1
ATOM 2783 C CA . GLN A 1 339 ? -13.694 -13.876 15.428 1.00 56.25 339 GLN A CA 1
ATOM 2784 C C . GLN A 1 339 ? -13.742 -12.856 16.585 1.00 56.25 339 GLN A C 1
ATOM 2786 O O . GLN A 1 339 ? -12.679 -12.374 16.995 1.00 56.25 339 GLN A O 1
ATOM 2791 N N . ILE A 1 340 ? -14.920 -12.555 17.160 1.00 48.84 340 ILE A N 1
ATOM 2792 C CA . ILE A 1 340 ? -15.099 -11.528 18.216 1.00 48.84 340 ILE A CA 1
ATOM 2793 C C . ILE A 1 340 ? -14.373 -11.895 19.514 1.00 48.84 340 ILE A C 1
ATOM 2795 O O . ILE A 1 340 ? -13.888 -11.008 20.209 1.00 48.84 340 ILE A O 1
ATOM 2799 N N . THR A 1 341 ? -14.172 -13.179 19.806 1.00 46.97 341 THR A N 1
ATOM 2800 C CA . THR A 1 341 ? -13.368 -13.596 20.967 1.00 46.97 341 THR A CA 1
ATOM 2801 C C . THR A 1 341 ? -11.859 -13.428 20.775 1.00 46.97 341 THR A C 1
ATOM 2803 O O . THR A 1 341 ? -11.103 -13.732 21.691 1.00 46.97 341 THR A O 1
ATOM 2806 N N . SER A 1 342 ? -11.395 -12.944 19.617 1.00 45.69 342 SER A N 1
ATOM 2807 C CA . SER A 1 342 ? -9.958 -12.776 19.359 1.00 45.69 342 SER A CA 1
ATOM 2808 C C . SER A 1 342 ? -9.510 -11.352 19.025 1.00 45.69 342 SER A C 1
ATOM 2810 O O . SER A 1 342 ? -8.328 -11.064 19.202 1.00 45.69 342 SER A O 1
ATOM 2812 N N . ARG A 1 343 ? -10.395 -10.450 18.568 1.00 49.78 343 ARG A N 1
ATOM 2813 C CA . ARG A 1 343 ? -10.006 -9.088 18.141 1.00 49.78 343 ARG A CA 1
ATOM 2814 C C . ARG A 1 343 ? -11.142 -8.061 18.290 1.00 49.78 343 ARG A C 1
ATOM 2816 O O . ARG A 1 343 ? -11.706 -7.602 17.300 1.00 49.78 343 ARG A O 1
ATOM 2823 N N . SER A 1 344 ? -11.478 -7.665 19.517 1.00 40.75 344 SER A N 1
ATOM 2824 C CA . SER A 1 344 ? -12.270 -6.446 19.752 1.00 40.75 344 SER A CA 1
ATOM 2825 C C . SER A 1 344 ? -11.355 -5.223 19.692 1.00 40.75 344 SER A C 1
ATOM 2827 O O . SER A 1 344 ? -10.685 -4.885 20.663 1.00 40.75 344 SER A O 1
ATOM 2829 N N . SER A 1 345 ? -11.322 -4.551 18.544 1.00 43.75 345 SER A N 1
ATOM 2830 C CA . SER A 1 345 ? -10.769 -3.203 18.421 1.00 43.75 345 SER A CA 1
ATOM 2831 C C . SER A 1 345 ? -11.731 -2.209 19.076 1.00 43.75 345 SER A C 1
ATOM 2833 O O . SER A 1 345 ? -12.662 -1.716 18.440 1.00 43.75 345 SER A O 1
ATOM 2835 N N . LEU A 1 346 ? -11.516 -1.934 20.363 1.00 43.81 346 LEU A N 1
ATOM 2836 C CA . LEU A 1 346 ? -12.004 -0.735 21.040 1.00 43.81 346 LEU A CA 1
ATOM 2837 C C . LEU A 1 346 ? -11.397 0.485 20.335 1.00 43.81 346 LEU A C 1
ATOM 2839 O O . LEU A 1 346 ? -10.292 0.915 20.657 1.00 43.81 346 LEU A O 1
ATOM 2843 N N . ILE A 1 347 ? -12.100 1.036 19.345 1.00 44.47 347 ILE A N 1
ATOM 2844 C CA . ILE A 1 347 ? -11.779 2.365 18.824 1.00 44.47 347 ILE A CA 1
ATOM 2845 C C . ILE A 1 347 ? -12.286 3.357 19.872 1.00 44.47 347 ILE A C 1
ATOM 2847 O O . ILE A 1 347 ? -13.423 3.822 19.809 1.00 44.47 347 ILE A O 1
ATOM 2851 N N . LEU A 1 348 ? -11.451 3.627 20.878 1.00 50.81 348 LEU A N 1
ATOM 2852 C CA . LEU A 1 348 ? -11.604 4.815 21.707 1.00 50.81 348 LEU A CA 1
ATOM 2853 C C . LEU A 1 348 ? -11.599 6.032 20.776 1.00 50.81 348 LEU A C 1
ATOM 2855 O O . LEU A 1 348 ? -10.786 6.114 19.852 1.00 50.81 348 LEU A O 1
ATOM 2859 N N . SER A 1 349 ? -12.530 6.957 20.996 1.00 48.09 349 SER A N 1
ATOM 2860 C CA . SER A 1 349 ? -12.560 8.250 20.321 1.00 48.09 349 SER A CA 1
ATOM 2861 C C . SER A 1 349 ? -11.241 8.973 20.588 1.00 48.09 349 SER A C 1
ATOM 2863 O O . SER A 1 349 ? -11.065 9.551 21.660 1.00 48.09 349 SER A O 1
ATOM 2865 N N . LYS A 1 350 ? -10.302 8.903 19.639 1.00 60.72 350 LYS A N 1
ATOM 2866 C CA . LYS A 1 350 ? -9.059 9.670 19.715 1.00 60.72 350 LYS A CA 1
ATOM 2867 C C . LYS A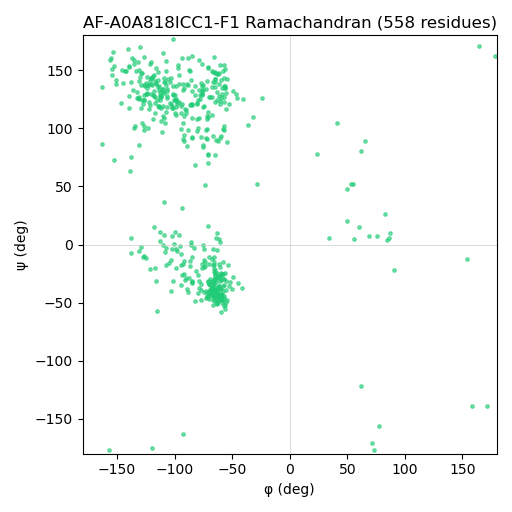 1 350 ? -9.419 11.160 19.795 1.00 60.72 350 LYS A C 1
ATOM 2869 O O . LYS A 1 350 ? -10.296 11.586 19.033 1.00 60.72 350 LYS A O 1
ATOM 2874 N N . PRO A 1 351 ? -8.791 11.942 20.689 1.00 67.75 351 PRO A N 1
ATOM 2875 C CA . PRO A 1 351 ? -8.989 13.379 20.708 1.00 67.75 351 PRO A CA 1
ATOM 2876 C C . PRO A 1 351 ? -8.699 13.969 19.328 1.00 67.75 351 PRO A C 1
ATOM 2878 O O . PRO A 1 351 ? -7.805 13.527 18.600 1.00 67.75 351 PRO A O 1
ATOM 2881 N N . GLN A 1 352 ? -9.494 14.964 18.954 1.00 69.44 352 GLN A N 1
ATOM 2882 C CA . GLN A 1 352 ? -9.274 15.724 17.735 1.00 69.44 352 GLN A CA 1
ATOM 2883 C C . GLN A 1 352 ? -7.888 16.387 17.864 1.00 69.44 352 GLN A C 1
ATOM 2885 O O . GLN A 1 352 ? -7.663 17.118 18.822 1.00 69.44 352 GLN A O 1
ATOM 2890 N N . ASN A 1 353 ? -6.967 16.087 16.941 1.00 86.56 353 ASN A N 1
ATOM 2891 C CA . ASN A 1 353 ? -5.570 16.566 16.894 1.00 86.56 353 ASN A CA 1
ATOM 2892 C C . ASN A 1 353 ? -4.527 15.814 17.749 1.00 86.56 353 ASN A C 1
ATOM 2894 O O . ASN A 1 353 ? -3.497 16.384 18.097 1.00 86.56 353 ASN A O 1
ATOM 2898 N N . SER A 1 354 ? -4.709 14.529 18.063 1.00 91.19 354 SER A N 1
ATOM 2899 C CA . SER A 1 354 ? -3.583 13.733 18.588 1.00 91.19 354 SER A CA 1
ATOM 2900 C C . SER A 1 354 ? -2.460 13.573 17.557 1.00 91.19 354 SER A C 1
ATOM 2902 O O . SER A 1 354 ? -2.729 13.466 16.357 1.00 91.19 354 SER A O 1
ATOM 2904 N N . ILE A 1 355 ? -1.208 13.501 18.021 1.00 93.56 355 ILE A N 1
ATOM 2905 C CA . ILE A 1 355 ? -0.067 13.268 17.129 1.00 93.56 355 ILE A CA 1
ATOM 2906 C C . ILE A 1 355 ? -0.193 11.938 16.368 1.00 93.56 355 ILE A C 1
ATOM 2908 O O . ILE A 1 355 ? -0.677 10.929 16.896 1.00 93.56 355 ILE A O 1
ATOM 2912 N N . MET A 1 356 ? 0.221 11.937 15.098 1.00 91.75 356 MET A N 1
ATOM 2913 C CA . MET A 1 356 ? 0.191 10.735 14.266 1.00 91.75 356 MET A CA 1
ATOM 2914 C C . MET A 1 356 ? 1.188 9.682 14.778 1.00 91.75 356 MET A C 1
ATOM 2916 O O . MET A 1 356 ? 2.228 9.999 15.350 1.00 91.75 356 MET A O 1
ATOM 2920 N N . GLY A 1 357 ? 0.849 8.406 14.581 1.00 90.50 357 GLY A N 1
ATOM 2921 C CA . GLY A 1 357 ? 1.692 7.280 14.980 1.00 90.50 357 GLY A CA 1
ATOM 2922 C C . GLY A 1 357 ? 1.539 6.826 16.434 1.00 90.50 357 GLY A C 1
ATOM 2923 O O . GLY A 1 357 ? 2.209 5.876 16.846 1.00 90.50 357 GLY A O 1
ATOM 2924 N N . LEU A 1 358 ? 0.617 7.423 17.203 1.00 91.88 358 LEU A N 1
ATOM 2925 C CA . LEU A 1 358 ? 0.205 6.871 18.500 1.00 91.88 358 LEU A CA 1
ATOM 2926 C C . LEU A 1 358 ? -0.374 5.458 18.370 1.00 91.88 358 LEU A C 1
ATOM 2928 O O . LEU A 1 358 ? -0.180 4.644 19.249 1.00 91.88 358 LEU A O 1
ATOM 2932 N N . ASP A 1 359 ? -1.013 5.102 17.260 1.00 87.81 359 ASP A N 1
ATOM 2933 C CA . ASP A 1 359 ? -1.454 3.727 16.972 1.00 87.81 359 ASP A CA 1
ATOM 2934 C C . ASP A 1 359 ? -0.314 2.712 16.770 1.00 87.81 359 ASP A C 1
ATOM 2936 O O . ASP A 1 359 ? -0.578 1.521 16.615 1.00 87.81 359 ASP A O 1
ATOM 2940 N N . ILE A 1 360 ? 0.937 3.170 16.786 1.00 89.94 360 ILE A N 1
ATOM 2941 C CA . ILE A 1 360 ? 2.132 2.339 16.659 1.00 89.94 360 ILE A CA 1
ATOM 2942 C C . ILE A 1 360 ? 2.938 2.400 17.961 1.00 89.94 360 ILE A C 1
ATOM 2944 O O . ILE A 1 360 ? 3.195 1.369 18.582 1.00 89.94 360 ILE A O 1
ATOM 2948 N N . VAL A 1 361 ? 3.331 3.601 18.397 1.00 92.69 361 VAL A N 1
ATOM 2949 C CA . VAL A 1 361 ? 4.237 3.784 19.540 1.00 92.69 361 VAL A CA 1
ATOM 2950 C C . VAL A 1 361 ? 3.502 3.599 20.864 1.00 92.69 361 VAL A C 1
ATOM 2952 O O . VAL A 1 361 ? 2.510 4.260 21.168 1.00 92.69 361 VAL A O 1
ATOM 2955 N N . GLY A 1 362 ? 4.035 2.699 21.681 1.00 92.94 362 GLY A N 1
ATOM 2956 C CA . GLY A 1 362 ? 3.418 2.199 22.901 1.00 92.94 362 GLY A CA 1
ATOM 2957 C C . GLY A 1 362 ? 2.472 1.023 22.672 1.00 92.94 362 GLY A C 1
ATOM 2958 O O . GLY A 1 362 ? 1.826 0.560 23.622 1.00 92.94 362 GLY A O 1
ATOM 2959 N N . CYS A 1 363 ? 2.403 0.523 21.433 1.00 94.31 363 CYS A N 1
ATOM 2960 C CA . CYS A 1 363 ? 1.634 -0.657 21.100 1.00 94.31 363 CYS A CA 1
ATOM 2961 C C . CYS A 1 363 ? 2.464 -1.929 21.053 1.00 94.31 363 CYS A C 1
ATOM 2963 O O . CYS A 1 363 ? 3.678 -1.910 20.842 1.00 94.31 363 CYS A O 1
ATOM 2965 N N . GLY A 1 364 ? 1.778 -3.043 21.290 1.00 92.44 364 GLY A N 1
ATOM 2966 C CA . GLY A 1 364 ? 2.343 -4.362 21.121 1.00 92.44 364 GLY A CA 1
ATOM 2967 C C . GLY A 1 364 ? 2.787 -4.615 19.683 1.00 92.44 364 GLY A C 1
ATOM 2968 O O . GLY A 1 364 ? 2.236 -4.041 18.746 1.00 92.44 364 GLY A O 1
ATOM 2969 N N . TYR A 1 365 ? 3.746 -5.509 19.492 1.00 85.88 365 TYR A N 1
ATOM 2970 C CA . TYR A 1 365 ? 4.245 -5.897 18.181 1.00 85.88 365 TYR A CA 1
ATOM 2971 C C . TYR A 1 365 ? 4.617 -7.375 18.162 1.00 85.88 365 TYR A C 1
ATOM 2973 O O . T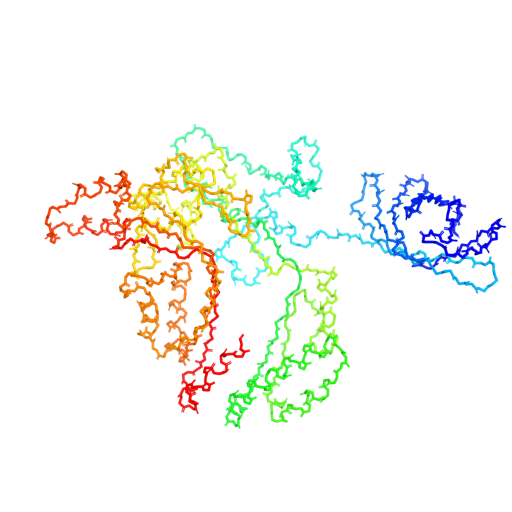YR A 1 365 ? 5.193 -7.913 19.112 1.00 85.88 365 TYR A O 1
ATOM 2981 N N . ASP A 1 366 ? 4.275 -8.045 17.070 1.00 81.88 366 ASP A N 1
ATOM 2982 C CA . ASP A 1 366 ? 4.705 -9.409 16.800 1.00 81.88 366 ASP A CA 1
ATOM 2983 C C . ASP A 1 366 ? 5.744 -9.385 15.672 1.00 81.88 366 ASP A C 1
ATOM 2985 O O . ASP A 1 366 ? 5.365 -9.209 14.514 1.00 81.88 366 ASP A O 1
ATOM 2989 N N . PRO A 1 367 ? 7.043 -9.557 15.973 1.00 70.94 367 PRO A N 1
ATOM 2990 C CA . PRO A 1 367 ? 8.101 -9.485 14.974 1.00 70.94 367 PRO A CA 1
ATOM 2991 C C . PRO A 1 367 ? 8.141 -10.703 14.049 1.00 70.94 367 PRO A C 1
ATOM 2993 O O . PRO A 1 367 ? 8.790 -10.637 13.009 1.00 70.94 367 PRO A O 1
ATOM 2996 N N . LEU A 1 368 ? 7.472 -11.809 14.398 1.00 69.75 368 LEU A N 1
ATOM 2997 C CA . LEU A 1 368 ? 7.366 -12.965 13.506 1.00 69.75 368 LEU A CA 1
ATOM 2998 C C . LEU A 1 368 ? 6.335 -12.704 12.412 1.00 69.75 368 LEU A C 1
ATOM 3000 O O . LEU A 1 368 ? 6.541 -13.089 11.264 1.00 69.75 368 LEU A O 1
ATOM 3004 N N . LEU A 1 369 ? 5.230 -12.051 12.776 1.00 71.00 369 LEU A N 1
ATOM 3005 C CA . LEU A 1 369 ? 4.154 -11.707 11.848 1.00 71.00 369 LEU A CA 1
ATOM 3006 C C . LEU A 1 369 ? 4.304 -10.316 11.220 1.00 71.00 369 LEU A C 1
ATOM 3008 O O . LEU A 1 369 ? 3.622 -10.021 10.240 1.00 71.00 369 LEU A O 1
ATOM 3012 N N . MET A 1 370 ? 5.189 -9.489 11.778 1.00 69.19 370 MET A N 1
ATOM 3013 C CA . MET A 1 370 ? 5.352 -8.069 11.462 1.00 69.19 370 MET A CA 1
ATOM 3014 C C . MET A 1 370 ? 4.027 -7.311 11.584 1.00 69.19 370 MET A C 1
ATOM 3016 O O . MET A 1 370 ? 3.549 -6.655 10.663 1.00 69.19 370 MET A O 1
ATOM 3020 N N . GLU A 1 371 ? 3.375 -7.480 12.733 1.00 76.06 371 GLU A N 1
ATOM 3021 C CA . GLU A 1 371 ? 2.065 -6.896 13.012 1.00 76.06 371 GLU A CA 1
ATOM 3022 C C . GLU A 1 371 ? 2.101 -6.049 14.268 1.00 76.06 371 GLU A C 1
ATOM 3024 O O . GLU A 1 371 ? 2.451 -6.545 15.341 1.00 76.06 371 GLU A O 1
ATOM 3029 N N . SER A 1 372 ? 1.604 -4.818 14.155 1.00 83.06 372 SER A N 1
ATOM 3030 C CA . SER A 1 372 ? 1.138 -4.068 15.316 1.00 83.06 372 SER A CA 1
ATOM 3031 C C . SER A 1 372 ? -0.014 -4.816 15.989 1.00 83.06 372 SER A C 1
ATOM 3033 O O . SER A 1 372 ? -0.904 -5.381 15.345 1.00 83.06 372 SER A O 1
ATOM 3035 N N . LYS A 1 373 ? 0.028 -4.836 17.314 1.00 89.62 373 LYS A N 1
ATOM 3036 C CA . LYS A 1 373 ? -0.903 -5.519 18.208 1.00 89.62 373 LYS A CA 1
ATOM 3037 C C . LYS A 1 373 ? -1.575 -4.497 19.118 1.00 89.62 373 LYS A C 1
ATOM 3039 O O . LYS A 1 373 ? -1.413 -3.290 18.950 1.00 89.62 373 LYS A O 1
ATOM 3044 N N . TYR A 1 374 ? -2.381 -4.975 20.060 1.00 90.88 374 TYR A N 1
ATOM 3045 C CA . TYR A 1 374 ? -3.092 -4.093 20.974 1.00 90.88 374 TYR A CA 1
ATOM 3046 C C . TYR A 1 374 ? -2.123 -3.265 21.824 1.00 90.88 374 TYR A C 1
ATOM 3048 O O . TYR A 1 374 ? -1.030 -3.730 22.159 1.00 90.88 374 TYR A O 1
ATOM 3056 N N . CYS A 1 375 ? -2.514 -2.039 22.175 1.00 93.62 375 CYS A N 1
ATOM 3057 C CA . CYS A 1 375 ? -1.603 -1.128 22.847 1.00 93.62 375 CYS A CA 1
ATOM 3058 C C . CYS A 1 375 ? -1.459 -1.420 24.339 1.00 93.62 375 CYS A C 1
ATOM 3060 O O . CYS A 1 375 ? -2.454 -1.631 25.036 1.00 93.62 375 CYS A O 1
ATOM 3062 N N . LEU A 1 376 ? -0.212 -1.456 24.822 1.00 94.69 376 LEU A N 1
ATOM 3063 C CA . LEU A 1 376 ? 0.072 -1.751 26.227 1.00 94.69 376 LEU A CA 1
ATOM 3064 C C . LEU A 1 376 ? -0.030 -0.501 27.088 1.00 94.69 376 LEU A C 1
ATOM 3066 O O . LEU A 1 376 ? -0.453 -0.608 28.234 1.00 94.69 376 LEU A O 1
ATOM 3070 N N . PHE A 1 377 ? 0.308 0.665 26.543 1.00 95.50 377 PHE A N 1
ATOM 3071 C CA . PHE A 1 377 ? 0.220 1.934 27.256 1.00 95.50 377 PHE A CA 1
ATOM 3072 C C . PHE A 1 377 ? -1.076 2.692 26.941 1.00 95.50 377 PHE A C 1
ATOM 3074 O O . PHE A 1 377 ? -1.679 2.530 25.877 1.00 95.50 377 PHE A O 1
ATOM 3081 N N . ASP A 1 378 ? -1.528 3.503 27.894 1.00 93.56 378 ASP A N 1
ATOM 3082 C CA . ASP A 1 378 ? -2.718 4.338 27.773 1.00 93.56 378 ASP A CA 1
ATOM 3083 C C . ASP A 1 378 ? -2.412 5.614 26.986 1.00 93.56 378 ASP A C 1
ATOM 3085 O O . ASP A 1 378 ? -1.760 6.535 27.470 1.00 93.56 378 ASP A O 1
ATOM 3089 N N . GLN A 1 379 ? -2.928 5.663 25.764 1.00 91.44 379 GLN A N 1
ATOM 3090 C CA . GLN A 1 379 ? -2.731 6.770 24.829 1.00 91.44 379 GLN A CA 1
ATOM 3091 C C . GLN A 1 379 ? -3.691 7.935 25.062 1.00 91.44 379 GLN A C 1
ATOM 3093 O O . GLN A 1 379 ? -3.611 8.928 24.348 1.00 91.44 379 GLN A O 1
ATOM 3098 N N . ASN A 1 380 ? -4.619 7.815 26.015 1.00 89.38 380 ASN A N 1
ATOM 3099 C CA . ASN A 1 380 ? -5.638 8.835 26.277 1.00 89.38 380 ASN A CA 1
ATOM 3100 C C . ASN A 1 380 ? -5.297 9.710 27.479 1.00 89.38 380 ASN A C 1
ATOM 3102 O O . ASN A 1 380 ? -6.061 10.607 27.827 1.00 89.38 380 ASN A O 1
ATOM 3106 N N . ASN A 1 381 ? -4.158 9.457 28.118 1.00 86.31 381 ASN A N 1
ATOM 3107 C CA . ASN A 1 381 ? -3.696 10.220 29.262 1.00 86.31 381 ASN A CA 1
ATOM 3108 C C . ASN A 1 381 ? -2.995 11.511 28.810 1.00 86.31 381 ASN A C 1
ATOM 3110 O O . ASN A 1 381 ? -1.780 11.636 28.936 1.00 86.31 381 ASN A O 1
ATOM 3114 N N . PHE A 1 382 ? -3.749 12.451 28.247 1.00 84.44 382 PHE A N 1
ATOM 3115 C CA . PHE A 1 382 ? -3.252 13.781 27.896 1.00 84.44 382 PHE A CA 1
ATOM 3116 C C . PHE A 1 382 ? -3.282 14.677 29.141 1.00 84.44 382 PHE A C 1
ATOM 3118 O O . PHE A 1 382 ? -4.315 14.764 29.803 1.00 84.44 382 PHE A O 1
ATOM 3125 N N . THR A 1 383 ? -2.172 15.340 29.477 1.00 77.75 383 THR A N 1
ATOM 3126 C CA . THR A 1 383 ? -2.265 16.585 30.256 1.00 77.75 383 THR A CA 1
ATOM 3127 C C . THR A 1 383 ? -2.456 17.747 29.294 1.00 77.75 383 THR A C 1
ATOM 3129 O O . THR A 1 383 ? -1.958 17.715 28.170 1.00 77.75 383 THR A O 1
ATOM 3132 N N . ASP A 1 384 ? -3.160 18.789 29.731 1.00 71.19 384 ASP A N 1
ATOM 3133 C CA . ASP A 1 384 ? -3.547 19.918 28.872 1.00 71.19 384 ASP A CA 1
ATOM 3134 C C . ASP A 1 384 ? -2.359 20.734 28.312 1.00 71.19 384 ASP A C 1
ATOM 3136 O O . ASP A 1 384 ? -2.559 21.622 27.484 1.00 71.19 384 ASP A O 1
ATOM 3140 N N . ASN A 1 385 ? -1.118 20.432 28.714 1.00 73.56 385 ASN A N 1
ATOM 3141 C CA . ASN A 1 385 ? 0.038 21.297 28.480 1.00 73.56 385 ASN A CA 1
ATOM 3142 C C . ASN A 1 385 ? 1.032 20.790 27.419 1.00 73.56 385 ASN A C 1
ATOM 3144 O O . ASN A 1 385 ? 1.826 21.592 26.929 1.00 73.56 385 ASN A O 1
ATOM 3148 N N . GLU A 1 386 ? 1.023 19.506 27.040 1.00 89.19 386 GLU A N 1
ATOM 3149 C CA . GLU A 1 386 ? 2.005 18.969 26.083 1.00 89.19 386 GLU A CA 1
ATOM 3150 C C . GLU A 1 386 ? 1.462 18.981 24.648 1.00 89.19 386 GLU A C 1
ATOM 3152 O O . GLU A 1 386 ? 0.696 18.116 24.213 1.00 89.19 386 GLU A O 1
ATOM 3157 N N . GLN A 1 387 ? 1.882 20.000 23.896 1.00 93.56 387 GLN A N 1
ATOM 3158 C CA . GLN A 1 387 ? 1.624 20.124 22.466 1.00 93.56 387 GLN A CA 1
ATOM 3159 C C . GLN A 1 387 ? 2.933 20.135 21.683 1.00 93.56 387 GLN A C 1
ATOM 3161 O O . GLN A 1 387 ? 3.940 20.689 22.122 1.00 93.56 387 GLN A O 1
ATOM 3166 N N . TRP A 1 388 ? 2.896 19.566 20.485 1.00 94.19 388 TRP A N 1
ATOM 3167 C CA . TRP A 1 388 ? 3.976 19.644 19.513 1.00 94.19 388 TRP A CA 1
ATOM 3168 C C . TRP A 1 388 ? 3.487 20.339 18.249 1.00 94.19 388 TRP A C 1
ATOM 3170 O O . TRP A 1 388 ? 2.447 19.983 17.696 1.00 94.19 388 TRP A O 1
ATOM 3180 N N . SER A 1 389 ? 4.233 21.349 17.811 1.00 92.94 389 SER A N 1
ATOM 3181 C CA . SER A 1 389 ? 3.986 22.052 16.554 1.00 92.94 389 SER A CA 1
ATOM 3182 C C . SER A 1 389 ? 4.788 21.411 15.434 1.00 92.94 389 SER A C 1
ATOM 3184 O O . SER A 1 389 ? 5.990 21.184 15.587 1.00 92.94 389 SER A O 1
ATOM 3186 N N . ASP A 1 390 ? 4.141 21.193 14.293 1.00 86.88 390 ASP A N 1
ATOM 3187 C CA . ASP A 1 390 ? 4.820 20.694 13.102 1.00 86.88 390 ASP A CA 1
ATOM 3188 C C . ASP A 1 390 ? 5.935 21.678 12.679 1.00 86.88 390 ASP A C 1
ATOM 3190 O O . ASP A 1 390 ? 5.669 22.877 12.512 1.00 86.88 390 ASP A O 1
ATOM 3194 N N . PRO A 1 391 ? 7.192 21.215 12.520 1.00 82.50 391 PRO A N 1
ATOM 3195 C CA . PRO A 1 391 ? 8.315 22.084 12.181 1.00 82.50 391 PRO A CA 1
ATOM 3196 C C . PRO A 1 391 ? 8.175 22.729 10.795 1.00 82.50 391 PRO A C 1
ATOM 3198 O O . PRO A 1 391 ? 8.712 23.817 10.582 1.00 82.50 391 PRO A O 1
ATOM 3201 N N . TYR A 1 392 ? 7.447 22.094 9.873 1.00 83.81 392 TYR A N 1
ATOM 3202 C CA . TYR A 1 392 ? 7.190 22.591 8.522 1.00 83.81 392 TYR A CA 1
ATOM 3203 C C . TYR A 1 392 ? 5.912 23.431 8.449 1.00 83.81 392 TYR A C 1
ATOM 3205 O O . TYR A 1 392 ? 5.843 24.374 7.662 1.00 83.81 392 TYR A O 1
ATOM 3213 N N . ASN A 1 393 ? 4.916 23.133 9.289 1.00 87.88 393 ASN A N 1
ATOM 3214 C CA . ASN A 1 393 ? 3.689 23.917 9.391 1.00 87.88 393 ASN A CA 1
ATOM 3215 C C . ASN A 1 393 ? 3.341 24.268 10.844 1.00 87.88 393 ASN A C 1
ATOM 3217 O O . ASN A 1 393 ? 2.495 23.636 11.470 1.00 87.88 393 ASN A O 1
ATOM 3221 N N . LYS A 1 394 ? 3.912 25.369 11.342 1.00 89.12 394 LYS A N 1
ATOM 3222 C CA . LYS A 1 394 ? 3.729 25.844 12.727 1.00 89.12 394 LYS A CA 1
ATOM 3223 C C . LYS A 1 394 ? 2.272 26.114 13.135 1.00 89.12 394 LYS A C 1
ATOM 3225 O O . LYS A 1 394 ? 2.007 26.259 14.323 1.00 89.12 394 LYS A O 1
ATOM 3230 N N . THR A 1 395 ? 1.341 26.212 12.180 1.00 92.38 395 THR A N 1
ATOM 3231 C CA . THR A 1 395 ? -0.095 26.373 12.474 1.00 92.38 395 THR A CA 1
ATOM 3232 C C . THR A 1 395 ? -0.759 25.071 12.923 1.00 92.38 395 THR A C 1
ATOM 3234 O O . THR A 1 395 ? -1.810 25.109 13.557 1.00 92.38 395 THR A O 1
ATOM 3237 N N . LEU A 1 396 ? -0.146 23.924 12.619 1.00 90.81 396 LEU A N 1
ATOM 3238 C CA . LEU A 1 396 ? -0.604 22.615 13.058 1.00 90.81 396 LEU A CA 1
ATOM 3239 C C . LEU A 1 396 ? 0.052 22.274 14.391 1.00 90.81 396 LEU A C 1
ATOM 3241 O O . LEU A 1 396 ? 1.271 22.107 14.477 1.00 90.81 396 LEU A O 1
ATOM 3245 N N . THR A 1 397 ? -0.773 22.152 15.425 1.00 93.94 397 THR A N 1
ATOM 3246 C CA . THR A 1 397 ? -0.364 21.651 16.734 1.00 93.94 397 THR A CA 1
ATOM 3247 C C . THR A 1 397 ? -1.063 20.336 17.029 1.00 93.94 397 THR A C 1
ATOM 3249 O O . THR A 1 397 ? -2.233 20.135 16.692 1.00 93.94 397 THR A O 1
ATOM 3252 N N . TYR A 1 398 ? -0.320 19.427 17.647 1.00 94.50 398 TYR A N 1
ATOM 3253 C CA . TYR A 1 398 ? -0.789 18.102 18.005 1.00 94.50 398 TYR A CA 1
ATOM 3254 C C . TYR A 1 398 ? -0.620 17.877 19.500 1.00 94.50 398 TYR A C 1
ATOM 3256 O O . TYR A 1 398 ? 0.422 18.207 20.064 1.00 94.50 398 TYR A O 1
ATOM 3264 N N . SER A 1 399 ? -1.624 17.284 20.137 1.00 93.94 399 SER A N 1
ATOM 3265 C CA . SER A 1 399 ? -1.540 16.882 21.541 1.00 93.94 399 SER A CA 1
ATOM 3266 C C . SER A 1 399 ? -0.703 15.612 21.683 1.00 93.94 399 SER A C 1
ATOM 3268 O O . SER A 1 399 ? -0.884 14.652 20.920 1.00 93.94 399 SER A O 1
ATOM 3270 N N . ILE A 1 400 ? 0.178 15.593 22.685 1.00 94.25 400 ILE A N 1
ATOM 3271 C CA . ILE A 1 400 ? 1.017 14.443 23.034 1.00 94.25 400 ILE A CA 1
ATOM 3272 C C . ILE A 1 400 ? 0.521 13.861 24.371 1.00 94.25 400 ILE A C 1
ATOM 3274 O O . ILE A 1 400 ? 0.286 14.624 25.307 1.00 94.25 400 ILE A O 1
ATOM 3278 N N . PRO A 1 401 ? 0.309 12.537 24.492 1.00 94.00 401 PRO A N 1
ATOM 3279 C CA . PRO A 1 401 ? -0.040 11.937 25.775 1.00 94.00 401 PRO A CA 1
ATOM 3280 C C . PRO A 1 401 ? 1.151 11.946 26.742 1.00 94.00 401 PRO A C 1
ATOM 3282 O O . PRO A 1 401 ? 2.303 11.835 26.329 1.00 94.00 401 PRO A O 1
ATOM 3285 N N . ASN A 1 402 ? 0.868 11.966 28.042 1.00 92.56 402 ASN A N 1
ATOM 3286 C CA . ASN A 1 402 ? 1.887 11.947 29.089 1.00 92.56 402 ASN A CA 1
ATOM 3287 C C . ASN A 1 402 ? 2.803 10.728 28.978 1.00 92.56 402 ASN A C 1
ATOM 3289 O O . ASN A 1 402 ? 2.337 9.586 29.015 1.00 92.56 402 ASN A O 1
ATOM 3293 N N . GLY A 1 403 ? 4.111 10.976 28.947 1.00 92.62 403 GLY A N 1
ATOM 3294 C CA . GLY A 1 403 ? 5.115 9.923 28.802 1.00 92.62 403 GLY A CA 1
ATOM 3295 C C . GLY A 1 403 ? 5.417 9.564 27.347 1.00 92.62 403 GLY A C 1
ATOM 3296 O O . GLY A 1 403 ? 6.120 8.587 27.102 1.00 92.62 403 GLY A O 1
ATOM 3297 N N . TRP A 1 404 ? 4.927 10.341 26.380 1.00 94.69 404 TRP A N 1
ATOM 3298 C CA . TRP A 1 404 ? 5.433 10.344 25.012 1.00 94.69 404 TRP A CA 1
ATOM 3299 C C . TRP A 1 404 ? 6.217 11.628 24.782 1.00 94.69 404 TRP A C 1
ATOM 3301 O O . TRP A 1 404 ? 5.915 12.669 25.351 1.00 94.69 404 TRP A O 1
ATOM 3311 N N . PHE A 1 405 ? 7.222 11.568 23.923 1.00 93.69 405 PHE A N 1
ATOM 3312 C CA . PHE A 1 405 ? 7.928 12.758 23.480 1.00 93.69 405 PHE A CA 1
ATOM 3313 C C . PHE A 1 405 ? 8.231 12.669 21.995 1.00 93.69 405 PHE A C 1
ATOM 3315 O O . PHE A 1 405 ? 8.340 11.585 21.408 1.00 93.69 405 PHE A O 1
ATOM 3322 N N . VAL A 1 406 ? 8.339 13.846 21.395 1.00 93.56 406 VAL A N 1
ATOM 3323 C CA . VAL A 1 406 ? 8.481 14.020 19.958 1.00 93.56 406 VAL A CA 1
ATOM 3324 C C . VAL A 1 406 ? 9.762 14.778 19.709 1.00 93.56 406 VAL A C 1
ATOM 3326 O O . VAL A 1 406 ? 9.952 15.881 20.216 1.00 93.56 406 VAL A O 1
ATOM 3329 N N . VAL A 1 407 ? 10.644 14.174 18.928 1.00 91.94 407 VAL A N 1
ATOM 3330 C CA . VAL A 1 407 ? 11.899 14.792 18.518 1.00 91.94 407 VAL A CA 1
ATOM 3331 C C . VAL A 1 407 ? 11.799 15.061 17.030 1.00 91.94 407 VAL A C 1
ATOM 3333 O O . VAL A 1 407 ? 11.655 14.128 16.244 1.00 91.94 407 VAL A O 1
ATOM 3336 N N . ASN A 1 408 ? 11.861 16.331 16.633 1.00 88.69 408 ASN A N 1
ATOM 3337 C CA . ASN A 1 408 ? 11.963 16.676 15.218 1.00 88.69 408 ASN A CA 1
ATOM 3338 C C . ASN A 1 408 ? 13.223 16.028 14.653 1.00 88.69 408 ASN A C 1
ATOM 3340 O O . ASN A 1 408 ? 14.301 16.193 15.223 1.00 88.69 408 ASN A O 1
ATOM 3344 N N . THR A 1 409 ? 13.097 15.313 13.540 1.00 79.75 409 THR A N 1
ATOM 3345 C CA . THR A 1 409 ? 14.261 14.826 12.800 1.00 79.75 409 THR A CA 1
ATOM 3346 C C . THR A 1 409 ? 14.584 15.880 11.746 1.00 79.75 409 THR A C 1
ATOM 3348 O O . THR A 1 409 ? 13.829 16.002 10.783 1.00 79.75 409 THR A O 1
ATOM 3351 N N . PRO A 1 410 ? 15.642 16.693 11.937 1.00 55.41 410 PRO A N 1
ATOM 3352 C CA . PRO A 1 410 ? 15.902 17.878 11.114 1.00 55.41 410 PRO A CA 1
ATOM 3353 C C . PRO A 1 410 ? 16.272 17.551 9.663 1.00 55.41 410 PRO A C 1
ATOM 3355 O O . PRO A 1 410 ? 16.248 18.435 8.811 1.00 55.41 410 PRO A O 1
ATOM 3358 N N . GLU A 1 411 ? 16.575 16.291 9.363 1.00 55.75 411 GLU A N 1
ATOM 3359 C CA . GLU A 1 411 ? 16.987 15.844 8.043 1.00 55.75 411 GLU A CA 1
ATOM 3360 C C . GLU A 1 411 ? 16.199 14.591 7.674 1.00 55.75 411 GLU A C 1
ATOM 3362 O O . GLU A 1 411 ? 16.108 13.634 8.449 1.00 55.75 411 GLU A O 1
ATOM 3367 N N . SER A 1 412 ? 15.638 14.586 6.464 1.00 52.38 412 SER A N 1
ATOM 3368 C CA . SER A 1 412 ? 15.201 13.352 5.833 1.00 52.38 412 SER A CA 1
ATOM 3369 C C . SER A 1 412 ? 16.418 12.434 5.759 1.00 52.38 412 SER A C 1
ATOM 3371 O O . SER A 1 412 ? 17.283 12.634 4.903 1.00 52.38 412 SER A O 1
ATOM 3373 N N . LEU A 1 413 ? 16.513 11.458 6.661 1.00 48.56 413 LEU A N 1
ATOM 3374 C CA . LEU A 1 413 ? 17.489 10.384 6.542 1.00 48.56 413 LEU A CA 1
ATOM 3375 C C . LEU A 1 413 ? 17.137 9.601 5.280 1.00 48.56 413 LEU A C 1
ATOM 3377 O O . LEU A 1 413 ? 16.332 8.672 5.303 1.00 48.56 413 LEU A O 1
ATOM 3381 N N . THR A 1 414 ? 17.719 10.030 4.164 1.00 46.50 414 THR A N 1
ATOM 3382 C CA . THR A 1 414 ? 17.707 9.290 2.913 1.00 46.50 414 THR A CA 1
ATOM 3383 C C . THR A 1 414 ? 18.695 8.155 3.088 1.00 46.50 414 THR A C 1
ATOM 3385 O O . THR A 1 414 ? 19.871 8.249 2.758 1.00 46.50 414 THR A O 1
ATOM 3388 N N . PHE A 1 415 ? 18.217 7.077 3.700 1.00 50.41 415 PHE A N 1
ATOM 3389 C CA . PHE A 1 415 ? 18.918 5.813 3.623 1.00 50.41 415 PHE A CA 1
ATOM 3390 C C . PHE A 1 415 ? 18.720 5.291 2.205 1.00 50.41 415 PHE A C 1
ATOM 3392 O O . PHE A 1 415 ? 17.644 4.786 1.904 1.00 50.41 415 PHE A O 1
ATOM 3399 N N . ASP A 1 416 ? 19.713 5.500 1.341 1.00 53.25 416 ASP A N 1
ATOM 3400 C CA . ASP A 1 416 ? 19.802 4.845 0.038 1.00 53.25 416 ASP A CA 1
ATOM 3401 C C . ASP A 1 416 ? 20.625 3.572 0.228 1.00 53.25 416 ASP A C 1
ATOM 3403 O O . ASP A 1 416 ? 21.855 3.589 0.313 1.00 53.25 416 ASP A O 1
ATOM 3407 N N . GLY A 1 417 ? 19.915 2.472 0.452 1.00 54.84 417 GLY A N 1
ATOM 3408 C CA . GLY A 1 417 ? 20.511 1.165 0.673 1.00 54.84 417 GLY A CA 1
ATOM 3409 C C . GLY A 1 417 ? 20.018 0.198 -0.381 1.00 54.84 417 GLY A C 1
ATOM 3410 O O . GLY A 1 417 ? 18.811 0.071 -0.586 1.00 54.84 417 GLY A O 1
ATOM 3411 N N . SER A 1 418 ? 20.955 -0.499 -1.017 1.00 57.94 418 SER A N 1
ATOM 3412 C CA . SER A 1 418 ? 20.660 -1.685 -1.814 1.00 57.94 418 SER A CA 1
ATOM 3413 C C . SER A 1 418 ? 20.933 -2.914 -0.960 1.00 57.94 418 SER A C 1
ATOM 3415 O O . SER A 1 418 ? 22.044 -3.090 -0.461 1.00 57.94 418 SER A O 1
ATOM 3417 N N . ILE A 1 419 ? 19.917 -3.748 -0.753 1.00 63.44 419 ILE A N 1
ATOM 3418 C CA . ILE A 1 419 ? 20.092 -5.045 -0.104 1.00 63.44 419 ILE A CA 1
ATOM 3419 C C . ILE A 1 419 ? 19.958 -6.112 -1.172 1.00 63.44 419 ILE A C 1
ATOM 3421 O O . ILE A 1 419 ? 18.882 -6.302 -1.742 1.00 63.44 419 ILE A O 1
ATOM 3425 N N . LEU A 1 420 ? 21.062 -6.808 -1.414 1.00 66.62 420 LEU A N 1
ATOM 3426 C CA . LEU A 1 420 ? 21.068 -8.012 -2.214 1.00 66.62 420 LEU A CA 1
ATOM 3427 C C . LEU A 1 420 ? 20.474 -9.174 -1.418 1.00 66.62 420 LEU A C 1
ATOM 3429 O O . LEU A 1 420 ? 20.870 -9.439 -0.282 1.00 66.62 420 LEU A O 1
ATOM 3433 N N . ILE A 1 421 ? 19.574 -9.908 -2.057 1.00 69.19 421 ILE A N 1
ATOM 3434 C CA . ILE A 1 421 ? 18.920 -11.078 -1.497 1.00 69.19 421 ILE A CA 1
ATOM 3435 C C . ILE A 1 421 ? 19.107 -12.242 -2.472 1.00 69.19 421 ILE A C 1
ATOM 3437 O O . ILE A 1 421 ? 18.437 -12.328 -3.502 1.00 69.19 421 ILE A O 1
ATOM 3441 N N . THR A 1 422 ? 20.047 -13.128 -2.132 1.00 67.06 422 THR A N 1
ATOM 3442 C CA . THR A 1 422 ? 20.420 -14.340 -2.890 1.00 67.06 422 THR A CA 1
ATOM 3443 C C . THR A 1 422 ? 19.984 -15.629 -2.203 1.00 67.06 422 THR A C 1
ATOM 3445 O O . THR A 1 422 ? 20.354 -16.724 -2.623 1.00 67.06 422 THR A O 1
ATOM 3448 N N . SER A 1 423 ? 19.205 -15.535 -1.129 1.00 68.25 423 SER A N 1
ATOM 3449 C CA . SER A 1 423 ? 18.539 -16.676 -0.513 1.00 68.25 423 SER A CA 1
ATOM 3450 C C . SER A 1 423 ? 17.310 -16.212 0.258 1.00 68.25 423 SER A C 1
ATOM 3452 O O . SER A 1 423 ? 17.203 -15.048 0.653 1.00 68.25 423 SER A O 1
ATOM 3454 N N . ILE A 1 424 ? 16.386 -17.132 0.544 1.00 62.62 424 ILE A N 1
ATOM 3455 C CA . ILE A 1 424 ? 15.282 -16.813 1.450 1.00 62.62 424 ILE A CA 1
ATOM 3456 C C . ILE A 1 424 ? 15.769 -16.481 2.861 1.00 62.62 424 ILE A C 1
ATOM 3458 O O . ILE A 1 424 ? 15.138 -15.698 3.565 1.00 62.62 424 ILE A O 1
ATOM 3462 N N . GLU A 1 425 ? 16.899 -17.051 3.280 1.00 67.50 425 GLU A N 1
ATOM 3463 C CA . GLU A 1 425 ? 17.481 -16.726 4.574 1.00 67.50 425 GLU A CA 1
ATOM 3464 C C . GLU A 1 425 ? 18.034 -15.302 4.553 1.00 67.50 425 GLU A C 1
ATOM 3466 O O . GLU A 1 425 ? 17.901 -14.612 5.552 1.00 67.50 425 GLU A O 1
ATOM 3471 N N . ASP A 1 426 ? 18.560 -14.817 3.424 1.00 62.25 426 ASP A N 1
ATOM 3472 C CA . ASP A 1 426 ? 18.959 -13.416 3.249 1.00 62.25 426 ASP A CA 1
ATOM 3473 C C . ASP A 1 426 ? 17.756 -12.477 3.163 1.00 62.25 426 ASP A C 1
ATOM 3475 O O . ASP A 1 426 ? 17.834 -11.360 3.665 1.00 62.25 426 ASP A O 1
ATOM 3479 N N . TYR A 1 427 ? 16.619 -12.936 2.631 1.00 66.50 427 TYR A N 1
ATOM 3480 C CA . TYR A 1 427 ? 15.355 -12.197 2.682 1.00 66.50 427 TYR A CA 1
ATOM 3481 C C . TYR A 1 427 ? 14.849 -12.080 4.116 1.00 66.50 427 TYR A C 1
ATOM 3483 O O . TYR A 1 427 ? 14.599 -10.993 4.629 1.00 66.50 427 TYR A O 1
ATOM 3491 N N . PHE A 1 428 ? 14.758 -13.202 4.829 1.00 64.00 428 PHE A N 1
ATOM 3492 C CA . PHE A 1 428 ? 14.370 -13.170 6.229 1.00 64.00 428 PHE A CA 1
ATOM 3493 C C . PHE A 1 428 ? 15.411 -12.460 7.082 1.00 64.00 428 PHE A C 1
ATOM 3495 O O . PHE A 1 428 ? 15.031 -11.828 8.058 1.00 64.00 428 PHE A O 1
ATOM 3502 N N . ARG A 1 429 ? 16.699 -12.508 6.739 1.00 65.56 429 ARG A N 1
ATOM 3503 C CA . ARG A 1 429 ? 17.760 -11.770 7.425 1.00 65.56 429 ARG A CA 1
ATOM 3504 C C . ARG A 1 429 ? 17.683 -10.287 7.113 1.00 65.56 429 ARG A C 1
ATOM 3506 O O . ARG A 1 429 ? 17.852 -9.530 8.054 1.00 65.56 429 ARG A O 1
ATOM 3513 N 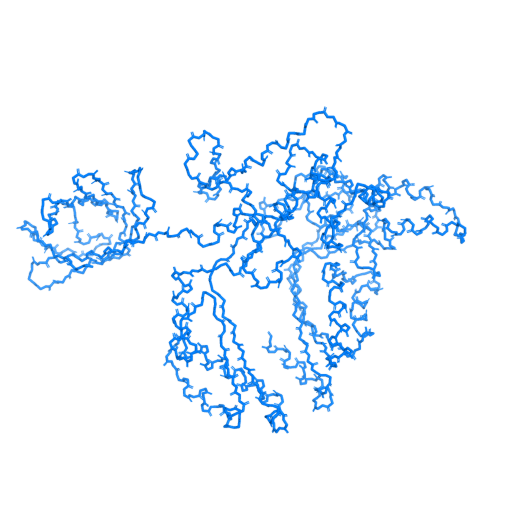N . SER A 1 430 ? 17.401 -9.838 5.894 1.00 63.12 430 SER A N 1
ATOM 3514 C CA . SER A 1 430 ? 17.233 -8.409 5.598 1.00 63.12 430 SER A CA 1
ATOM 3515 C C . SER A 1 430 ? 16.051 -7.843 6.380 1.00 63.12 430 SER A C 1
ATOM 3517 O O . SER A 1 430 ? 16.184 -6.828 7.058 1.00 63.12 430 SER A O 1
ATOM 3519 N N . ILE A 1 431 ? 14.956 -8.600 6.437 1.00 60.28 431 ILE A N 1
ATOM 3520 C CA . ILE A 1 431 ? 13.786 -8.287 7.253 1.00 60.28 431 ILE A CA 1
ATOM 3521 C C . ILE A 1 431 ? 14.113 -8.341 8.760 1.00 60.28 431 ILE A C 1
ATOM 3523 O O . ILE A 1 431 ? 13.765 -7.439 9.513 1.00 60.28 431 ILE A O 1
ATOM 3527 N N . ARG A 1 432 ? 14.810 -9.376 9.247 1.00 55.75 432 ARG A N 1
ATOM 3528 C CA . ARG A 1 432 ? 15.104 -9.578 10.685 1.00 55.75 432 ARG A CA 1
ATOM 3529 C C . ARG A 1 432 ? 16.250 -8.718 11.221 1.00 55.75 432 ARG A C 1
ATOM 3531 O O . ARG A 1 432 ? 16.240 -8.389 12.401 1.00 55.75 432 ARG A O 1
ATOM 3538 N N . THR A 1 433 ? 17.251 -8.383 10.410 1.00 50.72 433 THR A N 1
ATOM 3539 C CA . THR A 1 433 ? 18.423 -7.575 10.815 1.00 50.72 433 THR A CA 1
ATOM 3540 C C . THR A 1 433 ? 18.000 -6.142 11.075 1.00 50.72 433 THR A C 1
ATOM 3542 O O . THR A 1 433 ? 18.467 -5.527 12.029 1.00 50.72 433 THR A O 1
ATOM 3545 N N . VAL A 1 434 ? 17.034 -5.680 10.290 1.00 50.69 434 VAL A N 1
ATOM 3546 C CA . VAL A 1 434 ? 16.266 -4.471 10.535 1.00 50.69 434 VAL A CA 1
ATOM 3547 C C . VAL A 1 434 ? 15.451 -4.589 11.838 1.00 50.69 434 VAL A C 1
ATOM 3549 O O . VAL A 1 434 ? 15.508 -3.696 12.672 1.00 50.69 434 VAL A O 1
ATOM 3552 N N . ASN A 1 435 ? 14.816 -5.737 12.102 1.00 50.62 435 ASN A N 1
ATOM 3553 C CA . ASN A 1 435 ? 13.818 -5.847 13.173 1.00 50.62 435 ASN A CA 1
ATOM 3554 C C . ASN A 1 435 ? 14.303 -6.300 14.576 1.00 50.62 435 ASN A C 1
ATOM 3556 O O . ASN A 1 435 ? 13.532 -6.167 15.524 1.00 50.62 435 ASN A O 1
ATOM 3560 N N . VAL A 1 436 ? 15.498 -6.894 14.759 1.00 44.47 436 VAL A N 1
ATOM 3561 C CA . VAL A 1 436 ? 15.767 -7.712 15.980 1.00 44.47 436 VAL A CA 1
ATOM 3562 C C . VAL A 1 436 ? 17.031 -7.353 16.784 1.00 44.47 436 VAL A C 1
ATOM 3564 O O . VAL A 1 436 ? 17.189 -7.816 17.915 1.00 44.47 436 VAL A O 1
ATOM 3567 N N . ARG A 1 437 ? 17.951 -6.505 16.305 1.00 37.75 437 ARG A N 1
ATOM 3568 C CA . ARG A 1 437 ? 19.178 -6.202 17.078 1.00 37.75 437 ARG A CA 1
ATOM 3569 C C . ARG A 1 437 ? 19.074 -4.885 17.853 1.00 37.75 437 ARG A C 1
ATOM 3571 O O . ARG A 1 437 ? 19.090 -3.831 17.236 1.00 37.75 437 ARG A O 1
ATOM 3578 N N . LYS A 1 438 ? 19.022 -5.011 19.192 1.00 39.25 438 LYS A N 1
ATOM 3579 C CA . LYS A 1 438 ? 19.238 -4.005 20.261 1.00 39.25 438 LYS A CA 1
ATOM 3580 C C . LYS A 1 438 ? 18.629 -2.615 20.002 1.00 39.25 438 LYS A C 1
ATOM 3582 O O . LYS A 1 438 ? 19.195 -1.838 19.251 1.00 39.25 438 LYS A O 1
ATOM 3587 N N . SER A 1 439 ? 17.518 -2.320 20.690 1.00 37.47 439 SER A N 1
ATOM 3588 C CA . SER A 1 439 ? 16.997 -0.972 21.012 1.00 37.47 439 SER A CA 1
ATOM 3589 C C . SER A 1 439 ? 17.457 0.150 20.066 1.00 37.47 439 SER A C 1
ATOM 3591 O O . SER A 1 439 ? 18.373 0.899 20.401 1.00 37.47 439 SER A O 1
ATOM 3593 N N . GLY A 1 440 ? 16.850 0.248 18.881 1.00 40.69 440 GLY A N 1
ATOM 3594 C CA . GLY A 1 440 ? 17.154 1.340 17.948 1.00 40.69 440 GLY A CA 1
ATOM 3595 C C . GLY A 1 440 ? 16.919 1.046 16.469 1.00 40.69 440 GLY A C 1
ATOM 3596 O O . GLY A 1 440 ? 16.906 1.987 15.684 1.00 40.69 440 GLY A O 1
ATOM 3597 N N . ASN A 1 441 ? 16.708 -0.214 16.078 1.00 40.75 441 ASN A N 1
ATOM 3598 C CA . ASN A 1 441 ? 16.504 -0.555 14.672 1.00 40.75 441 ASN A CA 1
ATOM 3599 C C . ASN A 1 441 ? 15.021 -0.658 14.280 1.00 40.75 441 ASN A C 1
ATOM 3601 O O . ASN A 1 441 ? 14.143 -0.987 15.079 1.00 40.75 441 ASN A O 1
ATOM 3605 N N . TRP A 1 442 ? 14.797 -0.254 13.036 1.00 42.97 442 TRP A N 1
ATOM 3606 C CA . TRP A 1 442 ? 13.544 0.105 12.380 1.00 42.97 442 TRP A CA 1
ATOM 3607 C C . TRP A 1 442 ? 12.631 -1.119 12.122 1.00 42.97 442 TRP A C 1
ATOM 3609 O O . TRP A 1 442 ? 13.129 -2.226 12.009 1.00 42.97 442 TRP A O 1
ATOM 3619 N N . LEU A 1 443 ? 11.298 -0.952 12.071 1.00 51.44 443 LEU A N 1
ATOM 3620 C CA . LEU A 1 443 ? 10.321 -2.069 12.082 1.00 51.44 443 LEU A CA 1
ATOM 3621 C C . LEU A 1 443 ? 9.426 -2.198 10.831 1.00 51.44 443 LEU A C 1
ATOM 3623 O O . LEU A 1 443 ? 8.381 -2.848 10.879 1.00 51.44 443 LEU A O 1
ATOM 3627 N N . GLY A 1 444 ? 9.740 -1.548 9.711 1.00 48.91 444 GLY A N 1
ATOM 3628 C CA . GLY A 1 444 ? 8.715 -1.337 8.685 1.00 48.91 444 GLY A CA 1
ATOM 3629 C C . GLY A 1 444 ? 8.504 -2.483 7.702 1.00 48.91 444 GLY A C 1
ATOM 3630 O O . GLY A 1 444 ? 9.036 -2.456 6.603 1.00 48.91 444 GLY A O 1
ATOM 3631 N N . ILE A 1 445 ? 7.578 -3.390 8.007 1.00 50.38 445 ILE A N 1
ATOM 3632 C CA . ILE A 1 445 ? 6.771 -4.070 6.983 1.00 50.38 445 ILE A CA 1
ATOM 3633 C C . ILE A 1 445 ? 5.335 -4.187 7.505 1.00 50.38 445 ILE A C 1
ATOM 3635 O O . ILE A 1 445 ? 5.097 -4.862 8.498 1.00 50.38 445 ILE A O 1
ATOM 3639 N N . ASP A 1 446 ? 4.367 -3.558 6.827 1.00 48.97 446 ASP A N 1
ATOM 3640 C CA . ASP A 1 446 ? 2.937 -3.803 7.070 1.00 48.97 446 ASP A CA 1
ATOM 3641 C C . ASP A 1 446 ? 2.481 -5.063 6.300 1.00 48.97 446 ASP A C 1
ATOM 3643 O O . ASP A 1 446 ? 2.798 -5.285 5.124 1.00 48.97 446 ASP A O 1
ATOM 3647 N N . ARG A 1 447 ? 1.701 -5.905 6.979 1.00 44.19 447 ARG A N 1
ATOM 3648 C CA . ARG A 1 447 ? 1.281 -7.266 6.613 1.00 44.19 447 ARG A CA 1
ATOM 3649 C C . ARG A 1 447 ? 0.562 -7.378 5.262 1.00 44.19 447 ARG A C 1
ATOM 3651 O O . ARG A 1 447 ? 0.560 -8.445 4.648 1.00 44.19 447 ARG A O 1
ATOM 3658 N N . ARG A 1 448 ? -0.070 -6.302 4.777 1.00 45.12 448 ARG A N 1
ATOM 3659 C CA . ARG A 1 448 ? -0.794 -6.327 3.487 1.00 45.12 448 ARG A CA 1
ATOM 3660 C C . ARG A 1 448 ? 0.132 -6.529 2.291 1.00 45.12 448 ARG A C 1
ATOM 3662 O O . ARG A 1 448 ? -0.314 -7.051 1.271 1.00 45.12 448 ARG A O 1
ATOM 3669 N N . HIS A 1 449 ? 1.407 -6.186 2.446 1.00 45.25 449 HIS A N 1
ATOM 3670 C CA . HIS A 1 449 ? 2.436 -6.474 1.464 1.00 45.25 449 HIS A CA 1
ATOM 3671 C C . HIS A 1 449 ? 3.083 -7.850 1.696 1.00 45.25 449 HIS A C 1
ATOM 3673 O O . HIS A 1 449 ? 3.254 -8.584 0.728 1.00 45.25 449 HIS A O 1
ATOM 3679 N N . SER A 1 450 ? 3.312 -8.285 2.941 1.00 52.03 450 SER A N 1
ATOM 3680 C CA . SER A 1 450 ? 4.170 -9.446 3.241 1.00 52.03 450 SER A CA 1
ATOM 3681 C C . SER A 1 450 ? 3.655 -10.821 2.793 1.00 52.03 450 SER A C 1
ATOM 3683 O O . SER A 1 450 ? 4.460 -11.620 2.348 1.00 52.03 450 SER A O 1
ATOM 3685 N N . GLN A 1 451 ? 2.359 -11.153 2.846 1.00 50.94 451 GLN A N 1
ATOM 3686 C CA . GLN A 1 451 ? 1.923 -12.517 2.467 1.00 50.94 451 GLN A CA 1
ATOM 3687 C C . GLN A 1 451 ? 1.956 -12.761 0.950 1.00 50.94 451 GLN A C 1
ATOM 3689 O O . GLN A 1 451 ? 2.391 -13.822 0.492 1.00 50.94 451 GLN A O 1
ATOM 3694 N N . LYS A 1 452 ? 1.526 -11.763 0.168 1.00 54.62 452 LYS A N 1
ATOM 3695 C CA . LYS A 1 452 ? 1.641 -11.793 -1.295 1.00 54.62 452 LYS A CA 1
ATOM 3696 C C . LYS A 1 452 ? 3.094 -11.653 -1.731 1.00 54.62 452 LYS A C 1
ATOM 3698 O O . LYS A 1 452 ? 3.493 -12.397 -2.612 1.00 54.62 452 LYS A O 1
ATOM 3703 N N . LEU A 1 453 ? 3.880 -10.791 -1.081 1.00 59.50 453 LEU A N 1
ATOM 3704 C CA . LEU A 1 453 ? 5.314 -10.677 -1.350 1.00 59.50 453 LEU A CA 1
ATOM 3705 C C . LEU A 1 453 ? 6.086 -11.925 -0.973 1.00 59.50 453 LEU A C 1
ATOM 3707 O O . LEU A 1 453 ? 6.938 -12.307 -1.740 1.00 59.50 453 LEU A O 1
ATOM 3711 N N . VAL A 1 454 ? 5.781 -12.604 0.132 1.00 60.03 454 VAL A N 1
ATOM 3712 C CA . VAL A 1 454 ? 6.441 -13.871 0.476 1.00 60.03 454 VAL A CA 1
ATOM 3713 C C . VAL A 1 454 ? 6.066 -14.946 -0.536 1.00 60.03 454 VAL A C 1
ATOM 3715 O O . VAL A 1 454 ? 6.937 -15.685 -0.968 1.00 60.03 454 VAL A O 1
ATOM 3718 N N . THR A 1 455 ? 4.803 -15.023 -0.964 1.00 62.00 455 THR A N 1
ATOM 3719 C CA . THR A 1 455 ? 4.386 -16.000 -1.987 1.00 62.00 455 THR A CA 1
ATOM 3720 C C . THR A 1 455 ? 5.022 -15.697 -3.346 1.00 62.00 455 THR A C 1
ATOM 3722 O O . THR A 1 455 ? 5.544 -16.604 -3.983 1.00 62.00 455 THR A O 1
ATOM 3725 N N . GLU A 1 456 ? 5.035 -14.432 -3.774 1.00 65.88 456 GLU A N 1
ATOM 3726 C CA . GLU A 1 456 ? 5.728 -14.000 -4.994 1.00 65.88 456 GLU A CA 1
ATOM 3727 C C . GLU A 1 456 ? 7.241 -14.134 -4.882 1.00 65.88 456 GLU A C 1
ATOM 3729 O O . GLU A 1 456 ? 7.879 -14.523 -5.851 1.00 65.88 456 GLU A O 1
ATOM 3734 N N . PHE A 1 457 ? 7.811 -13.893 -3.705 1.00 67.81 457 PHE A N 1
ATOM 3735 C CA . PHE A 1 457 ? 9.218 -14.123 -3.424 1.00 67.81 457 PHE A CA 1
ATOM 3736 C C . PHE A 1 457 ? 9.521 -15.603 -3.567 1.00 67.81 457 PHE A C 1
ATOM 3738 O O . PHE A 1 457 ? 10.403 -15.954 -4.328 1.00 67.81 457 PHE A O 1
ATOM 3745 N N . TYR A 1 458 ? 8.752 -16.492 -2.937 1.00 67.00 458 TYR A N 1
ATOM 3746 C CA . TYR A 1 458 ? 8.924 -17.934 -3.106 1.00 67.00 458 TYR A CA 1
ATOM 3747 C C . TYR A 1 458 ? 8.805 -18.359 -4.570 1.00 67.00 458 TYR A C 1
ATOM 3749 O O . TYR A 1 458 ? 9.629 -19.138 -5.042 1.00 67.00 458 TYR A O 1
ATOM 3757 N N . ARG A 1 459 ? 7.803 -17.839 -5.287 1.00 70.56 459 ARG A N 1
ATOM 3758 C CA . ARG A 1 459 ? 7.590 -18.124 -6.708 1.00 70.56 459 ARG A CA 1
ATOM 3759 C C . ARG A 1 459 ? 8.810 -17.695 -7.529 1.00 70.56 459 ARG A C 1
ATOM 3761 O O . ARG A 1 459 ? 9.463 -18.530 -8.139 1.00 70.56 459 ARG A O 1
ATOM 3768 N N . ARG A 1 460 ? 9.180 -16.417 -7.469 1.00 68.38 460 ARG A N 1
ATOM 3769 C CA . ARG A 1 460 ? 10.266 -15.835 -8.271 1.00 68.38 460 ARG A CA 1
ATOM 3770 C C . ARG A 1 460 ? 11.638 -16.366 -7.876 1.00 68.38 460 ARG A C 1
ATOM 3772 O O . ARG A 1 460 ? 12.454 -16.674 -8.733 1.00 68.38 460 ARG A O 1
ATOM 3779 N N . PHE A 1 461 ? 11.882 -16.512 -6.581 1.00 68.06 461 PHE A N 1
ATOM 3780 C CA . PHE A 1 461 ? 13.172 -16.928 -6.053 1.00 68.06 461 PHE A CA 1
ATOM 3781 C C . PHE A 1 461 ? 13.447 -18.417 -6.309 1.00 68.06 461 PHE A C 1
ATOM 3783 O O . PHE A 1 461 ? 14.529 -18.766 -6.767 1.00 68.06 461 PHE A O 1
ATOM 3790 N N . TYR A 1 462 ? 12.473 -19.304 -6.060 1.00 63.31 462 TYR A N 1
ATOM 3791 C CA . TYR A 1 462 ? 12.690 -20.756 -6.151 1.00 63.31 462 TYR A CA 1
ATOM 3792 C C . TYR A 1 462 ? 12.170 -21.417 -7.422 1.00 63.31 462 TYR A C 1
ATOM 3794 O O . TYR A 1 462 ? 12.722 -22.437 -7.825 1.00 63.31 462 TYR A O 1
ATOM 3802 N N . GLN A 1 463 ? 11.089 -20.910 -8.017 1.00 68.69 463 GLN A N 1
ATOM 3803 C CA . GLN A 1 463 ? 10.564 -21.488 -9.259 1.00 68.69 463 GLN A CA 1
ATOM 3804 C C . GLN A 1 463 ? 11.237 -20.849 -10.465 1.00 68.69 463 GLN A C 1
ATOM 3806 O O . GLN A 1 463 ? 11.620 -21.557 -11.392 1.00 68.69 463 GLN A O 1
ATOM 3811 N N . ASP A 1 464 ? 11.433 -19.532 -10.411 1.00 68.88 464 ASP A N 1
ATOM 3812 C CA . ASP A 1 464 ? 11.933 -18.783 -11.559 1.00 68.88 464 ASP A CA 1
ATOM 3813 C C . ASP A 1 464 ? 13.458 -18.520 -11.484 1.00 68.88 464 ASP A C 1
ATOM 3815 O O . ASP A 1 464 ? 14.030 -18.019 -12.446 1.00 68.88 464 ASP A O 1
ATOM 3819 N N . ASN A 1 465 ? 14.134 -18.884 -10.382 1.00 78.12 465 ASN A N 1
ATOM 3820 C CA . ASN A 1 465 ? 15.564 -18.632 -10.123 1.00 78.12 465 ASN A CA 1
ATOM 3821 C C . ASN A 1 465 ? 15.956 -17.149 -10.244 1.00 78.12 465 ASN A C 1
ATOM 3823 O O . ASN A 1 465 ? 16.881 -16.802 -10.977 1.00 78.12 465 ASN A O 1
ATOM 3827 N N . TYR A 1 466 ? 15.243 -16.266 -9.544 1.00 77.38 466 TYR A N 1
ATOM 3828 C CA . TYR A 1 466 ? 15.562 -14.839 -9.476 1.00 77.38 466 TYR A CA 1
ATOM 3829 C C . TYR A 1 466 ? 16.217 -14.476 -8.144 1.00 77.38 466 TYR A C 1
ATOM 3831 O O . TYR A 1 466 ? 15.766 -14.880 -7.078 1.00 77.38 466 TYR A O 1
ATOM 3839 N N . ASN A 1 467 ? 17.216 -13.609 -8.206 1.00 76.50 467 ASN A N 1
ATOM 3840 C CA . ASN A 1 467 ? 17.693 -12.806 -7.095 1.00 76.50 467 ASN A CA 1
ATOM 3841 C C . ASN A 1 467 ? 16.923 -11.479 -7.021 1.00 76.50 467 ASN A C 1
ATOM 3843 O O . ASN A 1 467 ? 16.305 -11.023 -7.988 1.00 76.50 467 ASN A O 1
ATOM 3847 N N . LEU A 1 468 ? 16.971 -10.849 -5.851 1.00 77.56 468 LEU A N 1
ATOM 3848 C CA . LEU A 1 468 ? 16.280 -9.595 -5.575 1.00 77.56 468 LEU A CA 1
ATOM 3849 C C . LEU A 1 468 ? 17.278 -8.551 -5.076 1.00 77.56 468 LEU A C 1
ATOM 3851 O O . LEU A 1 468 ? 18.010 -8.801 -4.120 1.00 77.56 468 LEU A O 1
ATOM 3855 N N . VAL A 1 469 ? 17.263 -7.364 -5.680 1.00 75.94 469 VAL A N 1
ATOM 3856 C CA . VAL A 1 469 ? 17.814 -6.155 -5.062 1.00 75.94 469 VAL A CA 1
ATOM 3857 C C . VAL A 1 469 ? 16.664 -5.294 -4.564 1.00 75.94 469 VAL A C 1
ATOM 3859 O O . VAL A 1 469 ? 15.791 -4.884 -5.332 1.00 75.94 469 VAL A O 1
ATOM 3862 N N . LEU A 1 470 ? 16.676 -5.011 -3.265 1.00 70.38 470 LEU A N 1
ATOM 3863 C CA . LEU A 1 470 ? 15.768 -4.058 -2.642 1.00 70.38 470 LEU A CA 1
ATOM 3864 C C . LEU A 1 470 ? 16.449 -2.706 -2.521 1.00 70.38 470 LEU A C 1
ATOM 3866 O O . LEU A 1 470 ? 17.476 -2.601 -1.853 1.00 70.38 470 LEU A O 1
ATOM 3870 N N . ARG A 1 471 ? 15.834 -1.679 -3.105 1.00 71.06 471 ARG A N 1
ATOM 3871 C CA . ARG A 1 471 ? 16.131 -0.282 -2.803 1.00 71.06 471 ARG A CA 1
ATOM 3872 C C . ARG A 1 471 ? 15.081 0.274 -1.878 1.00 71.06 471 ARG A C 1
ATOM 3874 O O . ARG A 1 471 ? 13.883 0.105 -2.109 1.00 71.06 471 ARG A O 1
ATOM 3881 N N . MET A 1 472 ? 15.538 1.009 -0.884 1.00 71.50 472 MET A N 1
ATOM 3882 C CA . MET A 1 472 ? 14.668 1.763 -0.005 1.00 71.50 472 MET A CA 1
ATOM 3883 C C . MET A 1 472 ? 15.052 3.233 -0.079 1.00 71.50 472 MET A C 1
ATOM 3885 O O . MET A 1 472 ? 16.230 3.561 -0.111 1.00 71.50 472 MET A O 1
ATOM 3889 N N . LYS A 1 473 ? 14.051 4.111 -0.073 1.00 73.56 473 LYS A N 1
ATOM 3890 C CA . LYS A 1 473 ? 14.220 5.525 0.248 1.00 73.56 473 LYS A CA 1
ATOM 3891 C C . LYS A 1 473 ? 13.245 5.885 1.352 1.00 73.56 473 LYS A C 1
ATOM 3893 O O . LYS A 1 473 ? 12.038 5.698 1.202 1.00 73.56 473 LYS A O 1
ATOM 3898 N N . GLN A 1 474 ? 13.764 6.424 2.446 1.00 70.88 474 GLN A N 1
ATOM 3899 C CA . GLN A 1 474 ? 12.970 6.842 3.596 1.00 70.88 474 GLN A CA 1
ATOM 3900 C C . GLN A 1 474 ? 13.041 8.358 3.786 1.00 70.88 474 GLN A C 1
ATOM 3902 O O . GLN A 1 474 ? 14.034 9.008 3.465 1.00 70.88 474 GLN A O 1
ATOM 3907 N N . ILE A 1 475 ? 11.956 8.922 4.306 1.00 76.50 475 ILE A N 1
ATOM 3908 C CA . ILE A 1 475 ? 11.883 10.287 4.809 1.00 76.50 475 ILE A CA 1
ATOM 3909 C C . ILE A 1 475 ? 11.285 10.203 6.212 1.00 76.50 475 ILE A C 1
ATOM 3911 O O . ILE A 1 475 ? 10.150 9.758 6.370 1.00 76.50 475 ILE A O 1
ATOM 3915 N N . GLY A 1 476 ? 12.048 10.617 7.223 1.00 81.62 476 GLY A N 1
ATOM 3916 C CA . GLY A 1 476 ? 11.557 10.835 8.585 1.00 81.62 476 GLY A CA 1
ATOM 3917 C C . GLY A 1 476 ? 11.272 12.318 8.818 1.00 81.62 476 GLY A C 1
ATOM 3918 O O . GLY A 1 476 ? 12.059 13.164 8.403 1.00 81.62 476 GLY A O 1
ATOM 3919 N N . TRP A 1 477 ? 10.146 12.632 9.452 1.00 83.38 477 TRP A N 1
ATOM 3920 C CA . TRP A 1 477 ? 9.754 13.989 9.851 1.00 83.38 477 TRP A CA 1
ATOM 3921 C C . TRP A 1 477 ? 9.972 14.226 11.346 1.00 83.38 477 TRP A C 1
ATOM 3923 O O . TRP A 1 477 ? 10.432 15.292 11.752 1.00 83.38 477 TRP A O 1
ATOM 3933 N N . TYR A 1 478 ? 9.671 13.223 12.168 1.00 89.50 478 TYR A N 1
ATOM 3934 C CA . TYR A 1 478 ? 9.944 13.243 13.601 1.00 89.50 478 TYR A CA 1
ATOM 3935 C C . TYR A 1 478 ? 10.049 11.824 14.154 1.00 89.50 478 TYR A C 1
ATOM 3937 O O . TYR A 1 478 ? 9.514 10.874 13.585 1.00 89.50 478 TYR A O 1
ATOM 3945 N N . THR A 1 479 ? 10.701 11.680 15.299 1.00 90.31 479 THR A N 1
ATOM 3946 C CA . THR A 1 479 ? 10.699 10.458 16.100 1.00 90.31 479 THR A CA 1
ATOM 3947 C C . THR A 1 479 ? 9.690 10.615 17.229 1.00 90.31 479 THR A C 1
ATOM 3949 O O . THR A 1 479 ? 9.786 11.550 18.022 1.00 90.31 479 THR A O 1
ATOM 3952 N N . LEU A 1 480 ? 8.741 9.688 17.326 1.00 93.56 480 LEU A N 1
ATOM 3953 C CA . LEU A 1 480 ? 7.834 9.567 18.465 1.00 93.56 480 LEU A CA 1
ATOM 3954 C C . LEU A 1 480 ? 8.327 8.430 19.357 1.00 93.56 480 LEU A C 1
ATOM 3956 O O . LEU A 1 480 ? 8.571 7.329 18.867 1.00 93.56 480 LEU A O 1
ATOM 3960 N N . SER A 1 481 ? 8.459 8.678 20.657 1.00 94.31 481 SER A N 1
ATOM 3961 C CA . SER A 1 481 ? 8.954 7.680 21.611 1.00 94.31 481 SER A CA 1
ATOM 3962 C C . SER A 1 481 ? 8.181 7.717 22.920 1.00 94.31 481 SER A C 1
ATOM 3964 O O . SER A 1 481 ? 7.665 8.766 23.294 1.00 94.31 481 SER A O 1
ATOM 3966 N N . VAL A 1 482 ? 8.134 6.586 23.626 1.00 93.31 482 VAL A N 1
ATOM 3967 C CA . VAL A 1 482 ? 7.699 6.530 25.028 1.00 93.31 482 VAL A CA 1
ATOM 3968 C C . VAL A 1 482 ? 8.877 6.784 25.964 1.00 93.31 482 VAL A C 1
ATOM 3970 O O . VAL A 1 482 ? 10.020 6.436 25.656 1.00 93.31 482 VAL A O 1
ATOM 3973 N N . THR A 1 483 ? 8.615 7.362 27.130 1.00 88.75 483 THR A N 1
ATOM 3974 C CA . THR A 1 483 ? 9.610 7.536 28.187 1.00 88.75 483 THR A CA 1
ATOM 3975 C C . THR A 1 483 ? 10.097 6.179 28.688 1.00 88.75 483 THR A C 1
ATOM 3977 O O . THR A 1 483 ? 9.309 5.289 29.011 1.00 88.75 483 THR A O 1
ATOM 3980 N N . ALA A 1 484 ? 11.420 6.018 28.777 1.00 82.12 484 ALA A N 1
ATOM 3981 C CA . ALA A 1 484 ? 12.023 4.805 29.328 1.00 82.12 484 ALA A CA 1
ATOM 3982 C C . ALA A 1 484 ? 11.777 4.680 30.842 1.00 82.12 484 ALA A C 1
ATOM 3984 O O . ALA A 1 484 ? 11.699 3.572 31.365 1.00 82.12 484 ALA A O 1
ATOM 3985 N N . PHE A 1 485 ? 11.658 5.811 31.549 1.00 79.88 485 PHE A N 1
ATOM 3986 C CA . PHE A 1 485 ? 11.286 5.853 32.959 1.00 79.88 485 PHE A CA 1
ATOM 3987 C C . PHE A 1 485 ? 10.819 7.268 33.385 1.00 79.88 485 PHE A C 1
ATOM 3989 O O . PHE A 1 485 ? 11.498 8.234 33.035 1.00 79.88 485 PHE A O 1
ATOM 3996 N N . PRO A 1 486 ? 9.720 7.410 34.156 1.00 87.56 486 PRO A N 1
ATOM 3997 C CA . PRO A 1 486 ? 8.737 6.363 34.424 1.00 87.56 486 PRO A CA 1
ATOM 3998 C C . PRO A 1 486 ? 8.051 5.935 33.121 1.00 87.56 486 PRO A C 1
ATOM 4000 O O . PRO A 1 486 ? 7.878 6.741 32.205 1.00 87.56 486 PRO A O 1
ATOM 4003 N N . TYR A 1 487 ? 7.690 4.656 33.023 1.00 87.81 487 TYR A N 1
ATOM 4004 C CA . TYR A 1 487 ? 6.905 4.188 31.884 1.00 87.81 487 TYR A CA 1
ATOM 4005 C C . TYR A 1 487 ? 5.520 4.839 31.898 1.00 87.81 487 TYR A C 1
ATOM 4007 O O . TYR A 1 487 ? 4.974 5.084 32.983 1.00 87.81 487 TYR A O 1
ATOM 4015 N N . PRO A 1 488 ? 4.915 5.070 30.722 1.00 93.12 488 PRO A N 1
ATOM 4016 C CA . PRO A 1 488 ? 3.532 5.499 30.665 1.00 93.12 488 PRO A CA 1
ATOM 4017 C C . PRO A 1 488 ? 2.599 4.514 31.372 1.00 93.12 488 PRO A C 1
ATOM 4019 O O . PRO A 1 488 ? 2.869 3.313 31.475 1.00 93.12 488 PRO A O 1
ATOM 4022 N N . LYS A 1 489 ? 1.457 5.025 31.838 1.00 94.75 489 LYS A N 1
ATOM 4023 C CA . LYS A 1 489 ? 0.429 4.208 32.486 1.00 94.75 489 LYS A CA 1
ATOM 4024 C C . LYS A 1 489 ? -0.019 3.087 31.544 1.00 94.75 489 LYS A C 1
ATOM 4026 O O . LYS A 1 489 ? -0.261 3.333 30.364 1.00 94.75 489 LYS A O 1
ATOM 4031 N N . LEU A 1 490 ? -0.162 1.867 32.062 1.00 95.44 490 LEU A N 1
ATOM 4032 C CA . LEU A 1 490 ? -0.694 0.755 31.278 1.00 95.44 490 LEU A CA 1
ATOM 4033 C C . LEU A 1 490 ? -2.152 1.014 30.880 1.00 95.44 490 LEU A C 1
ATOM 4035 O O . LEU A 1 490 ? -2.957 1.524 31.663 1.00 95.44 490 LEU A O 1
ATOM 4039 N N . ASN A 1 491 ? -2.499 0.597 29.665 1.00 93.44 491 ASN A N 1
ATOM 4040 C CA . ASN A 1 491 ? -3.876 0.504 29.218 1.00 93.44 491 ASN A CA 1
ATOM 4041 C C . ASN A 1 491 ? -4.647 -0.405 30.196 1.00 93.44 491 ASN A C 1
ATOM 4043 O O . ASN A 1 491 ? -4.151 -1.491 30.512 1.00 93.44 491 ASN A O 1
ATOM 4047 N N . PRO A 1 492 ? -5.863 -0.037 30.644 1.00 92.38 492 PRO A N 1
ATOM 4048 C CA . PRO A 1 492 ? -6.633 -0.856 31.582 1.00 92.38 492 PRO A CA 1
ATOM 4049 C C . PRO A 1 492 ? -6.808 -2.313 31.130 1.00 92.38 492 PRO A C 1
ATOM 4051 O O . PRO A 1 492 ? -6.736 -3.232 31.941 1.00 92.38 492 PRO A O 1
ATOM 4054 N N . THR A 1 493 ? -6.963 -2.537 29.824 1.00 87.56 493 THR A N 1
ATOM 4055 C CA . THR A 1 493 ? -7.091 -3.880 29.238 1.00 87.56 493 THR A CA 1
ATOM 4056 C C . THR A 1 493 ? -5.793 -4.672 29.376 1.00 87.56 493 THR A C 1
ATOM 4058 O O . THR A 1 493 ? -5.822 -5.843 29.748 1.00 87.56 493 THR A O 1
ATOM 4061 N N . ALA A 1 494 ? -4.650 -4.031 29.113 1.00 91.69 494 ALA A N 1
ATOM 4062 C CA . ALA A 1 494 ? -3.337 -4.646 29.278 1.00 91.69 494 ALA A CA 1
ATOM 4063 C C . ALA A 1 494 ? -3.068 -4.965 30.753 1.00 91.69 494 ALA A C 1
ATOM 4065 O O . ALA A 1 494 ? -2.667 -6.079 31.067 1.00 91.69 494 ALA A O 1
ATOM 4066 N N . GLN A 1 495 ? -3.371 -4.036 31.665 1.00 94.75 495 GLN A N 1
ATOM 4067 C CA . GLN A 1 495 ? -3.231 -4.247 33.107 1.00 94.75 495 GLN A CA 1
ATOM 4068 C C . GLN A 1 495 ? -4.045 -5.454 33.592 1.00 94.75 495 GLN A C 1
ATOM 4070 O O . GLN A 1 495 ? -3.525 -6.294 34.323 1.00 94.75 495 GLN A O 1
ATOM 4075 N N . ILE A 1 496 ? -5.309 -5.569 33.167 1.00 90.62 496 ILE A N 1
ATOM 4076 C CA . ILE A 1 496 ? -6.158 -6.723 33.490 1.00 90.62 496 ILE A CA 1
ATOM 4077 C C . ILE A 1 496 ? -5.548 -8.006 32.921 1.00 90.62 496 ILE A C 1
ATOM 4079 O O . ILE A 1 496 ? -5.499 -9.015 33.619 1.00 90.62 496 ILE A O 1
ATOM 4083 N N . ALA A 1 497 ? -5.074 -7.986 31.675 1.00 91.62 497 ALA A N 1
ATOM 4084 C CA . ALA A 1 497 ? -4.450 -9.154 31.064 1.00 91.62 497 ALA A CA 1
ATOM 4085 C C . ALA A 1 497 ? -3.191 -9.594 31.827 1.00 91.62 497 ALA A C 1
ATOM 4087 O O . ALA A 1 497 ? -3.065 -10.777 32.124 1.00 91.62 497 ALA A O 1
ATOM 4088 N N . PHE A 1 498 ? -2.319 -8.656 32.213 1.00 93.62 498 PHE A N 1
ATOM 4089 C CA . PHE A 1 498 ? -1.133 -8.932 33.029 1.00 93.62 498 PHE A CA 1
ATOM 4090 C C . PHE A 1 498 ? -1.490 -9.549 34.380 1.00 93.62 498 PHE A C 1
ATOM 4092 O O . PHE A 1 498 ? -0.901 -10.554 34.764 1.00 93.62 498 PHE A O 1
ATOM 4099 N N . ASN A 1 499 ? -2.485 -8.995 35.072 1.00 95.12 499 ASN A N 1
ATOM 4100 C CA . ASN A 1 499 ? -2.915 -9.497 36.379 1.00 95.12 499 ASN A CA 1
ATOM 4101 C C . ASN A 1 499 ? -3.525 -10.910 36.310 1.00 95.12 499 ASN A C 1
ATOM 4103 O O . ASN A 1 499 ? -3.588 -11.590 37.329 1.00 95.12 499 ASN A O 1
ATOM 4107 N N . ASN A 1 500 ? -3.989 -11.341 35.132 1.00 92.25 500 ASN A N 1
ATOM 4108 C CA . ASN A 1 500 ? -4.558 -12.671 34.901 1.00 92.25 500 ASN A CA 1
ATOM 4109 C C . ASN A 1 500 ? -3.543 -13.688 34.352 1.00 92.25 500 ASN A C 1
ATOM 4111 O O . ASN A 1 500 ? -3.913 -14.838 34.107 1.00 92.25 500 ASN A O 1
ATOM 4115 N N . LEU A 1 501 ? -2.286 -13.296 34.120 1.00 93.00 501 LEU A N 1
ATOM 4116 C CA . LEU A 1 501 ? -1.252 -14.248 33.727 1.00 93.00 501 LEU A CA 1
ATOM 4117 C C . LEU A 1 501 ? -0.863 -15.135 34.923 1.00 93.00 501 LEU A C 1
ATOM 4119 O O . LEU A 1 501 ? -0.751 -14.633 36.044 1.00 93.00 501 LEU A O 1
ATOM 4123 N N . PRO A 1 502 ? -0.617 -16.441 34.708 1.00 94.50 502 PRO A N 1
ATOM 4124 C CA . PRO A 1 502 ? -0.062 -17.303 35.743 1.00 94.50 502 PRO A CA 1
ATOM 4125 C C . PRO A 1 502 ? 1.275 -16.762 36.255 1.00 94.50 502 PRO A C 1
ATOM 4127 O O . PRO A 1 502 ? 2.093 -16.266 35.479 1.00 94.50 502 PRO A O 1
ATOM 4130 N N . THR A 1 503 ? 1.532 -16.911 37.556 1.00 94.56 503 THR A N 1
ATOM 4131 C CA . THR A 1 503 ? 2.786 -16.458 38.186 1.00 94.56 503 THR A CA 1
ATOM 4132 C C . THR A 1 503 ? 4.020 -17.177 37.629 1.00 94.56 503 THR A C 1
ATOM 4134 O O . THR A 1 503 ? 5.107 -16.605 37.605 1.00 94.56 503 THR A O 1
ATOM 4137 N N . TYR A 1 504 ? 3.853 -18.414 37.151 1.00 93.12 504 TYR A N 1
ATOM 4138 C CA . TYR A 1 504 ? 4.907 -19.225 36.549 1.00 93.12 504 TYR A CA 1
ATOM 4139 C C . TYR A 1 504 ? 4.448 -19.767 35.199 1.00 93.12 504 TYR A C 1
ATOM 4141 O O . TYR A 1 504 ? 3.271 -20.056 34.998 1.00 93.12 504 TYR A O 1
ATOM 4149 N N . PHE A 1 505 ? 5.382 -19.933 34.267 1.00 93.12 505 PHE A N 1
ATOM 4150 C CA . PHE A 1 505 ? 5.086 -20.601 33.007 1.00 93.12 505 PHE A CA 1
ATOM 4151 C C . PHE A 1 505 ? 4.968 -22.118 33.223 1.00 93.12 505 PHE A C 1
ATOM 4153 O O . PHE A 1 505 ? 5.941 -22.768 33.602 1.00 93.12 505 PHE A O 1
ATOM 4160 N N . ASP A 1 506 ? 3.795 -22.678 32.926 1.00 93.69 506 ASP A N 1
ATOM 4161 C CA . ASP A 1 506 ? 3.542 -24.119 32.818 1.00 93.69 506 ASP A CA 1
ATOM 4162 C C . ASP A 1 506 ? 2.955 -24.412 31.423 1.00 93.69 506 ASP A C 1
ATOM 4164 O O . ASP A 1 506 ? 2.167 -23.633 30.876 1.00 93.69 506 ASP A O 1
ATOM 4168 N N . ILE A 1 507 ? 3.320 -25.556 30.838 1.00 94.38 507 ILE A N 1
ATOM 4169 C CA . ILE A 1 507 ? 2.767 -26.058 29.571 1.00 94.38 507 ILE A CA 1
ATOM 4170 C C . ILE A 1 507 ? 1.235 -26.165 29.642 1.00 94.38 507 ILE A C 1
ATOM 4172 O O . ILE A 1 507 ? 0.560 -25.944 28.634 1.00 94.38 507 ILE A O 1
ATOM 4176 N N . LYS A 1 508 ? 0.669 -26.450 30.821 1.00 94.69 508 LYS A N 1
ATOM 4177 C CA . LYS A 1 508 ? -0.787 -26.496 31.040 1.00 94.69 508 LYS A CA 1
ATOM 4178 C C . LYS A 1 508 ? -1.466 -25.151 30.760 1.00 94.69 508 LYS A C 1
ATOM 4180 O O . LYS A 1 508 ? -2.576 -25.131 30.231 1.00 94.69 508 LYS A O 1
ATOM 4185 N N . ASP A 1 509 ? -0.766 -24.045 31.002 1.00 94.38 509 ASP A N 1
ATOM 4186 C CA . ASP A 1 509 ? -1.267 -22.684 30.793 1.00 94.38 509 ASP A CA 1
ATOM 4187 C C . ASP A 1 509 ? -0.858 -22.091 29.441 1.00 94.38 509 ASP A C 1
ATOM 4189 O O . ASP A 1 509 ? -1.113 -20.917 29.157 1.00 94.38 509 ASP A O 1
ATOM 4193 N N . LEU A 1 510 ? -0.262 -22.894 28.552 1.00 91.31 510 LEU A N 1
ATOM 4194 C CA . LEU A 1 510 ? 0.215 -22.451 27.240 1.00 91.31 510 LEU A CA 1
ATOM 4195 C C . LEU A 1 510 ? -0.862 -21.704 26.438 1.00 91.31 510 LEU A C 1
ATOM 4197 O O . LEU A 1 510 ? -0.548 -20.788 25.679 1.00 91.31 510 LEU A O 1
ATOM 4201 N N . LYS A 1 511 ? -2.139 -22.069 26.603 1.00 92.06 511 LYS A N 1
ATOM 4202 C CA . LYS A 1 511 ? -3.262 -21.387 25.945 1.00 92.06 511 LYS A CA 1
ATOM 4203 C C . LYS A 1 511 ? -3.410 -19.929 26.399 1.00 92.06 511 LYS A C 1
ATOM 4205 O O . LYS A 1 511 ? -3.694 -19.074 25.563 1.00 92.06 511 LYS A O 1
ATOM 4210 N N . ILE A 1 512 ? -3.196 -19.639 27.684 1.00 90.00 512 ILE A N 1
ATOM 4211 C CA . ILE A 1 512 ? -3.289 -18.284 28.246 1.00 90.00 512 ILE A CA 1
ATOM 4212 C C . ILE A 1 512 ? -2.164 -17.417 27.673 1.00 90.00 512 ILE A C 1
ATOM 4214 O O . ILE A 1 512 ? -2.430 -16.347 27.127 1.00 90.00 512 ILE A O 1
ATOM 4218 N N . TRP A 1 513 ? -0.932 -17.930 27.679 1.00 92.12 513 TRP A N 1
ATOM 4219 C CA . TRP A 1 513 ? 0.230 -17.251 27.099 1.00 92.12 513 TRP A CA 1
ATOM 4220 C C . TRP A 1 513 ? 0.079 -17.005 25.595 1.00 92.12 513 TRP A C 1
ATOM 4222 O O . TRP A 1 513 ? 0.304 -15.894 25.121 1.00 92.12 513 TRP A O 1
ATOM 4232 N N . LYS A 1 514 ? -0.376 -18.010 24.833 1.00 88.69 514 LYS A N 1
ATOM 4233 C CA . LYS A 1 514 ? -0.654 -17.856 23.395 1.00 88.69 514 LYS A CA 1
ATOM 4234 C C . LYS A 1 514 ? -1.697 -16.776 23.127 1.00 88.69 514 LYS A C 1
ATOM 4236 O O . LYS A 1 514 ? -1.517 -15.982 22.209 1.00 88.69 514 LYS A O 1
ATOM 4241 N N . ASN A 1 515 ? -2.765 -16.727 23.921 1.00 85.75 515 ASN A N 1
ATOM 4242 C CA . ASN A 1 515 ? -3.779 -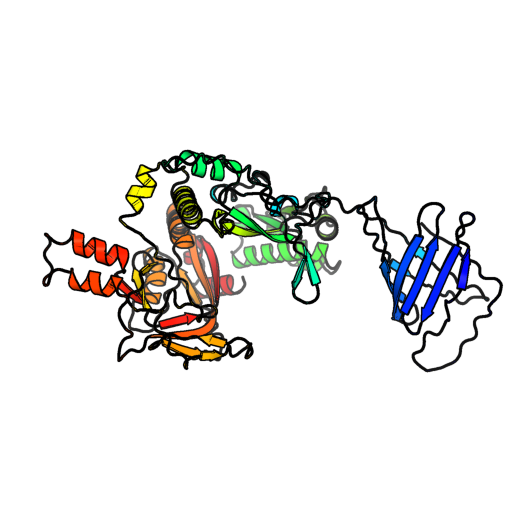15.685 23.790 1.00 85.75 515 ASN A CA 1
ATOM 4243 C C . ASN A 1 515 ? -3.204 -14.302 24.106 1.00 85.75 515 ASN A C 1
ATOM 4245 O O . ASN A 1 515 ? -3.436 -13.371 23.337 1.00 85.75 515 ASN A O 1
ATOM 4249 N N . PHE A 1 516 ? -2.418 -14.179 25.177 1.00 91.19 516 PHE A N 1
ATOM 4250 C CA . PHE A 1 516 ? -1.752 -12.929 25.535 1.00 91.19 516 PHE A CA 1
ATOM 4251 C C . PHE A 1 516 ? -0.868 -12.420 24.388 1.00 91.19 516 PHE A C 1
ATOM 4253 O O . PHE A 1 516 ? -1.068 -11.303 23.913 1.00 91.19 516 PHE A O 1
ATOM 4260 N N . PHE A 1 517 ? 0.030 -13.257 23.861 1.00 89.25 517 PHE A N 1
ATOM 4261 C CA . PHE A 1 517 ? 0.912 -12.874 22.753 1.00 89.25 517 PHE A CA 1
ATOM 4262 C C . PHE A 1 517 ? 0.159 -12.619 21.445 1.00 89.25 517 PHE A C 1
ATOM 4264 O O . PHE A 1 517 ? 0.539 -11.746 20.670 1.00 89.25 517 PHE A O 1
ATOM 4271 N N . ASN A 1 518 ? -0.942 -13.325 21.187 1.00 84.31 518 ASN A N 1
ATOM 4272 C CA . ASN A 1 518 ? -1.754 -13.053 20.004 1.00 84.31 518 ASN A CA 1
ATOM 4273 C C . ASN A 1 518 ? -2.419 -11.664 20.064 1.00 84.31 518 ASN A C 1
ATOM 4275 O O . ASN A 1 518 ? -2.565 -11.016 19.023 1.00 84.31 518 ASN A O 1
ATOM 4279 N N . ILE A 1 519 ? -2.801 -11.213 21.266 1.00 84.81 519 ILE A N 1
ATOM 4280 C CA . ILE A 1 519 ? -3.469 -9.924 21.503 1.00 84.81 519 ILE A CA 1
ATOM 4281 C C . ILE A 1 519 ? -2.464 -8.772 21.580 1.00 84.81 519 ILE A C 1
ATOM 4283 O O . ILE A 1 519 ? -2.676 -7.755 20.924 1.00 84.81 519 ILE A O 1
ATOM 4287 N N . PHE A 1 520 ? -1.395 -8.923 22.364 1.00 91.00 520 PHE A N 1
ATOM 4288 C CA . PHE A 1 520 ? -0.444 -7.855 22.704 1.00 91.00 520 PHE A CA 1
ATOM 4289 C C . PHE A 1 520 ? 0.913 -7.992 22.010 1.00 91.00 520 PHE A C 1
ATOM 4291 O O . PHE A 1 520 ? 1.766 -7.129 22.158 1.00 91.00 520 PHE A O 1
ATOM 4298 N N . GLY A 1 521 ? 1.140 -9.050 21.236 1.00 89.94 521 GLY A N 1
ATOM 4299 C CA . GLY A 1 521 ? 2.450 -9.313 20.649 1.00 89.94 521 GLY A CA 1
ATOM 4300 C C . GLY A 1 521 ? 3.462 -9.799 21.676 1.00 89.94 521 GLY A C 1
ATOM 4301 O O . GLY A 1 521 ? 3.149 -10.022 22.843 1.00 89.94 521 GLY A O 1
ATOM 4302 N N . THR A 1 522 ? 4.688 -9.999 21.213 1.00 87.62 522 THR A N 1
ATOM 4303 C CA . THR A 1 522 ? 5.817 -10.415 22.058 1.00 87.62 522 THR A CA 1
ATOM 4304 C C . THR A 1 522 ? 6.755 -9.253 22.381 1.00 87.62 522 THR A C 1
ATOM 4306 O O . THR A 1 522 ? 7.604 -9.385 23.254 1.00 87.62 522 THR A O 1
ATOM 4309 N N . HIS A 1 523 ? 6.608 -8.128 21.678 1.00 89.50 523 HIS A N 1
ATOM 4310 C CA . HIS A 1 523 ? 7.424 -6.923 21.800 1.00 89.50 523 HIS A CA 1
ATOM 4311 C C . HIS A 1 523 ? 6.527 -5.688 21.939 1.00 89.50 523 HIS A C 1
ATOM 4313 O O . HIS A 1 523 ? 5.317 -5.767 21.740 1.00 89.50 523 HIS A O 1
ATOM 4319 N N . ILE A 1 524 ? 7.119 -4.539 22.265 1.00 90.00 524 ILE A N 1
ATOM 4320 C CA . ILE A 1 524 ? 6.441 -3.238 22.302 1.00 90.00 524 ILE A CA 1
ATOM 4321 C C . ILE A 1 524 ? 7.238 -2.275 21.430 1.00 90.00 524 ILE A C 1
ATOM 4323 O O . ILE A 1 524 ? 8.469 -2.243 21.513 1.00 90.00 524 ILE A O 1
ATOM 4327 N N . VAL A 1 525 ? 6.556 -1.464 20.625 1.00 87.94 525 VAL A N 1
ATOM 4328 C CA . VAL A 1 525 ? 7.208 -0.380 19.887 1.00 87.94 525 VAL A CA 1
ATOM 4329 C C . VAL A 1 525 ? 7.416 0.802 20.827 1.00 87.94 525 VAL A C 1
ATOM 4331 O O . VAL A 1 525 ? 6.489 1.555 21.108 1.00 87.94 525 VAL A O 1
ATOM 4334 N N . VAL A 1 526 ? 8.630 0.966 21.345 1.00 90.38 526 VAL A N 1
ATOM 4335 C CA . VAL A 1 526 ? 8.959 2.055 22.285 1.00 90.38 526 VAL A CA 1
ATOM 4336 C C . VAL A 1 526 ? 9.361 3.359 21.592 1.00 90.38 526 VAL A C 1
ATOM 4338 O O . VAL A 1 526 ? 9.320 4.422 22.200 1.00 90.38 526 VAL A O 1
ATOM 4341 N N . SER A 1 527 ? 9.742 3.296 20.320 1.00 89.81 527 SER A N 1
ATOM 4342 C CA . SER A 1 527 ? 10.124 4.452 19.515 1.00 89.81 527 SER A CA 1
ATOM 4343 C C . SER A 1 527 ? 9.892 4.147 18.040 1.00 89.81 527 SER A C 1
ATOM 4345 O O . SER A 1 527 ? 10.042 2.997 17.622 1.00 89.81 527 SER A O 1
ATOM 4347 N N . SER A 1 528 ? 9.507 5.153 17.259 1.00 87.94 528 SER A N 1
ATOM 4348 C CA . SER A 1 528 ? 9.369 5.041 15.810 1.00 87.94 528 SER A CA 1
ATOM 4349 C C . SER A 1 528 ? 9.622 6.377 15.121 1.00 87.94 528 SER A C 1
ATOM 4351 O O . SER A 1 528 ? 9.167 7.426 15.579 1.00 87.94 528 SER A O 1
ATOM 4353 N N . ASN A 1 529 ? 10.291 6.319 13.971 1.00 84.19 529 ASN A N 1
ATOM 4354 C CA . ASN A 1 529 ? 10.410 7.447 13.054 1.00 84.19 529 ASN A CA 1
ATOM 4355 C C . ASN A 1 529 ? 9.135 7.541 12.213 1.00 84.19 529 ASN A C 1
ATOM 4357 O O . ASN A 1 529 ? 8.772 6.590 11.520 1.00 84.19 529 ASN A O 1
ATOM 4361 N N . MET A 1 530 ? 8.463 8.682 12.281 1.00 86.88 530 MET A N 1
ATOM 4362 C CA . MET A 1 530 ? 7.254 8.986 11.526 1.00 86.88 530 MET A CA 1
ATOM 4363 C C . MET A 1 530 ? 7.615 9.688 10.227 1.00 86.88 530 MET A C 1
ATOM 4365 O O . MET A 1 530 ? 8.474 10.566 10.211 1.00 86.88 530 MET A O 1
ATOM 4369 N N . GLY A 1 531 ? 6.953 9.312 9.138 1.00 85.50 531 GLY A N 1
ATOM 4370 C CA . GLY A 1 531 ? 7.187 9.880 7.818 1.00 85.50 531 GLY A CA 1
ATOM 4371 C C . GLY A 1 531 ? 6.715 8.933 6.722 1.00 85.50 531 GLY A C 1
ATOM 4372 O O . GLY A 1 531 ? 5.655 8.320 6.845 1.00 85.50 531 GLY A O 1
ATOM 4373 N N . GLY A 1 532 ? 7.497 8.810 5.654 1.00 79.56 532 GLY A N 1
ATOM 4374 C CA . GLY A 1 532 ? 7.171 7.980 4.499 1.00 79.56 532 GLY A CA 1
ATOM 4375 C C . GLY A 1 532 ? 8.360 7.160 4.022 1.00 79.56 532 GLY A C 1
ATOM 4376 O O . GLY A 1 532 ? 9.516 7.491 4.277 1.00 79.56 532 GLY A O 1
ATOM 4377 N N . GLN A 1 533 ? 8.066 6.084 3.303 1.00 69.94 533 GLN A N 1
ATOM 4378 C CA . GLN A 1 533 ? 9.078 5.256 2.665 1.00 69.94 533 GLN A CA 1
ATOM 4379 C C . GLN A 1 533 ? 8.600 4.760 1.308 1.00 69.94 533 GLN A C 1
ATOM 4381 O O . GLN A 1 533 ? 7.406 4.537 1.103 1.00 69.94 533 GLN A O 1
ATOM 4386 N N . VAL A 1 534 ? 9.549 4.565 0.402 1.00 73.19 534 VAL A N 1
ATOM 4387 C CA . VAL A 1 534 ? 9.341 3.943 -0.902 1.00 73.19 534 VAL A CA 1
ATOM 4388 C C . VAL A 1 534 ? 10.323 2.790 -1.038 1.00 73.19 534 VAL A C 1
ATOM 4390 O O . VAL A 1 534 ? 11.496 2.926 -0.693 1.00 73.19 534 VAL A O 1
ATOM 4393 N N . TRP A 1 535 ? 9.816 1.671 -1.546 1.00 69.62 535 TRP A N 1
ATOM 4394 C CA . TRP A 1 535 ? 10.588 0.482 -1.877 1.00 69.62 535 TRP A CA 1
ATOM 4395 C C . TRP A 1 535 ? 10.546 0.297 -3.382 1.00 69.62 535 TRP A C 1
ATOM 4397 O O . TRP A 1 535 ? 9.470 0.374 -3.978 1.00 69.62 535 TRP A O 1
ATOM 4407 N N . ALA A 1 536 ? 11.701 0.046 -3.980 1.00 75.44 536 ALA A N 1
ATOM 4408 C CA . ALA A 1 536 ? 11.795 -0.420 -5.349 1.00 75.44 536 ALA A CA 1
ATOM 4409 C C . ALA A 1 536 ? 12.433 -1.809 -5.334 1.00 75.44 536 ALA A C 1
ATOM 4411 O O . ALA A 1 536 ? 13.531 -2.008 -4.812 1.00 75.44 536 ALA A O 1
ATOM 4412 N N . GLU A 1 537 ? 11.706 -2.777 -5.878 1.00 78.56 537 GLU A N 1
ATOM 4413 C CA . GLU A 1 537 ? 12.142 -4.164 -5.968 1.00 78.56 537 GLU A CA 1
ATOM 4414 C C . GLU A 1 537 ? 12.625 -4.434 -7.385 1.00 78.56 537 GLU A C 1
ATOM 4416 O O . GLU A 1 537 ? 11.850 -4.345 -8.337 1.00 78.56 537 GLU A O 1
ATOM 4421 N N . THR A 1 538 ? 13.901 -4.777 -7.527 1.00 79.88 538 THR A N 1
ATOM 4422 C CA . THR A 1 538 ? 14.464 -5.196 -8.810 1.00 79.88 538 THR A CA 1
ATOM 4423 C C . THR A 1 538 ? 14.768 -6.682 -8.746 1.00 79.88 538 THR A C 1
ATOM 4425 O O . THR A 1 538 ? 15.683 -7.115 -8.049 1.00 79.88 538 THR A O 1
ATOM 4428 N N . TRP A 1 539 ? 13.976 -7.462 -9.471 1.00 80.44 539 TRP A N 1
ATOM 4429 C CA . TRP A 1 539 ? 14.159 -8.901 -9.617 1.00 80.44 539 TRP A CA 1
ATOM 4430 C C . TRP A 1 539 ? 15.008 -9.181 -10.852 1.00 80.44 539 TRP A C 1
ATOM 4432 O O . TRP A 1 539 ? 14.723 -8.639 -11.919 1.00 80.44 539 TRP A O 1
ATOM 4442 N N . TYR A 1 540 ? 16.018 -10.034 -10.726 1.00 79.75 540 TYR A N 1
ATOM 4443 C CA . TYR A 1 540 ? 16.901 -10.404 -11.831 1.00 79.75 540 TYR A CA 1
ATOM 4444 C C . TYR A 1 540 ? 17.337 -11.869 -11.711 1.00 79.75 540 TYR A C 1
ATOM 4446 O O . TYR A 1 540 ? 17.401 -12.395 -10.609 1.00 79.75 540 TYR A O 1
ATOM 4454 N N . GLU A 1 541 ? 17.609 -12.557 -12.817 1.00 81.25 541 GLU A N 1
ATOM 4455 C CA . GLU A 1 541 ? 17.914 -13.996 -12.790 1.00 81.25 541 GLU A CA 1
ATOM 4456 C C . GLU A 1 541 ? 19.223 -14.310 -12.043 1.00 81.25 541 GLU A C 1
ATOM 4458 O O . GLU A 1 541 ? 20.214 -13.585 -12.150 1.00 81.25 541 GLU A O 1
ATOM 4463 N N . THR A 1 542 ? 19.257 -15.418 -11.298 1.00 74.88 542 THR A N 1
ATOM 4464 C CA . THR A 1 542 ? 20.407 -15.830 -10.480 1.00 74.88 542 THR A CA 1
ATOM 4465 C C . THR A 1 542 ? 21.662 -16.066 -11.320 1.00 74.88 542 THR A C 1
ATOM 4467 O O . THR A 1 542 ? 22.768 -15.825 -10.834 1.00 74.88 542 THR A O 1
ATOM 4470 N N . CYS A 1 543 ? 21.520 -16.439 -12.596 1.00 79.88 543 CYS A N 1
ATOM 4471 C CA . CYS A 1 543 ? 22.646 -16.602 -13.518 1.00 79.88 543 CYS A CA 1
ATOM 4472 C C . CYS A 1 543 ? 23.506 -15.335 -13.664 1.00 79.88 543 CYS A C 1
ATOM 4474 O O . CYS A 1 543 ? 24.726 -15.446 -13.780 1.00 79.88 543 CYS A O 1
ATOM 4476 N N . LEU A 1 544 ? 22.918 -14.143 -13.512 1.00 75.38 544 LEU A N 1
ATOM 4477 C CA . LEU A 1 544 ? 23.651 -12.874 -13.548 1.00 75.38 544 LEU A CA 1
ATOM 4478 C C . LEU A 1 544 ? 24.707 -12.768 -12.439 1.00 75.38 544 LEU A C 1
ATOM 4480 O O . LEU A 1 544 ? 25.716 -12.100 -12.630 1.00 75.38 544 LEU A O 1
ATOM 4484 N N . THR A 1 545 ? 24.523 -13.452 -11.302 1.00 72.88 545 THR A N 1
ATOM 4485 C CA . THR A 1 545 ? 25.543 -13.481 -10.231 1.00 72.88 545 THR A CA 1
ATOM 4486 C C . THR A 1 545 ? 26.736 -14.385 -10.531 1.00 72.88 545 THR A C 1
ATOM 4488 O O . THR A 1 545 ? 27.770 -14.246 -9.882 1.00 72.88 545 THR A O 1
ATOM 4491 N N . TYR A 1 546 ? 26.622 -15.293 -11.506 1.00 78.00 546 TYR A N 1
ATOM 4492 C CA . TYR A 1 546 ? 27.754 -16.093 -11.985 1.00 78.00 546 TYR A CA 1
ATOM 4493 C C . TYR A 1 546 ? 28.532 -15.381 -13.091 1.00 78.00 546 TYR A C 1
ATOM 4495 O O . TYR A 1 546 ? 29.731 -15.609 -13.240 1.00 78.00 546 TYR A O 1
ATOM 4503 N N . GLU A 1 547 ? 27.854 -14.528 -13.858 1.00 80.50 547 GLU A N 1
ATOM 4504 C CA . GLU A 1 547 ? 28.430 -13.833 -15.010 1.00 80.50 547 GLU A CA 1
ATOM 4505 C C . GLU A 1 547 ? 29.049 -12.479 -14.648 1.00 80.50 547 GLU A C 1
ATOM 4507 O O . GLU A 1 547 ? 30.017 -12.064 -15.286 1.00 80.50 547 GLU A O 1
ATOM 4512 N N . TYR A 1 548 ? 28.547 -11.813 -13.604 1.00 79.06 548 TYR A N 1
ATOM 4513 C CA . TYR A 1 548 ? 28.957 -10.457 -13.254 1.00 79.06 548 TYR A CA 1
ATOM 4514 C C . TYR A 1 548 ? 29.327 -10.297 -11.776 1.00 79.06 548 TYR A C 1
ATOM 4516 O O . TYR A 1 548 ? 28.686 -10.888 -10.902 1.00 79.06 548 TYR A O 1
ATOM 4524 N N . PRO A 1 549 ? 30.337 -9.461 -11.458 1.00 80.12 549 PRO A N 1
ATOM 4525 C CA . PRO A 1 549 ? 30.684 -9.163 -10.076 1.00 80.12 549 PRO A CA 1
ATOM 4526 C C . PRO A 1 549 ? 29.572 -8.353 -9.397 1.00 80.12 549 PRO A C 1
ATOM 4528 O O . PRO A 1 549 ? 28.909 -7.529 -10.024 1.00 80.12 549 PRO A O 1
ATOM 4531 N N . GLN A 1 550 ? 29.407 -8.524 -8.084 1.00 67.38 550 GLN A N 1
ATOM 4532 C CA . GLN A 1 550 ? 28.332 -7.868 -7.328 1.00 67.38 550 GLN A CA 1
ATOM 4533 C C . GLN A 1 550 ? 28.320 -6.339 -7.476 1.00 67.38 550 GLN A C 1
ATOM 4535 O O . GLN A 1 550 ? 27.256 -5.750 -7.630 1.00 67.38 550 GLN A O 1
ATOM 4540 N N . THR A 1 551 ? 29.496 -5.703 -7.500 1.00 72.00 551 THR A N 1
ATOM 4541 C CA . THR A 1 551 ? 29.627 -4.246 -7.673 1.00 72.00 551 THR A CA 1
ATOM 4542 C C . THR A 1 551 ? 28.973 -3.759 -8.959 1.00 72.00 551 THR A C 1
ATOM 4544 O O . THR A 1 551 ? 28.387 -2.684 -8.999 1.00 72.00 551 THR A O 1
ATOM 4547 N N . TRP A 1 552 ? 29.029 -4.577 -10.006 1.00 81.69 552 TRP A N 1
ATOM 4548 C CA . TRP A 1 552 ? 28.387 -4.279 -11.268 1.00 81.69 552 TRP A CA 1
ATOM 4549 C C . TRP A 1 552 ? 26.858 -4.401 -11.181 1.00 81.69 552 TRP A C 1
ATOM 4551 O O . TRP A 1 552 ? 26.147 -3.532 -11.685 1.00 81.69 552 TRP A O 1
ATOM 4561 N N . ILE A 1 553 ? 26.344 -5.439 -10.507 1.00 68.25 553 ILE A N 1
ATOM 4562 C CA . ILE A 1 553 ? 24.899 -5.629 -10.290 1.00 68.25 553 ILE A CA 1
ATOM 4563 C C . ILE A 1 553 ? 24.349 -4.435 -9.504 1.00 68.25 553 ILE A C 1
ATOM 4565 O O . ILE A 1 553 ? 23.345 -3.842 -9.902 1.00 68.25 553 ILE A O 1
ATOM 4569 N N . ASP A 1 554 ? 25.051 -4.031 -8.444 1.00 65.25 554 ASP A N 1
ATOM 4570 C CA . ASP A 1 554 ? 24.690 -2.875 -7.627 1.00 65.25 554 ASP A CA 1
ATOM 4571 C C . ASP A 1 554 ? 24.659 -1.586 -8.469 1.00 65.25 554 ASP A C 1
ATOM 4573 O O . ASP A 1 554 ? 23.713 -0.804 -8.371 1.00 65.25 554 ASP A O 1
ATOM 4577 N N . GLU A 1 555 ? 25.638 -1.365 -9.353 1.00 72.56 555 GLU A N 1
ATOM 4578 C CA . GLU A 1 555 ? 25.655 -0.230 -10.287 1.00 72.56 555 GLU A CA 1
ATOM 4579 C C . GLU A 1 555 ? 24.489 -0.233 -11.288 1.00 72.56 555 GLU A C 1
ATOM 4581 O O . GLU A 1 555 ? 23.968 0.838 -11.608 1.00 72.56 555 GLU A O 1
ATOM 4586 N N . GLN A 1 556 ? 24.062 -1.397 -11.792 1.00 68.62 556 GLN A N 1
ATOM 4587 C CA . GLN A 1 556 ? 22.915 -1.481 -12.708 1.00 68.62 556 GLN A CA 1
ATOM 4588 C C . GLN A 1 556 ? 21.607 -1.181 -11.995 1.00 68.62 556 GLN A C 1
ATOM 4590 O O . GLN A 1 556 ? 20.776 -0.436 -12.517 1.00 68.62 556 GLN A O 1
ATOM 4595 N N . VAL A 1 557 ? 21.437 -1.714 -10.786 1.00 65.38 557 VAL A N 1
ATOM 4596 C CA . VAL A 1 557 ? 20.261 -1.393 -9.986 1.00 65.38 557 VAL A CA 1
ATOM 4597 C C . VAL A 1 557 ? 20.269 0.091 -9.606 1.00 65.38 557 VAL A C 1
ATOM 4599 O O . VAL A 1 557 ? 19.198 0.678 -9.558 1.00 65.38 557 VAL A O 1
ATOM 4602 N N . ASN A 1 558 ? 21.439 0.732 -9.440 1.00 59.59 558 ASN A N 1
ATOM 4603 C CA . ASN A 1 558 ? 21.584 2.170 -9.128 1.00 59.59 558 ASN A CA 1
ATOM 4604 C C . ASN A 1 558 ? 21.119 3.140 -10.213 1.00 59.59 558 ASN A C 1
ATOM 4606 O O . ASN A 1 558 ? 20.943 4.322 -9.926 1.00 59.59 558 ASN A O 1
ATOM 4610 N N . LYS A 1 559 ? 20.910 2.665 -11.439 1.00 64.88 559 LYS A N 1
ATOM 4611 C CA . LYS A 1 559 ? 20.484 3.510 -12.562 1.00 64.88 559 LYS A CA 1
ATOM 4612 C C . LYS A 1 559 ? 18.966 3.529 -12.772 1.00 64.88 559 LYS A C 1
ATOM 4614 O O . LYS A 1 559 ? 18.492 4.435 -13.454 1.00 64.88 559 LYS A O 1
ATOM 4619 N N . ASN A 1 560 ? 18.246 2.555 -12.208 1.00 53.06 560 ASN A N 1
ATOM 4620 C CA . ASN A 1 560 ? 16.780 2.486 -12.165 1.00 53.06 560 ASN A CA 1
ATOM 4621 C C . ASN A 1 560 ? 16.252 3.133 -10.885 1.00 53.06 560 ASN A C 1
ATOM 4623 O O . ASN A 1 560 ? 15.181 3.776 -10.969 1.00 53.06 560 ASN A O 1
#

pLDDT: mean 72.4, std 16.97, range [27.84, 95.5]

Nearest PDB structures (foldseek):
  3nsj-assembly1_A  TM=7.739E-01  e=1.046E-06  Mus musculus
  4e0s-assembly1_B  TM=7.088E-01  e=1.303E-06  Homo sapiens
  5oup-assembly1_A  TM=6.796E-01  e=1.380E-05  Toxoplasma gondii
  5own-assembly2_B  TM=6.930E-01  e=3.322E-05  Toxoplasma gondii
  5own-assembly1_A  TM=6.928E-01  e=4.878E-05  Toxoplasma gondii